Protein AF-A0A522VRB5-F1 (afdb_monomer)

Mean predicted aligned error: 17.17 Å

Structure (mmCIF, N/CA/C/O backbone):
data_AF-A0A522VRB5-F1
#
_entry.id   AF-A0A522VRB5-F1
#
loop_
_atom_site.group_PDB
_atom_site.id
_atom_site.type_symbol
_atom_site.label_atom_id
_atom_site.label_alt_id
_atom_site.label_comp_id
_atom_site.label_asym_id
_atom_site.label_entity_id
_atom_site.label_seq_id
_atom_site.pdbx_PDB_ins_code
_atom_site.Cartn_x
_atom_site.Cartn_y
_atom_site.Cartn_z
_atom_site.occupancy
_atom_site.B_iso_or_equiv
_atom_site.auth_seq_id
_atom_site.auth_comp_id
_atom_site.auth_asym_id
_atom_site.auth_atom_id
_atom_site.pdbx_PDB_model_num
ATOM 1 N N . MET A 1 1 ? -71.840 -3.291 -2.196 1.00 45.59 1 MET A N 1
ATOM 2 C CA . MET A 1 1 ? -71.550 -4.577 -1.528 1.00 45.59 1 MET A CA 1
ATOM 3 C C . MET A 1 1 ? -71.506 -4.265 -0.025 1.00 45.59 1 MET A C 1
ATOM 5 O O . MET A 1 1 ? -70.472 -3.830 0.439 1.00 45.59 1 MET A O 1
ATOM 9 N N . SER A 1 2 ? -72.609 -4.129 0.736 1.00 41.12 2 SER A N 1
ATOM 10 C CA . SER A 1 2 ? -73.743 -5.059 0.970 1.00 41.12 2 SER A CA 1
ATOM 11 C C . SER A 1 2 ? -73.191 -6.459 1.280 1.00 41.12 2 SER A C 1
ATOM 13 O O . SER A 1 2 ? -72.429 -6.946 0.456 1.00 41.12 2 SER A O 1
ATOM 15 N N . ILE A 1 3 ? -73.464 -7.165 2.388 1.00 42.03 3 ILE A N 1
ATOM 16 C CA . ILE A 1 3 ? -74.653 -7.323 3.262 1.00 42.03 3 ILE A CA 1
ATOM 17 C C . ILE A 1 3 ? -74.133 -7.989 4.583 1.00 42.03 3 ILE A C 1
ATOM 19 O O . ILE A 1 3 ? -73.184 -8.759 4.492 1.00 42.03 3 ILE A O 1
ATOM 23 N N . LEU A 1 4 ? -74.550 -7.675 5.825 1.00 43.19 4 LEU A N 1
ATOM 24 C CA . LEU A 1 4 ? -75.592 -8.320 6.678 1.00 43.19 4 LEU A CA 1
ATOM 25 C C . LEU A 1 4 ? -75.337 -7.802 8.121 1.00 43.19 4 LEU A C 1
ATOM 27 O O . LEU A 1 4 ? -74.188 -7.809 8.543 1.00 43.19 4 LEU A O 1
ATOM 31 N N . SER A 1 5 ? -76.245 -7.209 8.904 1.00 46.72 5 SER A N 1
ATOM 32 C CA . SER A 1 5 ? -77.656 -7.483 9.237 1.00 46.72 5 SER A CA 1
ATOM 33 C C . SER A 1 5 ? -77.878 -8.697 10.155 1.00 46.72 5 SER A C 1
ATOM 35 O O . SER A 1 5 ? -77.547 -9.821 9.790 1.00 46.72 5 SER A O 1
ATOM 37 N N . GLY A 1 6 ? -78.522 -8.437 11.304 1.00 41.56 6 GLY A N 1
ATOM 38 C CA . GLY A 1 6 ? -79.110 -9.407 12.243 1.00 41.56 6 GLY A CA 1
ATOM 39 C C . GLY A 1 6 ? -78.384 -9.451 13.597 1.00 41.56 6 GLY A C 1
ATOM 40 O O . GLY A 1 6 ? -77.171 -9.543 13.634 1.00 41.56 6 GLY A O 1
ATOM 41 N N . CYS A 1 7 ? -79.016 -9.410 14.768 1.00 41.81 7 CYS A N 1
ATOM 42 C CA . CYS A 1 7 ? -80.425 -9.396 15.131 1.00 41.81 7 CYS A CA 1
ATOM 43 C C . CYS A 1 7 ? -80.511 -8.913 16.591 1.00 41.81 7 CYS A C 1
ATOM 45 O O . CYS A 1 7 ? -79.784 -9.399 17.455 1.00 41.81 7 CYS A O 1
ATOM 47 N N . VAL A 1 8 ? -81.404 -7.965 16.873 1.00 47.38 8 VAL A N 1
ATOM 48 C CA . VAL A 1 8 ? -81.771 -7.572 18.238 1.00 47.38 8 VAL A CA 1
ATOM 49 C C . VAL A 1 8 ? -82.672 -8.667 18.806 1.00 47.38 8 VAL A C 1
ATOM 51 O O . VAL A 1 8 ? -83.738 -8.920 18.250 1.00 47.38 8 VAL A O 1
ATOM 54 N N . SER A 1 9 ? -82.279 -9.293 19.916 1.00 43.78 9 SER A N 1
ATOM 55 C CA . SER A 1 9 ? -83.203 -10.057 20.756 1.00 43.78 9 SER A CA 1
ATOM 56 C C . SER A 1 9 ? -83.236 -9.449 22.151 1.00 43.78 9 SER A C 1
ATOM 58 O O . SER A 1 9 ? -82.253 -9.459 22.891 1.00 43.78 9 SER A O 1
ATOM 60 N N . LYS A 1 10 ? -84.399 -8.883 22.477 1.00 52.97 10 LYS A N 1
ATOM 61 C CA . LYS A 1 10 ? -84.823 -8.541 23.831 1.00 52.97 10 LYS A CA 1
ATOM 62 C C . LYS A 1 10 ? -84.838 -9.814 24.680 1.00 52.97 10 LYS A C 1
ATOM 64 O O . LYS A 1 10 ? -85.626 -10.714 24.405 1.00 52.97 10 LYS A O 1
ATOM 69 N N . ALA A 1 11 ? -84.077 -9.826 25.767 1.00 48.00 11 ALA A N 1
ATOM 70 C CA . ALA A 1 11 ? -84.303 -10.736 26.881 1.00 48.00 11 ALA A CA 1
ATOM 71 C C . ALA A 1 11 ? -84.332 -9.926 28.184 1.00 48.00 11 ALA A C 1
ATOM 73 O O . ALA A 1 11 ? -83.318 -9.444 28.675 1.00 48.00 11 ALA A O 1
ATOM 74 N N . TRP A 1 12 ? -85.562 -9.691 28.630 1.00 46.53 12 TRP A N 1
ATOM 75 C CA . TRP A 1 12 ? -86.043 -9.476 29.992 1.00 46.53 12 TRP A CA 1
ATOM 76 C C . TRP A 1 12 ? -84.986 -9.313 31.097 1.00 46.53 12 TRP A C 1
ATOM 78 O O . TRP A 1 12 ? -84.291 -10.246 31.484 1.00 46.53 12 TRP A O 1
ATOM 88 N N . PHE A 1 13 ? -84.960 -8.108 31.667 1.00 44.31 13 PHE A N 1
ATOM 89 C CA . PHE A 1 13 ? -84.297 -7.785 32.924 1.00 44.31 13 PHE A CA 1
ATOM 90 C C . PHE A 1 13 ? -85.083 -8.427 34.079 1.00 44.31 13 PHE A C 1
ATOM 92 O O . PHE A 1 13 ? -86.087 -7.881 34.540 1.00 44.31 13 PHE A O 1
ATOM 99 N N . GLN A 1 14 ? -84.655 -9.611 34.515 1.00 60.78 14 GLN A N 1
ATOM 100 C CA . GLN A 1 14 ? -85.175 -10.288 35.700 1.00 60.78 14 GLN A CA 1
ATOM 101 C C . GLN A 1 14 ? -84.304 -9.883 36.894 1.00 60.78 14 GLN A C 1
ATOM 103 O O . GLN A 1 14 ? -83.111 -10.174 36.955 1.00 60.78 14 GLN A O 1
ATOM 108 N N . ARG A 1 15 ? -84.893 -9.109 37.807 1.00 49.56 15 ARG A N 1
ATOM 109 C CA . ARG A 1 15 ? -84.242 -8.612 39.020 1.00 49.56 15 ARG A CA 1
ATOM 110 C C . ARG A 1 15 ? -84.258 -9.732 40.064 1.00 49.56 15 ARG A C 1
ATOM 112 O O . ARG A 1 15 ? -85.192 -9.819 40.857 1.00 49.56 15 ARG A O 1
ATOM 119 N N . ASP A 1 16 ? -83.240 -10.586 40.056 1.00 57.41 16 ASP A N 1
ATOM 120 C CA . ASP A 1 16 ? -83.015 -11.521 41.159 1.00 57.41 16 ASP A CA 1
ATOM 121 C C . ASP A 1 16 ? -82.484 -10.748 42.369 1.00 57.41 16 ASP A C 1
ATOM 123 O O . ASP A 1 16 ? -81.326 -10.337 42.441 1.00 57.41 16 ASP A O 1
ATOM 127 N N . HIS A 1 17 ? -83.364 -10.533 43.344 1.00 54.72 17 HIS A N 1
ATOM 128 C CA . HIS A 1 17 ? -82.989 -10.119 44.689 1.00 54.72 17 HIS A CA 1
ATOM 129 C C . HIS A 1 17 ? -82.434 -11.334 45.442 1.00 54.72 17 HIS A C 1
ATOM 131 O O . HIS A 1 17 ? -83.091 -11.904 46.311 1.00 54.72 17 HIS A O 1
ATOM 137 N N . SER A 1 18 ? -81.207 -11.740 45.114 1.00 65.00 18 SER A N 1
ATOM 138 C CA . SER A 1 18 ? -80.434 -12.611 45.997 1.00 65.00 18 SER A CA 1
ATOM 139 C C . SER A 1 18 ? -80.052 -11.811 47.249 1.00 65.00 18 SER A C 1
ATOM 141 O O . SER A 1 18 ? -79.469 -10.731 47.101 1.00 65.00 18 SER A O 1
ATOM 143 N N . PRO A 1 19 ? -80.345 -12.283 48.474 1.00 58.62 19 PRO A N 1
ATOM 144 C CA . PRO A 1 19 ? -79.905 -11.600 49.678 1.00 58.62 19 PRO A CA 1
ATOM 145 C C . PRO A 1 19 ? -78.378 -11.553 49.672 1.00 58.62 19 PRO A C 1
ATOM 147 O O . PRO A 1 19 ? -77.707 -12.587 49.681 1.00 58.62 19 PRO A O 1
ATOM 150 N N . SER A 1 20 ? -77.831 -10.340 49.642 1.00 61.34 20 SER A N 1
ATOM 151 C CA . SER A 1 20 ? -76.421 -10.078 49.882 1.00 61.34 20 SER A CA 1
ATOM 152 C C . SER A 1 20 ? -76.066 -10.664 51.244 1.00 61.34 20 SER A C 1
ATOM 154 O O . SER A 1 20 ? -76.391 -10.085 52.283 1.00 61.34 20 SER A O 1
ATOM 156 N N . ARG A 1 21 ? -75.428 -11.839 51.252 1.00 56.66 21 ARG A N 1
ATOM 157 C CA . ARG A 1 21 ? -74.741 -12.332 52.441 1.00 56.66 21 ARG A CA 1
ATOM 158 C C . ARG A 1 21 ? -73.670 -11.297 52.757 1.00 56.66 21 ARG A C 1
ATOM 160 O O . ARG A 1 21 ? -72.659 -11.221 52.067 1.00 56.66 21 ARG A O 1
ATOM 167 N N . ILE A 1 22 ? -73.929 -10.476 53.770 1.00 59.66 22 ILE A N 1
ATOM 168 C CA . ILE A 1 22 ? -72.920 -9.629 54.393 1.00 59.66 22 ILE A CA 1
ATOM 169 C C . ILE A 1 22 ? -71.907 -10.606 54.978 1.00 59.66 22 ILE A C 1
ATOM 171 O O . ILE A 1 22 ? -72.133 -11.214 56.024 1.00 59.66 22 ILE A O 1
ATOM 175 N N . VAL A 1 23 ? -70.826 -10.843 54.239 1.00 63.88 23 VAL A N 1
ATOM 176 C CA . VAL A 1 23 ? -69.653 -11.511 54.783 1.00 63.88 23 VAL A CA 1
ATOM 177 C C . VAL A 1 23 ? -69.163 -10.583 55.882 1.00 63.88 23 VAL A C 1
ATOM 179 O O . VAL A 1 23 ? -68.730 -9.466 55.612 1.00 63.88 23 VAL A O 1
ATOM 182 N N . LEU A 1 24 ? -69.325 -11.018 57.130 1.00 52.91 24 LEU A N 1
ATOM 183 C CA . LEU A 1 24 ? -68.773 -10.347 58.294 1.00 52.91 24 LEU A CA 1
ATOM 184 C C . LEU A 1 24 ? -67.270 -10.194 58.030 1.00 52.91 24 LEU A C 1
ATOM 186 O O . LEU A 1 24 ? -66.554 -11.197 57.975 1.00 52.91 24 LEU A O 1
ATOM 190 N N . ALA A 1 25 ? -66.811 -8.968 57.779 1.00 63.25 25 ALA A N 1
ATOM 191 C CA . ALA A 1 25 ? -65.399 -8.687 57.589 1.00 63.25 25 ALA A CA 1
ATOM 192 C C . ALA A 1 25 ? -64.686 -9.066 58.891 1.00 63.25 25 ALA A C 1
ATOM 194 O O . ALA A 1 25 ? -64.771 -8.353 59.890 1.00 63.25 25 ALA A O 1
ATOM 195 N N . LYS A 1 26 ? -64.046 -10.239 58.911 1.00 65.81 26 LYS A N 1
ATOM 196 C CA . LYS A 1 26 ? -63.129 -10.605 59.986 1.00 65.81 26 LYS A CA 1
ATOM 197 C C . LYS A 1 26 ? -62.009 -9.570 59.946 1.00 65.81 26 LYS A C 1
ATOM 199 O O . LYS A 1 26 ? -61.280 -9.498 58.962 1.00 65.81 26 LYS A O 1
ATOM 204 N N . GLY A 1 27 ? -61.946 -8.718 60.967 1.00 69.50 27 GLY A N 1
ATOM 205 C CA . GLY A 1 27 ? -60.863 -7.755 61.114 1.00 69.50 27 GLY A CA 1
ATOM 206 C C . GLY A 1 27 ? -59.525 -8.489 61.153 1.00 69.50 27 GLY A C 1
ATOM 207 O O . GLY A 1 27 ? -59.402 -9.505 61.838 1.00 69.50 27 GLY A O 1
ATOM 208 N N . PHE A 1 28 ? -58.551 -7.983 60.399 1.00 72.19 28 PHE A N 1
ATOM 209 C CA . PHE A 1 28 ? -57.178 -8.473 60.427 1.00 72.19 28 PHE A CA 1
ATOM 210 C C . PHE A 1 28 ? -56.617 -8.353 61.843 1.00 72.19 28 PHE A C 1
ATOM 212 O O . PHE A 1 28 ? -56.766 -7.321 62.504 1.00 72.19 28 PHE A O 1
ATOM 219 N N . THR A 1 29 ? -55.971 -9.412 62.319 1.00 88.25 29 THR A N 1
ATOM 220 C CA . THR A 1 29 ? -55.284 -9.362 63.612 1.00 88.25 29 THR A CA 1
ATOM 221 C C . THR A 1 29 ? -53.978 -8.580 63.468 1.00 88.25 29 THR A C 1
ATOM 223 O O . THR A 1 29 ? -53.325 -8.626 62.426 1.00 88.25 29 THR A O 1
ATOM 226 N N . LEU A 1 30 ? -53.559 -7.862 64.515 1.00 88.69 30 LEU A N 1
ATOM 227 C CA . LEU A 1 30 ? -52.303 -7.100 64.485 1.00 88.69 30 LEU A CA 1
ATOM 228 C C . LEU A 1 30 ? -51.099 -8.009 64.178 1.00 88.69 30 LEU A C 1
ATOM 230 O O . LEU A 1 30 ? -50.193 -7.604 63.458 1.00 88.69 30 LEU A O 1
ATOM 234 N N . ILE A 1 31 ? -51.125 -9.259 64.655 1.00 91.38 31 ILE A N 1
ATOM 235 C CA . ILE A 1 31 ? -50.087 -10.258 64.369 1.00 91.38 31 ILE A CA 1
ATOM 236 C C . ILE A 1 31 ? -50.033 -10.628 62.877 1.00 91.38 31 ILE A C 1
ATOM 238 O O . ILE A 1 31 ? -48.946 -10.760 62.323 1.00 91.38 31 ILE A O 1
ATOM 242 N N . GLU A 1 32 ? -51.184 -10.725 62.209 1.00 90.44 32 GLU A N 1
ATOM 243 C CA . GLU A 1 32 ? -51.281 -11.031 60.779 1.00 90.44 32 GLU A CA 1
ATOM 244 C C . GLU A 1 32 ? -50.734 -9.883 59.923 1.00 90.44 32 GLU A C 1
ATOM 246 O O . GLU A 1 32 ? -49.992 -10.114 58.972 1.00 90.44 32 GLU A O 1
ATOM 251 N N . LEU A 1 33 ? -50.991 -8.631 60.314 1.00 90.88 33 LEU A N 1
ATOM 252 C CA . LEU A 1 33 ? -50.377 -7.474 59.662 1.00 90.88 33 LEU A CA 1
ATOM 253 C C . LEU A 1 33 ? -48.849 -7.477 59.843 1.00 90.88 33 LEU A C 1
ATOM 255 O O . LEU A 1 33 ? -48.110 -7.288 58.877 1.00 90.88 33 LEU A O 1
ATOM 259 N N . VAL A 1 34 ? -48.375 -7.712 61.072 1.00 93.12 34 VAL A N 1
ATOM 260 C CA . VAL A 1 34 ? -46.943 -7.685 61.407 1.00 93.12 34 VAL A CA 1
ATOM 261 C C . VAL A 1 34 ? -46.176 -8.798 60.686 1.00 93.12 34 VAL A C 1
ATOM 263 O O . VAL A 1 34 ? -45.105 -8.535 60.138 1.00 93.12 34 VAL A O 1
ATOM 266 N N . MET A 1 35 ? -46.716 -10.021 60.622 1.00 93.19 35 MET A N 1
ATOM 267 C CA . MET A 1 35 ? -46.062 -11.106 59.879 1.00 93.19 35 MET A CA 1
ATOM 268 C C . MET A 1 35 ? -46.019 -10.815 58.376 1.00 93.19 35 MET A C 1
ATOM 270 O O . MET A 1 35 ? -45.008 -11.099 57.740 1.00 93.19 35 MET A O 1
ATOM 274 N N . VAL A 1 36 ? -47.071 -10.210 57.808 1.00 94.25 36 VAL A N 1
ATOM 275 C CA . VAL A 1 36 ? -47.125 -9.899 56.375 1.00 94.25 36 VAL A CA 1
ATOM 276 C C . VAL A 1 36 ? -46.054 -8.882 56.012 1.00 94.25 36 VAL A C 1
ATOM 278 O O . VAL A 1 36 ? -45.246 -9.169 55.134 1.00 94.25 36 VAL A O 1
ATOM 281 N N . ILE A 1 37 ? -45.979 -7.746 56.715 1.00 94.50 37 ILE A N 1
ATOM 282 C CA . ILE A 1 37 ? -44.970 -6.722 56.403 1.00 94.50 37 ILE A CA 1
ATOM 283 C C . ILE A 1 37 ? -43.543 -7.262 56.579 1.00 94.50 37 ILE A C 1
ATOM 285 O O . ILE A 1 37 ? -42.679 -6.979 55.747 1.00 94.50 37 ILE A O 1
ATOM 289 N N . ALA A 1 38 ? -43.310 -8.103 57.596 1.00 95.69 38 ALA A N 1
ATOM 290 C CA . ALA A 1 38 ? -42.010 -8.721 57.844 1.00 95.69 38 ALA A CA 1
ATOM 291 C C . ALA A 1 38 ? -41.613 -9.688 56.717 1.00 95.69 38 ALA A C 1
ATOM 293 O O . ALA A 1 38 ? -40.516 -9.583 56.168 1.00 95.69 38 ALA A O 1
ATOM 294 N N . ILE A 1 39 ? -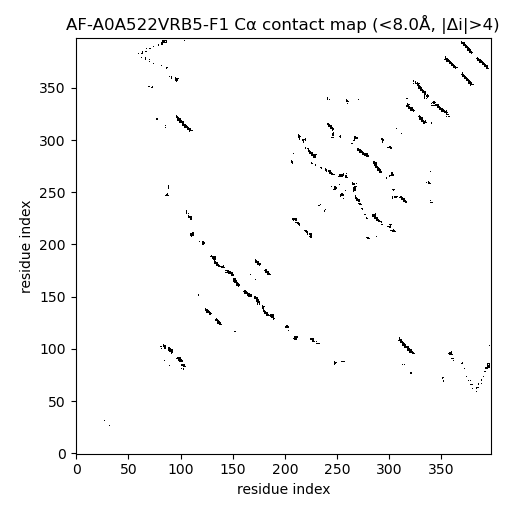42.518 -10.590 56.323 1.00 95.62 39 ILE A N 1
ATOM 295 C CA . ILE A 1 39 ? -42.274 -11.563 55.252 1.00 95.62 39 ILE A CA 1
ATOM 296 C C . ILE A 1 39 ? -42.093 -10.846 53.910 1.00 95.62 39 ILE A C 1
ATOM 298 O O . ILE A 1 39 ? -41.136 -11.134 53.191 1.00 95.62 39 ILE A O 1
ATOM 302 N N . THR A 1 40 ? -42.948 -9.871 53.582 1.00 95.62 40 THR A N 1
ATOM 303 C CA . THR A 1 40 ? -42.808 -9.110 52.332 1.00 95.62 40 THR A CA 1
ATOM 304 C C . THR A 1 40 ? -41.514 -8.304 52.290 1.00 95.62 40 THR A C 1
ATOM 306 O O . THR A 1 40 ? -40.914 -8.208 51.226 1.00 95.62 40 THR A O 1
ATOM 309 N N . GLY A 1 41 ? -41.038 -7.783 53.429 1.00 96.38 41 GLY A N 1
ATOM 310 C CA . GLY A 1 41 ? -39.770 -7.058 53.509 1.00 96.38 41 GLY A CA 1
ATOM 311 C C . GLY A 1 41 ? -38.561 -7.952 53.227 1.00 96.38 41 GLY A C 1
ATOM 312 O O . GLY A 1 41 ? -37.703 -7.590 52.423 1.00 96.38 41 GLY A O 1
ATOM 313 N N . ILE A 1 42 ? -38.522 -9.148 53.825 1.00 95.44 42 ILE A N 1
ATOM 314 C CA . ILE A 1 42 ? -37.446 -10.127 53.593 1.00 95.44 42 ILE A CA 1
ATOM 315 C C . ILE A 1 42 ? -37.445 -10.590 52.130 1.00 95.44 42 ILE A C 1
ATOM 317 O O . ILE A 1 42 ? -36.395 -10.614 51.487 1.00 95.44 42 ILE A O 1
ATOM 321 N N . ILE A 1 43 ? -38.621 -10.914 51.580 1.00 95.19 43 ILE A N 1
ATOM 322 C CA . ILE A 1 43 ? -38.757 -11.360 50.188 1.00 95.19 43 ILE A CA 1
ATOM 323 C C . ILE A 1 43 ? -38.370 -10.240 49.213 1.00 95.19 43 ILE A C 1
ATOM 325 O O . ILE A 1 43 ? -37.609 -10.486 48.279 1.00 95.19 43 ILE A O 1
ATOM 329 N N . ALA A 1 44 ? -38.839 -9.008 49.430 1.00 92.81 44 ALA A N 1
ATOM 330 C CA . ALA A 1 44 ? -38.502 -7.870 48.576 1.00 92.81 44 ALA A CA 1
ATOM 331 C C . ALA A 1 44 ? -36.993 -7.576 48.577 1.00 92.81 44 ALA A C 1
ATOM 333 O O . ALA A 1 44 ? -36.424 -7.322 47.515 1.00 92.81 44 ALA A O 1
ATOM 334 N N . ALA A 1 45 ? -36.327 -7.675 49.734 1.00 90.75 45 ALA A N 1
ATOM 335 C CA . ALA A 1 45 ? -34.878 -7.514 49.831 1.00 90.75 45 ALA A CA 1
ATOM 336 C C . ALA A 1 45 ? -34.115 -8.615 49.069 1.00 90.75 45 ALA A C 1
ATOM 338 O O . ALA A 1 45 ? -33.178 -8.311 48.329 1.00 90.75 45 ALA A O 1
ATOM 339 N N . ALA A 1 46 ? -34.541 -9.877 49.197 1.00 88.62 46 ALA A N 1
ATOM 340 C CA . ALA A 1 46 ? -33.924 -11.002 48.493 1.00 88.62 46 ALA A CA 1
ATOM 341 C C . ALA A 1 46 ? -34.101 -10.907 46.965 1.00 88.62 46 ALA A C 1
ATOM 343 O O . ALA A 1 46 ? -33.150 -11.112 46.212 1.00 88.62 46 ALA A O 1
ATOM 344 N N . ILE A 1 47 ? -35.301 -10.547 46.496 1.00 89.12 47 ILE A N 1
ATOM 345 C CA . ILE A 1 47 ? -35.596 -10.385 45.064 1.00 89.12 47 ILE A CA 1
ATOM 346 C C . ILE A 1 47 ? -34.855 -9.172 44.479 1.00 89.12 47 ILE A C 1
ATOM 348 O O . ILE A 1 47 ? -34.342 -9.251 43.362 1.00 89.12 47 ILE A O 1
ATOM 352 N N . GLY A 1 48 ? -34.745 -8.068 45.227 1.00 84.81 48 GLY A N 1
ATOM 353 C CA . GLY A 1 48 ? -34.069 -6.851 44.770 1.00 84.81 48 GLY A CA 1
ATOM 354 C C . GLY A 1 48 ? -32.598 -7.071 44.400 1.00 84.81 48 GLY A C 1
ATOM 355 O O . GLY A 1 48 ? -32.141 -6.578 43.368 1.00 84.81 48 GLY A O 1
ATOM 356 N N . GLN A 1 49 ? -31.869 -7.871 45.184 1.00 83.50 49 GLN A N 1
ATOM 357 C CA . GLN A 1 49 ? -30.468 -8.210 44.892 1.00 83.50 49 GLN A CA 1
ATOM 358 C C . GLN A 1 49 ? -30.331 -9.081 43.637 1.00 83.50 49 GLN A C 1
ATOM 360 O O . GLN A 1 49 ? -29.404 -8.909 42.846 1.00 83.50 49 GLN A O 1
ATOM 365 N N . LEU A 1 50 ? -31.285 -9.990 43.434 1.00 80.69 50 LEU A N 1
ATOM 366 C CA . LEU A 1 50 ? -31.288 -10.921 42.312 1.00 80.69 50 LEU A CA 1
ATOM 367 C C . LEU A 1 50 ? -31.558 -10.197 40.986 1.00 80.69 50 LEU A C 1
ATOM 369 O O . LEU A 1 50 ? -30.882 -10.461 39.998 1.00 80.69 50 LEU A O 1
ATOM 373 N N . ILE A 1 51 ? -32.483 -9.234 40.967 1.00 80.06 51 ILE A N 1
ATOM 374 C CA . ILE A 1 51 ? -32.793 -8.439 39.767 1.00 80.06 51 ILE A CA 1
ATOM 375 C C . ILE A 1 51 ? -31.637 -7.489 39.416 1.00 80.06 51 ILE A C 1
ATOM 377 O O . ILE A 1 51 ? -31.252 -7.405 38.249 1.00 80.06 51 ILE A O 1
ATOM 381 N N . GLY A 1 52 ? -31.044 -6.815 40.410 1.00 77.69 52 GLY A N 1
ATOM 382 C CA . GLY A 1 52 ? -29.939 -5.875 40.185 1.00 77.69 52 GLY A CA 1
ATOM 383 C C . GLY A 1 52 ? -28.704 -6.534 39.563 1.00 77.69 52 GLY A C 1
ATOM 384 O O . GLY A 1 52 ? -28.141 -6.008 38.602 1.00 77.69 52 GLY A O 1
ATOM 385 N N . GLY A 1 53 ? -28.327 -7.724 40.048 1.00 78.62 53 GLY A N 1
ATOM 386 C CA . GLY A 1 53 ? -27.199 -8.480 39.493 1.00 78.62 53 GLY A CA 1
ATOM 387 C C . GLY A 1 53 ? -27.427 -8.940 38.049 1.00 78.62 53 GLY A C 1
ATOM 388 O O . GLY A 1 53 ? -26.514 -8.879 37.226 1.00 78.62 53 GLY A O 1
ATOM 389 N N . GLN A 1 54 ? -28.655 -9.347 37.709 1.00 76.06 54 GLN A N 1
ATOM 390 C CA . GLN A 1 54 ? -28.988 -9.793 36.353 1.00 76.06 54 GLN A CA 1
ATOM 391 C C . GLN A 1 54 ? -28.963 -8.629 35.355 1.00 76.06 54 GLN A C 1
ATOM 393 O O . GLN A 1 54 ? -28.401 -8.771 34.273 1.00 76.06 54 GLN A O 1
ATOM 398 N N . MET A 1 55 ? -29.489 -7.453 35.720 1.00 78.94 55 MET A N 1
ATOM 399 C CA . MET A 1 55 ? -29.462 -6.274 34.842 1.00 78.94 55 MET A CA 1
ATOM 400 C C . MET A 1 55 ? -28.032 -5.797 34.536 1.00 78.94 55 MET A C 1
ATOM 402 O O . MET A 1 55 ? -27.740 -5.485 33.382 1.00 78.94 55 MET A O 1
ATOM 406 N N . ALA A 1 56 ? -27.129 -5.817 35.523 1.00 77.94 56 ALA A N 1
ATOM 407 C CA . ALA A 1 56 ? -25.713 -5.494 35.317 1.00 77.94 56 ALA A CA 1
ATOM 408 C C . ALA A 1 56 ? -25.017 -6.497 34.374 1.00 77.94 56 ALA A C 1
ATOM 410 O O . ALA A 1 56 ? -24.223 -6.108 33.520 1.00 77.94 56 ALA A O 1
ATOM 411 N N . SER A 1 57 ? -25.366 -7.787 34.459 1.00 79.25 57 SER A N 1
ATOM 412 C CA . SER A 1 57 ? -24.842 -8.802 33.535 1.00 79.25 57 SER A CA 1
ATOM 413 C C . SER A 1 57 ? -25.275 -8.565 32.085 1.00 79.25 57 SER A C 1
ATOM 415 O O . SER A 1 57 ? -24.487 -8.816 31.174 1.00 79.25 57 SER A O 1
ATOM 417 N N . TYR A 1 58 ? -26.503 -8.094 31.846 1.00 82.50 58 TYR A N 1
ATOM 418 C CA . TYR A 1 58 ? -26.962 -7.769 30.492 1.00 82.50 58 TYR A CA 1
ATOM 419 C C . TYR A 1 58 ? -26.241 -6.550 29.911 1.00 82.50 58 TYR A C 1
ATOM 421 O O . TYR A 1 58 ? -25.902 -6.564 28.730 1.00 82.50 58 TYR A O 1
ATOM 429 N N . GLN A 1 59 ? -25.963 -5.531 30.730 1.00 84.06 59 GLN A N 1
ATOM 430 C CA . GLN A 1 59 ? -25.220 -4.341 30.303 1.00 84.06 59 GLN A CA 1
ATOM 431 C C . GLN A 1 59 ? -23.799 -4.701 29.854 1.00 84.06 59 GLN A C 1
ATOM 433 O O . GLN A 1 59 ? -23.429 -4.375 28.726 1.00 84.06 59 GLN A O 1
ATOM 438 N N . ASN A 1 60 ? -23.076 -5.491 30.654 1.00 84.12 60 ASN A N 1
ATOM 439 C CA . ASN A 1 60 ? -21.745 -5.991 30.290 1.00 84.12 60 ASN A CA 1
ATOM 440 C C . ASN A 1 60 ? -21.778 -6.788 28.973 1.00 84.12 60 ASN A C 1
ATOM 442 O O . ASN A 1 60 ? -20.944 -6.608 28.097 1.00 84.12 60 ASN A O 1
ATOM 446 N N . LEU A 1 61 ? -22.786 -7.641 28.758 1.00 87.69 61 LEU A N 1
ATOM 447 C CA . LEU A 1 61 ? -22.892 -8.384 27.495 1.00 87.69 61 LEU A CA 1
ATOM 448 C C . LEU A 1 61 ? -23.080 -7.462 26.281 1.00 87.69 61 LEU A C 1
ATOM 450 O O . LEU A 1 61 ? -22.493 -7.710 25.225 1.00 87.69 61 LEU A O 1
ATOM 454 N N . THR A 1 62 ? -23.887 -6.408 26.416 1.00 90.25 62 THR A N 1
ATOM 455 C CA . THR A 1 62 ? -24.105 -5.446 25.328 1.00 90.25 62 THR A CA 1
ATOM 456 C C . THR A 1 62 ? -22.889 -4.560 25.070 1.00 90.25 62 THR A C 1
ATOM 458 O O . THR A 1 62 ? -22.565 -4.313 23.907 1.00 90.25 62 THR A O 1
ATOM 461 N N . GLU A 1 63 ? -22.183 -4.135 26.121 1.00 91.31 63 GLU A N 1
ATOM 462 C CA . GLU A 1 63 ? -20.953 -3.345 26.013 1.00 91.31 63 GLU A CA 1
ATOM 463 C C . GLU A 1 63 ? -19.856 -4.152 25.324 1.00 91.31 63 GLU A C 1
ATOM 465 O O . GLU A 1 63 ? -19.325 -3.721 24.295 1.00 91.31 63 GLU A O 1
ATOM 470 N N . ARG A 1 64 ? -19.610 -5.384 25.782 1.00 93.56 64 ARG A N 1
ATOM 471 C CA . ARG A 1 64 ? -18.682 -6.305 25.124 1.00 93.56 64 ARG A CA 1
ATOM 472 C C . ARG A 1 64 ? -18.987 -6.502 23.653 1.00 93.56 64 ARG A C 1
ATOM 474 O O . ARG A 1 64 ? -18.078 -6.478 22.825 1.00 93.56 64 ARG A O 1
ATOM 481 N N . ALA A 1 65 ? -20.257 -6.734 23.322 1.00 94.56 65 ALA A N 1
ATOM 482 C CA . ALA A 1 65 ? -20.672 -6.964 21.946 1.00 94.56 65 ALA A CA 1
ATOM 483 C C . ALA A 1 65 ? -20.371 -5.741 21.067 1.00 94.56 65 ALA A C 1
ATOM 485 O O . ALA A 1 65 ? -19.862 -5.903 19.957 1.00 94.56 65 ALA A O 1
ATOM 486 N N . ALA A 1 66 ? -20.608 -4.530 21.579 1.00 94.44 66 ALA A N 1
ATOM 487 C CA . ALA A 1 66 ? -20.285 -3.292 20.879 1.00 94.44 66 ALA A CA 1
ATOM 488 C C . ALA A 1 66 ? -18.769 -3.116 20.676 1.00 94.44 66 ALA A C 1
ATOM 490 O O . ALA A 1 66 ? -18.338 -2.810 19.561 1.00 94.44 66 ALA A O 1
ATOM 491 N N . LEU A 1 67 ? -17.951 -3.374 21.706 1.00 96.44 67 LEU A N 1
ATOM 492 C CA . LEU A 1 67 ? -16.485 -3.313 21.603 1.00 96.44 67 LEU A CA 1
ATOM 493 C C . LEU A 1 67 ? -15.948 -4.325 20.582 1.00 96.44 67 LEU A C 1
ATOM 495 O O . LEU A 1 67 ? -15.134 -3.974 19.728 1.00 96.44 67 LEU A O 1
ATOM 499 N N . VAL A 1 68 ? -16.440 -5.568 20.620 1.00 96.75 68 VAL A N 1
ATOM 500 C CA . VAL A 1 68 ? -16.046 -6.619 19.669 1.00 96.75 68 VAL A CA 1
ATOM 501 C C . VAL A 1 68 ? -16.392 -6.211 18.239 1.00 96.75 68 VAL A C 1
ATOM 503 O O . VAL A 1 68 ? -15.543 -6.309 17.355 1.00 96.75 68 VAL A O 1
ATOM 506 N N . GLN A 1 69 ? -17.613 -5.729 17.993 1.00 96.69 69 GLN A N 1
ATOM 507 C CA . GLN A 1 69 ? -18.032 -5.305 16.655 1.00 96.69 69 GLN A CA 1
ATOM 508 C C . GLN A 1 69 ? -17.195 -4.132 16.136 1.00 96.69 69 GLN A C 1
ATOM 510 O O . GLN A 1 69 ? -16.791 -4.142 14.971 1.00 96.69 69 GLN A O 1
ATOM 515 N N . MET A 1 70 ? -16.902 -3.149 16.990 1.00 97.12 70 MET A N 1
ATOM 516 C CA . MET A 1 70 ? -16.059 -2.006 16.640 1.00 97.12 70 MET A CA 1
ATOM 517 C C . MET A 1 70 ? -14.641 -2.452 16.267 1.00 97.12 70 MET A C 1
ATOM 519 O O . MET A 1 70 ? -14.163 -2.129 15.179 1.00 97.12 70 MET A O 1
ATOM 523 N N . ALA A 1 71 ? -14.006 -3.259 17.120 1.00 96.94 71 ALA A N 1
ATOM 524 C CA . ALA A 1 71 ? -12.663 -3.781 16.888 1.00 96.94 71 ALA A CA 1
ATOM 525 C C . ALA A 1 71 ? -12.591 -4.633 15.611 1.00 96.94 71 ALA A C 1
ATOM 527 O O . ALA A 1 71 ? -11.703 -4.443 14.784 1.00 96.94 71 ALA A O 1
ATOM 528 N N . GLN A 1 72 ? -13.563 -5.520 15.388 1.00 96.31 72 GLN A N 1
ATOM 529 C CA . GLN A 1 72 ? -13.612 -6.349 14.184 1.00 96.31 72 GLN A CA 1
ATOM 530 C C . GLN A 1 72 ? -13.847 -5.538 12.903 1.00 96.31 72 GLN A C 1
ATOM 532 O O . GLN A 1 72 ? -13.276 -5.861 11.864 1.00 96.31 72 GLN A O 1
ATOM 537 N N . ASN A 1 73 ? -14.683 -4.497 12.943 1.00 97.00 73 ASN A N 1
ATOM 538 C CA . ASN A 1 73 ? -14.883 -3.613 11.793 1.00 97.00 73 ASN A CA 1
ATOM 539 C C . ASN A 1 73 ? -13.602 -2.851 11.441 1.00 97.00 73 ASN A C 1
ATOM 541 O O . ASN A 1 73 ? -13.255 -2.762 10.260 1.00 97.00 73 ASN A O 1
ATOM 545 N N . ALA A 1 74 ? -12.891 -2.345 12.453 1.00 96.94 74 ALA A N 1
ATOM 546 C CA . ALA A 1 74 ? -11.605 -1.688 12.269 1.00 96.94 74 ALA A CA 1
ATOM 547 C C . ALA A 1 74 ? -10.559 -2.653 11.690 1.00 96.94 74 ALA A C 1
ATOM 549 O O . ALA A 1 74 ? -9.941 -2.335 10.676 1.00 96.94 74 ALA A O 1
ATOM 550 N N . ILE A 1 75 ? -10.425 -3.853 12.268 1.00 96.38 75 ILE A N 1
ATOM 551 C CA . ILE A 1 75 ? -9.496 -4.891 11.801 1.00 96.38 75 ILE A CA 1
ATOM 552 C C . ILE A 1 75 ? -9.801 -5.298 10.362 1.00 96.38 75 ILE A C 1
ATOM 554 O O . ILE A 1 75 ? -8.915 -5.195 9.526 1.00 96.38 75 ILE A O 1
ATOM 558 N N . ARG A 1 76 ? -11.052 -5.627 10.016 1.00 95.94 76 ARG A N 1
ATOM 559 C CA . ARG A 1 76 ? -11.414 -5.986 8.631 1.00 95.94 76 ARG A CA 1
ATOM 560 C C . ARG A 1 76 ? -11.084 -4.889 7.625 1.00 95.94 76 ARG A C 1
ATOM 562 O O . ARG A 1 76 ? -10.832 -5.179 6.460 1.00 95.94 76 ARG A O 1
ATOM 569 N N . ARG A 1 77 ? -11.168 -3.617 8.028 1.00 94.44 77 ARG A N 1
ATOM 570 C CA . ARG A 1 77 ? -10.784 -2.500 7.158 1.00 94.44 77 ARG A CA 1
ATOM 571 C C . ARG A 1 77 ? -9.268 -2.437 6.986 1.00 94.44 77 ARG A C 1
ATOM 573 O O . ARG A 1 77 ? -8.827 -2.326 5.850 1.00 94.44 77 ARG A O 1
ATOM 580 N N . MET A 1 78 ? -8.509 -2.575 8.075 1.00 95.12 78 MET A N 1
ATOM 581 C CA . MET A 1 78 ? -7.045 -2.648 8.035 1.00 95.12 78 MET A CA 1
ATOM 582 C C . MET A 1 78 ? -6.554 -3.833 7.199 1.00 95.12 78 MET A C 1
ATOM 584 O O . MET A 1 78 ? -5.706 -3.646 6.341 1.00 95.12 78 MET A O 1
ATOM 588 N N . GLU A 1 79 ? -7.119 -5.026 7.392 1.00 94.44 79 GLU A N 1
ATOM 589 C CA . GLU A 1 79 ? -6.765 -6.239 6.643 1.00 94.44 79 GLU A CA 1
ATOM 590 C C . GLU A 1 79 ? -6.958 -6.060 5.141 1.00 94.44 79 GLU A C 1
ATOM 592 O O . GLU A 1 79 ? -6.067 -6.403 4.376 1.00 94.44 79 GLU A O 1
ATOM 597 N N . ARG A 1 80 ? -8.086 -5.478 4.707 1.00 92.06 80 ARG A N 1
ATOM 598 C CA . ARG A 1 80 ? -8.312 -5.197 3.281 1.00 92.06 80 ARG A CA 1
ATOM 599 C C . ARG A 1 80 ? -7.249 -4.269 2.705 1.00 92.06 80 ARG A C 1
ATOM 601 O O . ARG A 1 80 ? -6.752 -4.539 1.621 1.00 92.06 80 ARG A O 1
ATOM 608 N N . ASP A 1 81 ? -6.903 -3.199 3.418 1.00 92.00 81 ASP A N 1
ATOM 609 C CA . ASP A 1 81 ? -5.853 -2.283 2.968 1.00 92.00 81 ASP A CA 1
ATOM 610 C C . ASP A 1 81 ? -4.471 -2.978 2.964 1.00 92.00 81 ASP A C 1
ATOM 612 O O . ASP A 1 81 ? -3.710 -2.804 2.021 1.00 92.00 81 ASP A O 1
ATOM 616 N N . ILE A 1 82 ? -4.171 -3.826 3.958 1.00 92.44 82 ILE A N 1
ATOM 617 C CA . ILE A 1 82 ? -2.906 -4.580 4.061 1.00 92.44 82 ILE A CA 1
ATOM 618 C C . ILE A 1 82 ? -2.781 -5.657 2.978 1.00 92.44 82 ILE A C 1
ATOM 620 O O . ILE A 1 82 ? -1.686 -5.871 2.467 1.00 92.44 82 ILE A O 1
ATOM 624 N N . HIS A 1 83 ? -3.872 -6.326 2.603 1.00 90.94 83 HIS A N 1
ATOM 625 C CA . HIS A 1 83 ? -3.850 -7.313 1.522 1.00 90.94 83 HIS A CA 1
ATOM 626 C C . HIS A 1 83 ? -3.404 -6.694 0.196 1.00 90.94 83 HIS A C 1
ATOM 628 O O . HIS A 1 83 ? -2.661 -7.337 -0.538 1.00 90.94 83 HIS A O 1
ATOM 634 N N . HIS A 1 84 ? -3.790 -5.440 -0.052 1.00 90.44 84 HIS A N 1
ATOM 635 C CA . HIS A 1 84 ? -3.387 -4.662 -1.223 1.00 90.44 84 HIS A CA 1
ATOM 636 C C . HIS A 1 84 ? -2.082 -3.876 -1.023 1.00 90.44 84 HIS A C 1
ATOM 638 O O . HIS A 1 84 ? -1.722 -3.062 -1.871 1.00 90.44 84 HIS A O 1
ATOM 644 N N . ALA A 1 85 ? -1.361 -4.061 0.084 1.00 89.81 85 ALA A N 1
ATOM 645 C CA . ALA A 1 85 ? -0.106 -3.353 0.311 1.00 89.81 85 ALA A CA 1
ATOM 646 C C . ALA A 1 85 ? 0.976 -3.847 -0.654 1.00 89.81 85 ALA A C 1
ATOM 648 O O . ALA A 1 85 ? 1.115 -5.040 -0.873 1.00 89.81 85 ALA A O 1
ATOM 649 N N . LEU A 1 86 ? 1.809 -2.968 -1.192 1.00 87.12 86 LEU A N 1
ATOM 650 C CA . LEU A 1 86 ? 2.967 -3.305 -2.007 1.00 87.12 86 LEU A CA 1
ATOM 651 C C . LEU A 1 86 ? 3.883 -4.262 -1.219 1.00 87.12 86 LEU A C 1
ATOM 653 O O . LEU A 1 86 ? 4.155 -4.003 -0.036 1.00 87.12 86 LEU A O 1
ATOM 657 N N . PRO A 1 87 ? 4.388 -5.356 -1.822 1.00 86.00 87 PRO A N 1
ATOM 658 C CA . PRO A 1 87 ? 5.254 -6.296 -1.116 1.00 86.00 87 PRO A CA 1
ATOM 659 C C . PRO A 1 87 ? 6.468 -5.572 -0.533 1.00 86.00 87 PRO A C 1
ATOM 661 O O . PRO A 1 87 ? 6.984 -4.654 -1.160 1.00 86.00 87 PRO A O 1
ATOM 664 N N . TYR A 1 88 ? 6.905 -5.947 0.672 1.00 83.50 88 TYR A N 1
ATOM 665 C CA . TYR A 1 88 ? 8.008 -5.294 1.401 1.00 83.50 88 TYR A CA 1
ATOM 666 C C . TYR A 1 88 ? 7.811 -3.796 1.728 1.00 83.50 88 TYR A C 1
ATOM 668 O O 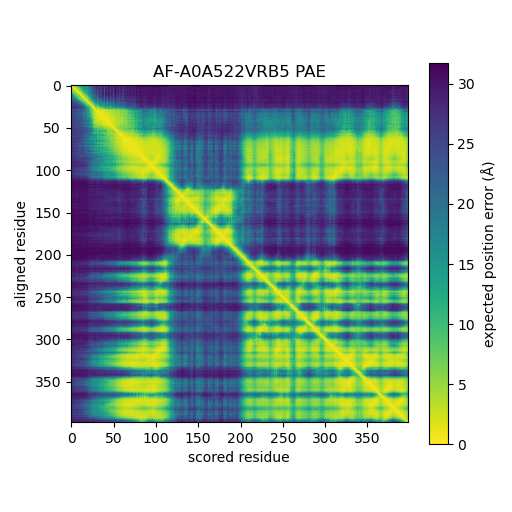. TYR A 1 88 ? 8.762 -3.134 2.120 1.00 83.50 88 TYR A O 1
ATOM 676 N N . SER A 1 89 ? 6.594 -3.244 1.622 1.00 85.88 89 SER A N 1
ATOM 677 C CA . SER A 1 89 ? 6.320 -1.837 1.981 1.00 85.88 89 SER A CA 1
ATOM 678 C C . SER A 1 89 ? 5.831 -1.626 3.419 1.00 85.88 89 SER A C 1
ATOM 680 O O . SER A 1 89 ? 5.519 -0.503 3.799 1.00 85.88 89 SER A O 1
ATOM 682 N N . VAL A 1 90 ? 5.732 -2.666 4.247 1.00 89.44 90 VAL A N 1
ATOM 683 C CA . VAL A 1 90 ? 5.229 -2.495 5.618 1.00 89.44 90 VAL A CA 1
ATOM 684 C C . VAL A 1 90 ? 6.286 -1.843 6.492 1.00 89.44 90 VAL A C 1
ATOM 686 O O . VAL A 1 90 ? 7.368 -2.394 6.684 1.00 89.44 90 VAL A O 1
ATOM 689 N N . GLN A 1 91 ? 5.928 -0.718 7.101 1.00 88.50 91 GLN A N 1
ATOM 690 C CA . GLN A 1 91 ? 6.723 -0.064 8.129 1.00 88.50 91 GLN A CA 1
ATOM 691 C C . GLN A 1 91 ? 5.959 -0.033 9.444 1.00 88.50 91 GLN A C 1
ATOM 693 O O . GLN A 1 91 ? 4.771 0.281 9.485 1.00 88.50 91 GLN A O 1
ATOM 698 N N . ILE A 1 92 ? 6.652 -0.335 10.536 1.00 91.50 92 ILE A N 1
ATOM 699 C CA . ILE A 1 92 ? 6.099 -0.250 11.886 1.00 91.50 92 ILE A CA 1
ATOM 700 C C . ILE A 1 92 ? 6.850 0.844 12.621 1.00 91.50 92 ILE A C 1
ATOM 702 O O . ILE A 1 92 ? 8.078 0.834 12.689 1.00 91.50 92 ILE A O 1
ATOM 706 N N . THR A 1 93 ? 6.103 1.797 13.163 1.00 90.19 93 THR A N 1
ATOM 707 C CA . THR A 1 93 ? 6.644 2.966 13.853 1.00 90.19 93 THR A CA 1
ATOM 708 C C . THR A 1 93 ? 6.009 3.112 15.235 1.00 90.19 93 THR A C 1
ATOM 710 O O . THR A 1 93 ? 5.148 2.323 15.638 1.00 90.19 93 THR A O 1
ATOM 713 N N . ASN A 1 94 ? 6.490 4.086 16.014 1.00 89.94 94 ASN A N 1
ATOM 714 C CA . ASN A 1 94 ? 5.976 4.393 17.354 1.00 89.94 94 ASN A CA 1
ATOM 715 C C . ASN A 1 94 ? 5.933 3.175 18.293 1.00 89.94 94 ASN A C 1
ATOM 717 O O . ASN A 1 94 ? 4.962 2.970 19.017 1.00 89.94 94 ASN A O 1
ATOM 721 N N . GLY A 1 95 ? 6.970 2.331 18.245 1.00 89.75 95 GLY A N 1
ATOM 722 C CA . GLY A 1 95 ? 7.089 1.160 19.118 1.00 89.75 95 GLY A CA 1
ATOM 723 C C . GLY A 1 95 ? 6.027 0.076 18.897 1.00 89.75 95 GLY A C 1
ATOM 724 O O . GLY A 1 95 ? 5.807 -0.721 19.802 1.00 89.75 95 GLY A O 1
ATOM 725 N N . GLY A 1 96 ? 5.372 0.045 17.729 1.00 93.12 96 GLY A N 1
ATOM 726 C CA . GLY A 1 96 ? 4.289 -0.899 17.430 1.00 93.12 96 GLY A CA 1
ATOM 727 C C . GLY A 1 96 ? 2.891 -0.282 17.475 1.00 93.12 96 GLY A C 1
ATOM 728 O O . GLY A 1 96 ? 1.921 -0.985 17.214 1.00 93.12 96 GLY A O 1
ATOM 729 N N . ASN A 1 97 ? 2.764 1.019 17.752 1.00 94.94 97 ASN A N 1
ATOM 730 C CA . ASN A 1 97 ? 1.465 1.704 17.810 1.00 94.94 97 ASN A CA 1
ATOM 731 C C . ASN A 1 97 ? 0.993 2.242 16.454 1.00 94.94 97 ASN A C 1
ATOM 733 O O . ASN A 1 97 ? -0.146 2.705 16.334 1.00 94.94 97 ASN A O 1
ATOM 737 N N . SER A 1 98 ? 1.858 2.202 15.443 1.00 94.69 98 SER A N 1
ATOM 738 C CA . SER A 1 98 ? 1.534 2.659 14.100 1.00 94.69 98 SER A CA 1
ATOM 739 C C . SER A 1 98 ? 2.102 1.704 13.059 1.00 94.69 98 SER A C 1
ATOM 741 O O . SER A 1 98 ? 3.230 1.226 13.185 1.00 94.69 98 SER A O 1
ATOM 743 N N . ILE A 1 99 ? 1.322 1.453 12.015 1.00 94.06 99 ILE A N 1
ATOM 744 C CA . ILE A 1 99 ? 1.727 0.681 10.842 1.00 94.06 99 ILE A CA 1
ATOM 745 C C . ILE A 1 99 ? 1.437 1.500 9.590 1.00 94.06 99 ILE A C 1
ATOM 747 O O . ILE A 1 99 ? 0.364 2.088 9.465 1.00 94.06 99 ILE A O 1
ATOM 751 N N . ALA A 1 100 ? 2.400 1.549 8.679 1.00 90.81 100 ALA A N 1
ATOM 752 C CA . ALA A 1 100 ? 2.299 2.231 7.403 1.00 90.81 100 ALA A CA 1
ATOM 753 C C . ALA A 1 100 ? 2.536 1.260 6.249 1.00 90.81 100 ALA A C 1
ATOM 755 O O . ALA A 1 100 ? 3.367 0.355 6.349 1.00 90.81 100 ALA A O 1
ATOM 756 N N . VAL A 1 101 ? 1.792 1.458 5.165 1.00 89.44 101 VAL A N 1
ATOM 757 C CA . VAL A 1 101 ? 1.858 0.655 3.944 1.00 89.44 101 VAL A CA 1
ATOM 758 C C . VAL A 1 101 ? 1.676 1.536 2.715 1.00 89.44 101 VAL A C 1
ATOM 760 O O . VAL A 1 101 ? 1.057 2.602 2.774 1.00 89.44 101 VAL A O 1
ATOM 763 N N . LEU A 1 102 ? 2.202 1.060 1.594 1.00 86.44 102 LEU A N 1
ATOM 764 C CA . LEU A 1 102 ? 1.942 1.620 0.276 1.00 86.44 102 LEU A CA 1
ATOM 765 C C . LEU A 1 102 ? 0.899 0.749 -0.406 1.00 86.44 102 LEU A C 1
ATOM 767 O O . LEU A 1 102 ? 1.151 -0.436 -0.565 1.00 86.44 102 LEU A O 1
ATOM 771 N N . ASN A 1 103 ? -0.254 1.279 -0.799 1.00 86.25 103 ASN A N 1
ATOM 772 C CA . ASN A 1 103 ? -1.291 0.452 -1.421 1.00 86.25 103 ASN A CA 1
ATOM 773 C C . ASN A 1 103 ? -1.099 0.351 -2.934 1.00 86.25 103 ASN A C 1
ATOM 775 O O . ASN A 1 103 ? -0.908 1.359 -3.606 1.00 86.25 103 ASN A O 1
ATOM 779 N N . VAL A 1 104 ? -1.216 -0.859 -3.472 1.00 86.69 104 VAL A N 1
ATOM 780 C CA . VAL A 1 104 ? -1.265 -1.134 -4.907 1.00 86.69 104 VAL A CA 1
ATOM 781 C C . VAL A 1 104 ? -2.683 -0.864 -5.405 1.00 86.69 104 VAL A C 1
ATOM 783 O O . VAL A 1 104 ? -3.638 -1.492 -4.949 1.00 86.69 104 VAL A O 1
ATOM 786 N N . ALA A 1 105 ? -2.819 0.074 -6.337 1.00 84.75 105 ALA A N 1
ATOM 787 C CA . ALA A 1 105 ? -4.076 0.366 -7.019 1.00 84.75 105 ALA A CA 1
ATOM 788 C C . ALA A 1 105 ? -4.343 -0.634 -8.152 1.00 84.75 105 ALA A C 1
ATOM 790 O O . ALA A 1 105 ? -5.456 -1.128 -8.309 1.00 84.75 105 ALA A O 1
ATOM 791 N N . GLU A 1 106 ? -3.305 -0.937 -8.927 1.00 86.25 106 GLU A N 1
ATOM 792 C CA . GLU A 1 106 ? -3.348 -1.853 -10.062 1.00 86.25 106 GLU A CA 1
ATOM 793 C C . GLU A 1 106 ? -1.954 -2.444 -10.266 1.00 86.25 106 GLU A C 1
ATOM 795 O O . GLU A 1 106 ? -0.954 -1.890 -9.806 1.00 86.25 106 GLU A O 1
ATOM 800 N N . GLY A 1 107 ? -1.853 -3.565 -10.966 1.00 86.94 107 GLY A N 1
ATOM 801 C CA . GLY A 1 107 ? -0.557 -4.057 -11.379 1.00 86.94 107 GLY A CA 1
ATOM 802 C C . GLY A 1 107 ? -0.633 -4.861 -12.661 1.00 86.94 107 GLY A C 1
ATOM 803 O O . GLY A 1 107 ? -1.651 -5.461 -12.992 1.00 86.94 107 GLY A O 1
ATOM 804 N N . THR A 1 108 ? 0.458 -4.804 -13.405 1.00 87.06 108 THR A N 1
ATOM 805 C CA . THR A 1 108 ? 0.567 -5.304 -14.771 1.00 87.06 108 THR A CA 1
ATOM 806 C C . THR A 1 108 ? 1.954 -5.900 -14.988 1.00 87.06 108 THR A C 1
ATOM 808 O O . THR A 1 108 ? 2.780 -5.965 -14.071 1.00 87.06 108 THR A O 1
ATOM 811 N N . ARG A 1 109 ? 2.217 -6.354 -16.210 1.00 87.75 109 ARG A N 1
ATOM 812 C CA . ARG A 1 109 ? 3.547 -6.740 -16.650 1.00 87.75 109 ARG A CA 1
ATOM 813 C C . ARG A 1 109 ? 4.057 -5.752 -17.680 1.00 87.75 109 ARG A C 1
ATOM 815 O O . ARG A 1 109 ? 3.330 -5.388 -18.600 1.00 87.75 109 ARG A O 1
ATOM 822 N N . TYR A 1 110 ? 5.297 -5.319 -17.519 1.00 86.12 110 TYR A N 1
ATOM 823 C CA . TYR A 1 110 ? 5.981 -4.551 -18.550 1.00 86.12 110 TYR A CA 1
ATOM 824 C C . TYR A 1 110 ? 6.618 -5.508 -19.559 1.00 86.12 110 TYR A C 1
ATOM 826 O O . TYR A 1 110 ? 6.877 -6.678 -19.261 1.00 86.12 110 TYR A O 1
ATOM 834 N N . ARG A 1 111 ? 6.872 -5.022 -20.769 1.00 76.44 111 ARG A N 1
ATOM 835 C CA . ARG A 1 111 ? 7.653 -5.775 -21.751 1.00 76.44 111 ARG A CA 1
ATOM 836 C C . ARG A 1 111 ? 9.129 -5.522 -21.480 1.00 76.44 111 ARG A C 1
ATOM 838 O O . ARG A 1 111 ? 9.525 -4.375 -21.343 1.00 76.44 111 ARG A O 1
ATOM 845 N N . LEU A 1 112 ? 9.936 -6.572 -21.371 1.00 68.50 112 LEU A N 1
ATOM 846 C CA . LEU A 1 112 ? 11.387 -6.402 -21.471 1.00 68.50 112 LEU A CA 1
ATOM 847 C C . LEU A 1 112 ? 11.767 -6.298 -22.938 1.00 68.50 112 LEU A C 1
ATOM 849 O O . LEU A 1 112 ? 11.097 -6.895 -23.787 1.00 68.50 112 LEU A O 1
ATOM 853 N N . GLU A 1 113 ? 12.872 -5.608 -23.205 1.00 53.03 113 GLU A N 1
ATOM 854 C CA . GLU A 1 113 ? 13.544 -5.743 -24.487 1.00 53.03 113 GLU A CA 1
ATOM 855 C C . GLU A 1 113 ? 13.761 -7.238 -24.739 1.00 53.03 113 GLU A C 1
ATOM 857 O O . GLU A 1 113 ? 14.238 -7.964 -23.850 1.00 53.03 113 GLU A O 1
ATOM 862 N N . PRO A 1 114 ? 13.416 -7.740 -25.932 1.00 44.09 114 PRO A N 1
ATOM 863 C CA . PRO A 1 114 ? 14.029 -8.962 -26.393 1.00 44.09 114 PRO A CA 1
ATOM 864 C C . PRO A 1 114 ? 15.540 -8.766 -26.266 1.00 44.09 114 PRO A C 1
ATOM 866 O O . PRO A 1 114 ? 16.089 -7.771 -26.735 1.00 44.09 114 PRO A O 1
ATOM 869 N N . ARG A 1 115 ? 16.236 -9.676 -25.584 1.00 41.69 115 ARG A N 1
ATOM 870 C CA . ARG A 1 115 ? 17.697 -9.629 -25.494 1.00 41.69 115 ARG A CA 1
ATOM 871 C C . ARG A 1 115 ? 18.256 -9.916 -26.894 1.00 41.69 115 ARG A C 1
ATOM 873 O O . ARG A 1 115 ? 18.506 -11.075 -27.205 1.00 41.69 115 ARG A O 1
ATOM 880 N N . LEU A 1 116 ? 18.356 -8.870 -27.720 1.00 42.88 116 LEU A N 1
ATOM 881 C CA . LEU A 1 116 ? 18.701 -8.838 -29.147 1.00 42.88 116 LEU A CA 1
ATOM 882 C C . LEU A 1 116 ? 18.494 -10.171 -29.885 1.00 42.88 116 LEU A C 1
ATOM 884 O O . LEU A 1 116 ? 19.454 -10.876 -30.206 1.00 42.88 116 LEU A O 1
ATOM 888 N N . ASP A 1 117 ? 17.256 -10.493 -30.248 1.00 37.97 117 ASP A N 1
ATOM 889 C CA . ASP A 1 117 ? 16.976 -11.435 -31.325 1.00 37.97 117 ASP A CA 1
ATOM 890 C C . ASP A 1 117 ? 16.792 -10.684 -32.651 1.00 37.97 117 ASP A C 1
ATOM 892 O O . ASP A 1 117 ? 15.698 -10.366 -33.087 1.00 37.97 117 ASP A O 1
ATOM 896 N N . LYS A 1 118 ? 17.915 -10.488 -33.360 1.00 39.12 118 LYS A N 1
ATOM 897 C CA . LYS A 1 118 ? 18.031 -10.334 -34.831 1.00 39.12 118 LYS A CA 1
ATOM 898 C C . LYS A 1 118 ? 17.382 -9.116 -35.514 1.00 39.12 118 LYS A C 1
ATOM 900 O O . LYS A 1 118 ? 17.686 -8.857 -36.676 1.00 39.12 118 LYS A O 1
ATOM 905 N N . ARG A 1 119 ? 16.504 -8.399 -34.831 1.00 42.09 119 ARG A N 1
ATOM 906 C CA . ARG A 1 119 ? 15.528 -7.472 -35.410 1.00 42.09 119 ARG A CA 1
ATOM 907 C C . ARG A 1 119 ? 15.931 -5.988 -35.209 1.00 42.09 119 ARG A C 1
ATOM 909 O O . ARG A 1 119 ? 15.720 -5.179 -36.107 1.00 42.09 119 ARG A O 1
ATOM 916 N N . ASP A 1 120 ? 16.718 -5.661 -34.174 1.00 42.56 120 ASP A N 1
ATOM 917 C CA . ASP A 1 120 ? 17.255 -4.296 -33.933 1.00 42.56 120 ASP A CA 1
ATOM 918 C C . ASP A 1 120 ? 18.523 -3.941 -34.728 1.00 42.56 120 ASP A C 1
ATOM 920 O O . ASP A 1 120 ? 18.958 -2.788 -34.775 1.00 42.56 120 ASP A O 1
ATOM 924 N N . ILE A 1 121 ? 19.131 -4.921 -35.401 1.00 48.88 121 ILE A N 1
ATOM 925 C CA . ILE A 1 121 ? 20.346 -4.685 -36.190 1.00 48.88 121 ILE A CA 1
ATOM 926 C C . ILE A 1 121 ? 20.022 -3.800 -37.406 1.00 48.88 121 ILE A C 1
ATOM 928 O O . ILE A 1 121 ? 20.842 -2.978 -37.789 1.00 48.88 121 ILE A O 1
ATOM 932 N N . ALA A 1 122 ? 18.822 -3.882 -37.987 1.00 46.25 122 ALA A N 1
ATOM 933 C CA . ALA A 1 122 ? 18.519 -3.237 -39.266 1.00 46.25 122 ALA A CA 1
ATOM 934 C C . ALA A 1 122 ? 18.461 -1.694 -39.235 1.00 46.25 122 ALA A C 1
ATOM 936 O O . ALA A 1 122 ? 18.803 -1.064 -40.233 1.00 46.25 122 ALA A O 1
ATOM 937 N N . ALA A 1 123 ? 18.061 -1.078 -38.117 1.00 46.06 123 ALA A N 1
ATOM 938 C CA . ALA A 1 123 ? 17.983 0.386 -37.994 1.00 46.06 123 ALA A CA 1
ATOM 939 C C . ALA A 1 123 ? 19.342 1.036 -37.678 1.00 46.06 123 ALA A C 1
ATOM 941 O O . ALA A 1 123 ? 19.559 2.222 -37.935 1.00 46.06 123 ALA A O 1
ATOM 942 N N . ILE A 1 124 ? 20.256 0.246 -37.117 1.00 53.34 124 ILE A N 1
ATOM 943 C CA . ILE A 1 124 ? 21.567 0.690 -36.653 1.00 53.34 124 ILE A CA 1
ATOM 944 C C . ILE A 1 124 ? 22.664 0.267 -37.639 1.00 53.34 124 ILE A C 1
ATOM 946 O O . ILE A 1 124 ? 23.735 0.860 -37.651 1.00 53.34 124 ILE A O 1
ATOM 950 N N . LEU A 1 125 ? 22.423 -0.719 -38.503 1.00 65.44 125 LEU A N 1
ATOM 951 C CA . LEU A 1 125 ? 23.400 -1.219 -39.463 1.00 65.44 125 LEU A CA 1
ATOM 952 C C . LEU A 1 125 ? 23.626 -0.225 -40.611 1.00 65.44 125 LEU A C 1
ATOM 954 O O . LEU A 1 125 ? 22.768 -0.029 -41.465 1.00 65.44 125 LEU A O 1
ATOM 958 N N . ASN A 1 126 ? 24.818 0.365 -40.653 1.00 70.19 126 ASN A N 1
ATOM 959 C CA . ASN A 1 126 ? 25.261 1.245 -41.734 1.00 70.19 126 ASN A CA 1
ATOM 960 C C . ASN A 1 126 ? 25.935 0.459 -42.873 1.00 70.19 126 ASN A C 1
ATOM 962 O O . ASN A 1 126 ? 25.959 0.903 -44.016 1.00 70.19 126 ASN A O 1
ATOM 966 N N . GLY A 1 127 ? 26.507 -0.711 -42.568 1.00 69.81 127 GLY A N 1
ATOM 967 C CA . GLY A 1 127 ? 27.166 -1.552 -43.563 1.00 69.81 127 GLY A CA 1
ATOM 968 C C . GLY A 1 127 ? 27.760 -2.834 -42.988 1.00 69.81 127 GLY A C 1
ATOM 969 O O . GLY A 1 127 ? 27.989 -2.953 -41.786 1.00 69.81 127 GLY A O 1
ATOM 970 N N . VAL A 1 128 ? 28.018 -3.799 -43.870 1.00 72.88 128 VAL A N 1
ATOM 971 C CA . VAL A 1 128 ? 28.676 -5.073 -43.556 1.00 72.88 128 VAL A CA 1
ATOM 972 C C . VAL A 1 128 ? 29.791 -5.290 -44.574 1.00 72.88 128 VAL A C 1
ATOM 974 O O . VAL A 1 128 ? 29.553 -5.192 -45.778 1.00 72.88 128 VAL A O 1
ATOM 977 N N . SER A 1 129 ? 31.012 -5.564 -44.114 1.00 75.62 129 SER A N 1
ATOM 978 C CA . SER A 1 129 ? 32.150 -5.796 -45.004 1.00 75.62 129 SER A CA 1
ATOM 979 C C . SER A 1 129 ? 32.070 -7.168 -45.681 1.00 75.62 129 SER A C 1
ATOM 981 O O . SER A 1 129 ? 31.577 -8.145 -45.120 1.00 75.62 129 SER A O 1
ATOM 983 N N . GLN A 1 130 ? 32.641 -7.266 -46.881 1.00 72.19 130 GLN A N 1
ATOM 984 C CA . GLN A 1 130 ? 32.827 -8.536 -47.594 1.00 72.19 130 GLN A CA 1
ATOM 985 C C . GLN A 1 130 ? 34.197 -9.169 -47.280 1.00 72.19 130 GLN A C 1
ATOM 987 O O . GLN A 1 130 ? 34.797 -9.846 -48.114 1.00 72.19 130 GLN A O 1
ATOM 992 N N . THR A 1 131 ? 34.735 -8.917 -46.084 1.00 72.75 131 THR A N 1
ATOM 993 C CA . THR A 1 131 ? 36.022 -9.465 -45.637 1.00 72.75 131 THR A CA 1
ATOM 994 C C . THR A 1 131 ? 35.817 -10.660 -44.720 1.00 72.75 131 THR A C 1
ATOM 996 O O . THR A 1 131 ? 34.754 -10.849 -44.142 1.00 72.75 131 THR A O 1
ATOM 999 N N . THR A 1 132 ? 36.851 -11.485 -44.587 1.00 77.62 132 THR A N 1
ATOM 1000 C CA . THR A 1 132 ? 36.915 -12.537 -43.568 1.00 77.62 132 THR A CA 1
ATOM 1001 C C . THR A 1 132 ? 37.972 -12.114 -42.539 1.00 77.62 132 THR A C 1
ATOM 1003 O O . THR A 1 132 ? 39.141 -12.042 -42.925 1.00 77.62 132 THR A O 1
ATOM 1006 N N . PRO A 1 133 ? 37.616 -11.809 -41.274 1.00 82.00 133 PRO A N 1
ATOM 1007 C CA . PRO A 1 133 ? 36.264 -11.806 -40.706 1.00 82.00 133 PRO A CA 1
ATOM 1008 C C . PRO A 1 133 ? 35.397 -10.644 -41.222 1.00 82.00 133 PRO A C 1
ATOM 1010 O O . PRO A 1 133 ? 35.907 -9.602 -41.651 1.00 82.00 133 PRO A O 1
ATOM 1013 N N . ILE A 1 134 ? 34.080 -10.851 -41.177 1.00 80.19 134 ILE A N 1
ATOM 1014 C CA . ILE A 1 134 ? 33.064 -9.846 -41.490 1.00 80.19 134 ILE A CA 1
ATOM 1015 C C . ILE A 1 134 ? 33.125 -8.755 -40.422 1.00 80.19 134 ILE A C 1
ATOM 1017 O O . ILE A 1 134 ? 33.143 -9.049 -39.226 1.00 80.19 134 ILE A O 1
ATOM 1021 N N . VAL A 1 135 ? 33.137 -7.500 -40.858 1.00 81.50 135 VAL A N 1
ATOM 1022 C CA . VAL A 1 135 ? 33.075 -6.314 -40.004 1.00 81.50 135 VAL A CA 1
ATOM 1023 C C . VAL A 1 135 ? 31.715 -5.666 -40.183 1.00 81.50 135 VAL A C 1
ATOM 1025 O O . VAL A 1 135 ? 31.258 -5.457 -41.306 1.00 81.50 135 VAL A O 1
ATOM 1028 N N . VAL A 1 136 ? 31.073 -5.357 -39.067 1.00 80.81 136 VAL A N 1
ATOM 1029 C CA . VAL A 1 136 ? 29.782 -4.685 -39.017 1.00 80.81 136 VAL A CA 1
ATOM 1030 C C . VAL A 1 136 ? 30.016 -3.229 -38.639 1.00 80.81 136 VAL A C 1
ATOM 1032 O O . VAL A 1 136 ? 30.680 -2.944 -37.643 1.00 80.81 136 VAL A O 1
ATOM 1035 N N . THR A 1 137 ? 29.464 -2.320 -39.438 1.00 78.19 137 THR A N 1
ATOM 1036 C CA . THR A 1 137 ? 29.463 -0.883 -39.167 1.00 78.19 137 THR A CA 1
ATOM 1037 C C . THR A 1 137 ? 28.075 -0.453 -38.739 1.00 78.19 137 THR A C 1
ATOM 1039 O O . THR A 1 137 ? 27.090 -0.735 -39.426 1.00 78.19 137 THR A O 1
ATOM 1042 N N . THR A 1 138 ? 28.004 0.291 -37.645 1.00 74.75 138 THR A N 1
ATOM 1043 C CA . THR A 1 138 ? 26.766 0.843 -37.111 1.00 74.75 138 THR A CA 1
ATOM 1044 C C . THR A 1 138 ? 26.711 2.368 -37.230 1.00 74.75 138 THR A C 1
ATOM 1046 O O . THR A 1 138 ? 27.735 3.044 -37.251 1.00 74.75 138 THR A O 1
ATOM 1049 N N . THR A 1 139 ? 25.510 2.936 -37.350 1.00 69.44 139 THR A N 1
ATOM 1050 C CA . THR A 1 139 ? 25.260 4.389 -37.398 1.00 69.44 139 THR A CA 1
ATOM 1051 C C . THR A 1 139 ? 25.329 5.042 -36.015 1.00 69.44 139 THR A C 1
ATOM 1053 O O . THR A 1 139 ? 25.531 6.250 -35.914 1.00 69.44 139 THR A O 1
ATOM 1056 N N . VAL A 1 140 ? 25.192 4.247 -34.951 1.00 68.00 140 VAL A N 1
ATOM 1057 C CA . VAL A 1 140 ? 25.331 4.647 -33.544 1.00 68.00 140 VAL A CA 1
ATOM 1058 C C . VAL A 1 140 ? 26.249 3.682 -32.805 1.00 68.00 140 VAL A C 1
ATOM 1060 O O . VAL A 1 140 ? 26.572 2.608 -33.319 1.00 68.00 140 VAL A O 1
ATOM 1063 N N . ALA A 1 141 ? 26.687 4.062 -31.604 1.00 69.31 141 ALA A N 1
ATOM 1064 C CA . ALA A 1 141 ? 27.571 3.208 -30.832 1.00 69.31 141 ALA A CA 1
ATOM 1065 C C . ALA A 1 141 ? 26.880 1.885 -30.453 1.00 69.31 141 ALA A C 1
ATOM 1067 O O . ALA A 1 141 ? 25.779 1.904 -29.911 1.00 69.31 141 ALA A O 1
ATOM 1068 N N . HIS A 1 142 ? 27.515 0.747 -30.733 1.00 63.75 142 HIS A N 1
ATOM 1069 C CA . HIS A 1 142 ? 26.877 -0.575 -30.639 1.00 63.75 142 HIS A CA 1
ATOM 1070 C C . HIS A 1 142 ? 26.910 -1.206 -29.237 1.00 63.75 142 HIS A C 1
ATOM 1072 O O . HIS A 1 142 ? 26.282 -2.234 -29.013 1.00 63.75 142 HIS A O 1
ATOM 1078 N N . GLY A 1 143 ? 27.685 -0.661 -28.295 1.00 61.16 143 GLY A N 1
ATOM 1079 C CA . GLY A 1 143 ? 27.698 -1.100 -26.890 1.00 61.16 143 GLY A CA 1
ATOM 1080 C C . GLY A 1 143 ? 28.327 -2.474 -26.584 1.00 61.16 143 GLY A C 1
ATOM 1081 O O . GLY A 1 143 ? 28.503 -2.792 -25.413 1.00 61.16 143 GLY A O 1
ATOM 1082 N N . PHE A 1 144 ? 28.690 -3.274 -27.593 1.00 66.44 144 PHE A N 1
ATOM 1083 C CA . PHE A 1 144 ? 29.405 -4.552 -27.409 1.00 66.44 144 PHE A CA 1
ATOM 1084 C C . PHE A 1 144 ? 30.788 -4.419 -26.757 1.00 66.44 144 PHE A C 1
ATOM 1086 O O . PHE A 1 144 ? 31.467 -3.399 -26.901 1.00 66.44 144 PHE A O 1
ATOM 1093 N N . ALA A 1 145 ? 31.231 -5.506 -26.121 1.00 68.56 145 ALA A N 1
ATOM 1094 C CA . ALA A 1 145 ? 32.584 -5.707 -25.617 1.00 68.56 145 ALA A CA 1
ATOM 1095 C C . ALA A 1 145 ? 33.323 -6.805 -26.406 1.00 68.56 145 ALA A C 1
ATOM 1097 O O . ALA A 1 145 ? 32.735 -7.765 -26.908 1.00 68.56 145 ALA A O 1
ATOM 1098 N N . THR A 1 146 ? 34.651 -6.692 -26.498 1.00 74.38 146 THR A N 1
ATOM 1099 C CA . THR A 1 146 ? 35.480 -7.747 -27.099 1.00 74.38 146 THR A CA 1
ATOM 1100 C C . THR A 1 146 ? 35.361 -9.030 -26.277 1.00 74.38 146 THR A C 1
ATOM 1102 O O . THR A 1 146 ? 35.651 -9.032 -25.081 1.00 74.38 146 THR A O 1
ATOM 1105 N N . GLY A 1 147 ? 34.967 -10.124 -26.930 1.00 59.91 147 GLY A N 1
ATOM 1106 C CA . GLY A 1 147 ? 34.696 -11.424 -26.313 1.00 59.91 147 GLY A CA 1
ATOM 1107 C C . GLY A 1 147 ? 33.217 -11.822 -26.295 1.00 59.91 147 GLY A C 1
ATOM 1108 O O . GLY A 1 147 ? 32.928 -13.001 -26.065 1.00 59.91 147 GLY A O 1
ATOM 1109 N N . ASP A 1 148 ? 32.298 -10.894 -26.584 1.00 60.53 148 ASP A N 1
ATOM 1110 C CA . ASP A 1 148 ? 30.864 -11.185 -26.672 1.00 60.53 148 ASP A CA 1
ATOM 1111 C C . ASP A 1 148 ? 30.570 -12.246 -27.746 1.00 60.53 148 ASP A C 1
ATOM 1113 O O . ASP A 1 148 ? 31.304 -12.401 -28.725 1.00 60.53 148 ASP A O 1
ATOM 1117 N N . LYS A 1 149 ? 29.493 -13.018 -27.563 1.00 64.31 149 LYS A N 1
ATOM 1118 C CA . LYS A 1 149 ? 29.086 -14.090 -28.485 1.00 64.31 149 LYS A CA 1
ATOM 1119 C C . LYS A 1 149 ? 27.815 -13.707 -29.225 1.00 64.31 149 LYS A C 1
ATOM 1121 O O . LYS A 1 149 ? 26.836 -13.324 -28.594 1.00 64.31 149 LYS A O 1
ATOM 1126 N N . VAL A 1 150 ? 27.808 -13.882 -30.546 1.00 64.44 150 VAL A N 1
ATOM 1127 C CA . VAL A 1 150 ? 26.655 -13.555 -31.395 1.00 64.44 150 VAL A CA 1
ATOM 1128 C C . VAL A 1 150 ? 26.213 -14.737 -32.248 1.00 64.44 150 VAL A C 1
ATOM 1130 O O . VAL A 1 150 ? 27.020 -15.464 -32.841 1.00 64.44 150 VAL A O 1
ATOM 1133 N N . THR A 1 151 ? 24.895 -14.906 -32.316 1.00 60.41 151 THR A N 1
ATOM 1134 C CA . THR A 1 151 ? 24.241 -15.975 -33.068 1.00 60.41 151 THR A CA 1
ATOM 1135 C C . THR A 1 151 ? 23.296 -15.358 -34.093 1.00 60.41 151 THR A C 1
ATOM 1137 O O . THR A 1 151 ? 22.399 -14.602 -33.735 1.00 60.41 151 THR A O 1
ATOM 1140 N N . ILE A 1 152 ? 23.492 -15.665 -35.372 1.00 63.12 152 ILE A N 1
ATOM 1141 C CA . ILE A 1 152 ? 22.702 -15.158 -36.495 1.00 63.12 152 ILE A CA 1
ATOM 1142 C C . ILE A 1 152 ? 21.957 -16.338 -37.112 1.00 63.12 152 ILE A C 1
ATOM 1144 O O . ILE A 1 152 ? 22.554 -17.363 -37.447 1.00 63.12 152 ILE A O 1
ATOM 1148 N N . LYS A 1 153 ? 20.632 -16.199 -37.229 1.00 51.41 153 LYS A N 1
ATOM 1149 C CA . LYS A 1 153 ? 19.747 -17.320 -37.574 1.00 51.41 153 LYS A CA 1
ATOM 1150 C C . LYS A 1 153 ? 19.290 -17.380 -39.042 1.00 51.41 153 LYS A C 1
ATOM 1152 O O . LYS A 1 153 ? 18.948 -18.450 -39.515 1.00 51.41 153 LYS A O 1
ATOM 1157 N N . ASP A 1 154 ? 19.235 -16.244 -39.737 1.00 54.66 154 ASP A N 1
ATOM 1158 C CA . ASP A 1 154 ? 18.745 -16.098 -41.120 1.00 54.66 154 ASP A CA 1
ATOM 1159 C C . ASP A 1 154 ? 19.490 -14.905 -41.721 1.00 54.66 154 ASP A C 1
ATOM 1161 O O . ASP A 1 154 ? 19.435 -13.807 -41.163 1.00 54.66 154 ASP A O 1
ATOM 1165 N N . ILE A 1 155 ? 20.178 -15.141 -42.835 1.00 57.62 155 ILE A N 1
ATOM 1166 C CA . ILE A 1 155 ? 20.764 -14.116 -43.698 1.00 57.62 155 ILE A CA 1
ATOM 1167 C C . ILE A 1 155 ? 20.017 -14.211 -45.024 1.00 57.62 155 ILE A C 1
ATOM 1169 O O . ILE A 1 155 ? 19.881 -15.308 -45.579 1.00 57.62 155 ILE A O 1
ATOM 1173 N N . TYR A 1 156 ? 19.513 -13.078 -45.496 1.00 54.62 156 TYR A N 1
ATOM 1174 C CA . TYR A 1 156 ? 18.774 -12.967 -46.747 1.00 54.62 156 TYR A CA 1
ATOM 1175 C C . TYR A 1 156 ? 19.642 -12.285 -47.801 1.00 54.62 156 TYR A C 1
ATOM 1177 O O . TYR A 1 156 ? 20.461 -11.429 -47.465 1.00 54.62 156 TYR A O 1
ATOM 1185 N N . ASP A 1 157 ? 19.475 -12.672 -49.063 1.00 51.97 157 ASP A N 1
ATOM 1186 C CA . ASP A 1 157 ? 20.038 -11.908 -50.174 1.00 51.97 157 ASP A CA 1
ATOM 1187 C C . ASP A 1 157 ? 19.197 -10.658 -50.468 1.00 51.97 157 ASP A C 1
ATOM 1189 O O . ASP A 1 157 ? 18.156 -10.399 -49.856 1.00 51.97 157 ASP A O 1
ATOM 1193 N N . THR A 1 158 ? 19.655 -9.872 -51.438 1.00 49.12 158 THR A N 1
ATOM 1194 C CA . THR A 1 158 ? 18.969 -8.674 -51.935 1.00 49.12 158 THR A CA 1
ATOM 1195 C C . THR A 1 158 ? 17.591 -8.964 -52.543 1.00 49.12 158 THR A C 1
ATOM 1197 O O . THR A 1 158 ? 16.793 -8.043 -52.693 1.00 49.12 158 THR A O 1
ATOM 1200 N N . ALA A 1 159 ? 17.270 -10.228 -52.837 1.00 51.03 159 ALA A N 1
ATOM 1201 C CA . ALA A 1 159 ? 15.963 -10.683 -53.304 1.00 51.03 159 ALA A CA 1
ATOM 1202 C C . ALA A 1 159 ? 15.095 -11.280 -52.174 1.00 51.03 159 ALA A C 1
ATOM 1204 O O . ALA A 1 159 ? 14.080 -11.918 -52.458 1.00 51.03 159 ALA A O 1
ATOM 1205 N N . ALA A 1 160 ? 15.482 -11.085 -50.906 1.00 52.53 160 ALA A N 1
ATOM 1206 C CA . ALA A 1 160 ? 14.840 -11.667 -49.725 1.00 52.53 160 ALA A CA 1
ATOM 1207 C C . ALA A 1 160 ? 14.791 -13.210 -49.735 1.00 52.53 160 ALA A C 1
ATOM 1209 O O . ALA A 1 160 ? 13.990 -13.824 -49.025 1.00 52.53 160 ALA A O 1
ATOM 1210 N N . SER A 1 161 ? 15.664 -13.859 -50.508 1.00 51.31 161 SER A N 1
ATOM 1211 C CA . SER A 1 161 ? 15.829 -15.310 -50.488 1.00 51.31 161 SER A CA 1
ATOM 1212 C C . SER A 1 161 ? 16.737 -15.699 -49.330 1.00 51.31 161 SER A C 1
ATOM 1214 O O . SER A 1 161 ? 17.809 -15.131 -49.125 1.00 51.31 161 SER A O 1
ATOM 1216 N N . LEU A 1 162 ? 16.302 -16.682 -48.543 1.00 46.66 162 LEU A N 1
ATOM 1217 C CA . LEU A 1 162 ? 17.078 -17.199 -47.422 1.00 46.66 162 LEU A CA 1
ATOM 1218 C C . LEU A 1 162 ? 18.337 -17.910 -47.946 1.00 46.66 162 LEU A C 1
ATOM 1220 O O . LEU A 1 162 ? 18.232 -18.976 -48.548 1.00 46.66 162 LEU A O 1
ATOM 1224 N N . ILE A 1 163 ? 19.527 -17.374 -47.657 1.00 53.91 163 ILE A N 1
ATOM 1225 C CA . ILE A 1 163 ? 20.815 -17.961 -48.089 1.00 53.91 163 ILE A CA 1
ATOM 1226 C C . ILE A 1 163 ? 21.261 -19.111 -47.154 1.00 53.91 163 ILE A C 1
ATOM 1228 O O . ILE A 1 163 ? 22.266 -19.769 -47.386 1.00 53.91 163 ILE A O 1
ATOM 1232 N N . ALA A 1 164 ? 20.487 -19.413 -46.107 1.00 44.34 164 ALA A N 1
ATOM 1233 C CA . ALA A 1 164 ? 20.754 -20.476 -45.133 1.00 44.34 164 ALA A CA 1
ATOM 1234 C C . ALA A 1 164 ? 22.120 -20.338 -44.425 1.00 44.34 164 ALA A C 1
ATOM 1236 O O . ALA A 1 164 ? 22.986 -21.203 -44.518 1.00 44.34 164 ALA A O 1
ATOM 1237 N N . PHE A 1 165 ? 22.278 -19.276 -43.631 1.00 55.00 165 PHE A N 1
ATOM 1238 C CA . PHE A 1 165 ? 23.359 -19.158 -42.649 1.00 55.00 165 PHE A CA 1
ATOM 1239 C C . PHE A 1 165 ? 22.783 -19.204 -41.226 1.00 55.00 165 PHE A C 1
ATOM 1241 O O . PHE A 1 165 ? 22.092 -18.280 -40.800 1.00 55.00 165 PHE A O 1
ATOM 1248 N N . ARG A 1 166 ? 23.072 -20.293 -40.499 1.00 53.72 166 ARG A N 1
ATOM 1249 C CA . ARG A 1 166 ? 22.859 -20.442 -39.049 1.00 53.72 166 ARG A CA 1
ATOM 1250 C C . ARG A 1 166 ? 24.188 -20.800 -38.396 1.00 53.72 166 ARG A C 1
ATOM 1252 O O . ARG A 1 166 ? 24.757 -21.833 -38.734 1.00 53.72 166 ARG A O 1
ATOM 1259 N N . ASN A 1 167 ? 24.652 -20.004 -37.435 1.00 53.31 167 ASN A N 1
ATOM 1260 C CA . ASN A 1 167 ? 25.813 -20.345 -36.599 1.00 53.31 167 ASN A CA 1
ATOM 1261 C C . ASN A 1 167 ? 25.403 -20.801 -35.182 1.00 53.31 167 ASN A C 1
ATOM 1263 O O . ASN A 1 167 ? 26.216 -20.774 -34.267 1.00 53.31 167 ASN A O 1
ATOM 1267 N N . GLU A 1 168 ? 24.162 -21.266 -35.001 1.00 54.66 168 GLU A N 1
ATOM 1268 C CA . GLU A 1 168 ? 23.608 -21.705 -33.705 1.00 54.66 168 GLU A CA 1
ATOM 1269 C C . GLU A 1 168 ? 24.453 -22.785 -33.006 1.00 54.66 168 GLU A C 1
ATOM 1271 O O . GLU A 1 168 ? 24.534 -22.807 -31.782 1.00 54.66 168 GLU A O 1
ATOM 1276 N N . ALA A 1 169 ? 25.128 -23.649 -33.770 1.00 48.94 169 ALA A N 1
ATOM 1277 C CA . ALA A 1 169 ? 26.018 -24.673 -33.222 1.00 48.94 169 ALA A CA 1
ATOM 1278 C C . ALA A 1 169 ? 27.421 -24.147 -32.853 1.00 48.94 169 ALA A C 1
ATOM 1280 O O . ALA A 1 169 ? 28.110 -24.792 -32.070 1.00 48.94 169 ALA A O 1
ATOM 1281 N N . ASN A 1 170 ? 27.848 -23.009 -33.416 1.00 61.97 170 ASN A N 1
ATOM 1282 C CA . ASN A 1 170 ? 29.172 -22.403 -33.233 1.00 61.97 170 ASN A CA 1
ATOM 1283 C C . ASN A 1 170 ? 29.061 -20.862 -33.292 1.00 61.97 170 ASN A C 1
ATOM 1285 O O . ASN A 1 170 ? 29.326 -20.274 -34.347 1.00 61.97 170 ASN A O 1
ATOM 1289 N N . PRO A 1 171 ? 28.656 -20.198 -32.192 1.00 66.31 171 PRO A N 1
ATOM 1290 C CA . PRO A 1 171 ? 28.467 -18.751 -32.170 1.00 66.31 171 PRO A CA 1
ATOM 1291 C C . PRO A 1 171 ? 29.788 -18.011 -32.407 1.00 66.31 171 PRO A C 1
ATOM 1293 O O . PRO A 1 171 ? 30.847 -18.400 -31.898 1.00 66.31 171 PRO A O 1
ATOM 1296 N N . TRP A 1 172 ? 29.718 -16.923 -33.170 1.00 74.56 172 TRP A N 1
ATOM 1297 C CA . TRP A 1 172 ? 30.879 -16.096 -33.494 1.00 74.56 172 TRP A CA 1
ATOM 1298 C C . TRP A 1 172 ? 31.253 -15.204 -32.318 1.00 74.56 172 TRP A C 1
ATOM 1300 O O . TRP A 1 172 ? 30.411 -14.884 -31.478 1.00 74.56 172 TRP A O 1
ATOM 1310 N N . THR A 1 173 ? 32.529 -14.832 -32.250 1.00 74.94 173 THR A N 1
ATOM 1311 C CA . THR A 1 173 ? 33.039 -13.945 -31.194 1.00 74.94 173 THR A CA 1
ATOM 1312 C C . THR A 1 173 ? 33.139 -12.530 -31.731 1.00 74.94 173 THR A C 1
ATOM 1314 O O . THR A 1 173 ? 33.584 -12.342 -32.856 1.00 74.94 173 THR A O 1
ATOM 1317 N N . ILE A 1 174 ? 32.736 -11.547 -30.941 1.00 77.19 174 ILE A N 1
ATOM 1318 C CA . ILE A 1 174 ? 32.864 -10.139 -31.286 1.00 77.19 174 ILE A CA 1
ATOM 1319 C C . ILE A 1 174 ? 34.247 -9.645 -30.868 1.00 77.19 174 ILE A C 1
ATOM 1321 O O . ILE A 1 174 ? 34.639 -9.813 -29.712 1.00 77.19 174 ILE A O 1
ATOM 1325 N N . THR A 1 175 ? 34.946 -8.974 -31.780 1.00 83.88 175 THR A N 1
ATOM 1326 C CA . THR A 1 175 ? 36.092 -8.126 -31.439 1.00 83.88 175 THR A CA 1
ATOM 1327 C C . THR A 1 175 ? 35.758 -6.679 -31.775 1.00 83.88 175 THR A C 1
ATOM 1329 O O . THR A 1 175 ? 35.486 -6.334 -32.923 1.00 83.88 175 THR A O 1
ATOM 1332 N N . VAL A 1 176 ? 35.745 -5.823 -30.755 1.00 82.25 176 VAL A N 1
ATOM 1333 C CA . VAL A 1 176 ? 35.414 -4.403 -30.902 1.00 82.25 176 VAL A CA 1
ATOM 1334 C C . VAL A 1 176 ? 36.608 -3.674 -31.497 1.00 82.25 176 VAL A C 1
ATOM 1336 O O . VAL A 1 176 ? 37.720 -3.763 -30.974 1.00 82.25 176 VAL A O 1
ATOM 1339 N N . ILE A 1 177 ? 36.369 -2.960 -32.593 1.00 88.31 177 ILE A N 1
ATOM 1340 C CA . ILE A 1 177 ? 37.376 -2.134 -33.262 1.00 88.31 177 ILE A CA 1
ATOM 1341 C C . ILE A 1 177 ? 37.292 -0.713 -32.700 1.00 88.31 177 ILE A C 1
ATOM 1343 O O . ILE A 1 177 ? 38.296 -0.156 -32.259 1.00 88.31 177 ILE A O 1
ATOM 1347 N N . ASP A 1 178 ? 36.083 -0.154 -32.668 1.00 84.12 178 ASP A N 1
ATOM 1348 C CA . ASP A 1 178 ? 35.753 1.129 -32.049 1.00 84.12 178 ASP A CA 1
ATOM 1349 C C . ASP A 1 178 ? 34.275 1.149 -31.632 1.00 84.12 178 ASP A C 1
ATOM 1351 O O . ASP A 1 178 ? 33.614 0.122 -31.679 1.00 84.12 178 ASP A O 1
ATOM 1355 N N . GLY A 1 179 ? 33.737 2.295 -31.203 1.00 68.50 179 GLY A N 1
ATOM 1356 C CA . GLY A 1 179 ? 32.349 2.379 -30.736 1.00 68.50 179 GLY A CA 1
ATOM 1357 C C . GLY A 1 179 ? 31.286 2.049 -31.792 1.00 68.50 179 GLY A C 1
ATOM 1358 O O . GLY A 1 179 ? 30.168 1.723 -31.416 1.00 68.50 179 GLY A O 1
ATOM 1359 N N . THR A 1 180 ? 31.609 2.126 -33.083 1.00 79.12 180 THR A N 1
ATOM 1360 C CA . THR A 1 180 ? 30.700 1.947 -34.233 1.00 79.12 180 THR A CA 1
ATOM 1361 C C . THR A 1 180 ? 31.107 0.801 -35.164 1.00 79.12 180 THR A C 1
ATOM 1363 O O . THR A 1 180 ? 30.441 0.554 -36.170 1.00 79.12 180 THR A O 1
ATOM 1366 N N . HIS A 1 181 ? 32.184 0.084 -34.843 1.00 81.94 181 HIS A N 1
ATOM 1367 C CA . HIS A 1 181 ? 32.724 -0.993 -35.664 1.00 81.94 181 HIS A CA 1
ATOM 1368 C C . HIS A 1 181 ? 33.123 -2.189 -34.808 1.00 81.94 181 HIS A C 1
ATOM 1370 O O . HIS A 1 181 ? 33.894 -2.069 -33.853 1.00 81.94 181 HIS A O 1
ATOM 1376 N N . PHE A 1 182 ? 32.698 -3.376 -35.228 1.00 83.69 182 PHE A N 1
ATOM 1377 C CA . PHE A 1 182 ? 33.119 -4.628 -34.607 1.00 83.69 182 PHE A CA 1
ATOM 1378 C C . PHE A 1 182 ? 33.256 -5.755 -35.637 1.00 83.69 182 PHE A C 1
ATOM 1380 O O . PHE A 1 182 ? 32.535 -5.787 -36.636 1.00 83.69 182 PHE A O 1
ATOM 1387 N N . SER A 1 183 ? 34.195 -6.680 -35.414 1.00 86.25 183 SER A N 1
ATOM 1388 C CA . SER A 1 183 ? 34.381 -7.875 -36.244 1.00 86.25 183 SER A CA 1
ATOM 1389 C C . SER A 1 183 ? 33.680 -9.096 -35.662 1.00 86.25 183 SER A C 1
ATOM 1391 O O . SER A 1 183 ? 33.516 -9.231 -34.450 1.00 86.25 183 SER A O 1
ATOM 1393 N N . LEU A 1 184 ? 33.285 -10.002 -36.554 1.00 82.06 184 LEU A N 1
ATOM 1394 C CA . LEU A 1 184 ? 32.666 -11.285 -36.248 1.00 82.06 184 LEU A CA 1
ATOM 1395 C C . LEU A 1 184 ? 33.677 -12.412 -36.470 1.00 82.06 184 LEU A C 1
ATOM 1397 O O . LEU A 1 184 ? 33.806 -12.958 -37.567 1.00 82.06 184 LEU A O 1
ATOM 1401 N N . ASP A 1 185 ? 34.411 -12.779 -35.434 1.00 80.94 185 ASP A N 1
ATOM 1402 C CA . ASP A 1 185 ? 35.479 -13.767 -35.520 1.00 80.94 185 ASP A CA 1
ATOM 1403 C C . ASP A 1 185 ? 34.905 -15.182 -35.665 1.00 80.94 185 ASP A C 1
ATOM 1405 O O . ASP A 1 185 ? 34.084 -15.641 -34.862 1.00 80.94 185 ASP A O 1
ATOM 1409 N N . GLY A 1 186 ? 35.351 -15.879 -36.714 1.00 75.31 186 GLY A N 1
ATOM 1410 C CA . GLY A 1 186 ? 34.797 -17.164 -37.157 1.00 75.31 186 GLY A CA 1
ATOM 1411 C C . GLY A 1 186 ? 33.777 -17.051 -38.296 1.00 75.31 186 GLY A C 1
ATOM 1412 O O . GLY A 1 186 ? 33.317 -18.081 -38.792 1.00 75.31 186 GLY A O 1
ATOM 1413 N N . SER A 1 187 ? 33.439 -15.831 -38.731 1.00 74.31 187 SER A N 1
ATOM 1414 C CA . SER A 1 187 ? 32.654 -15.599 -39.950 1.00 74.31 187 SER A CA 1
ATOM 1415 C C . SER A 1 187 ? 33.491 -15.779 -41.218 1.00 74.31 187 SER A C 1
ATOM 1417 O O . SER A 1 187 ? 34.715 -15.671 -41.178 1.00 74.31 187 SER A O 1
ATOM 1419 N N . VAL A 1 188 ? 32.830 -16.054 -42.347 1.00 70.69 188 VAL A N 1
ATOM 1420 C CA . VAL A 1 188 ? 33.441 -16.167 -43.682 1.00 70.69 188 VAL A CA 1
ATOM 1421 C C . VAL A 1 188 ? 32.624 -15.311 -44.645 1.00 70.69 188 VAL A C 1
ATOM 1423 O O . VAL A 1 188 ? 31.396 -15.406 -44.651 1.00 70.69 188 VAL A O 1
ATOM 1426 N N . ALA A 1 189 ? 33.286 -14.471 -45.441 1.00 62.06 189 ALA A N 1
ATOM 1427 C CA . ALA A 1 189 ? 32.610 -13.613 -46.414 1.00 62.06 189 ALA A CA 1
ATOM 1428 C C . ALA A 1 189 ? 31.907 -14.434 -47.518 1.00 62.06 189 ALA A C 1
ATOM 1430 O O . ALA A 1 189 ? 32.427 -15.477 -47.930 1.00 62.06 189 ALA A O 1
ATOM 1431 N N . PRO A 1 190 ? 30.749 -13.976 -48.032 1.00 55.72 190 PRO A N 1
ATOM 1432 C CA . PRO A 1 190 ? 30.066 -14.631 -49.144 1.00 55.72 190 PRO A CA 1
ATOM 1433 C C . PRO A 1 190 ? 30.883 -14.546 -50.446 1.00 55.72 190 PRO A C 1
ATOM 1435 O O . PRO A 1 190 ? 31.589 -13.576 -50.698 1.00 55.72 190 PRO A O 1
ATOM 1438 N N . ALA A 1 191 ? 30.774 -15.568 -51.301 1.00 45.28 191 ALA A N 1
ATOM 1439 C CA . ALA A 1 191 ? 31.608 -15.730 -52.497 1.00 45.28 191 ALA A CA 1
ATOM 1440 C C . ALA A 1 191 ? 31.161 -14.925 -53.746 1.00 45.28 191 ALA A C 1
ATOM 1442 O O . ALA A 1 191 ? 31.731 -15.141 -54.814 1.00 45.28 191 ALA A O 1
ATOM 1443 N N . ASN A 1 192 ? 30.156 -14.035 -53.666 1.00 42.06 192 ASN A N 1
ATOM 1444 C CA . ASN A 1 192 ? 29.612 -13.318 -54.836 1.00 42.06 192 ASN A CA 1
ATOM 1445 C C . ASN A 1 192 ? 29.420 -11.796 -54.587 1.00 42.06 192 ASN A C 1
ATOM 1447 O O . ASN A 1 192 ? 28.715 -11.469 -53.633 1.00 42.06 192 ASN A O 1
ATOM 1451 N N . PRO A 1 193 ? 29.966 -10.869 -55.415 1.00 44.69 193 PRO A N 1
ATOM 1452 C CA . PRO A 1 193 ? 30.089 -9.441 -55.076 1.00 44.69 193 PRO A CA 1
ATOM 1453 C C . PRO A 1 193 ? 29.054 -8.474 -55.718 1.00 44.69 193 PRO A C 1
ATOM 1455 O O . PRO A 1 193 ? 29.383 -7.310 -55.923 1.00 44.69 193 PRO A O 1
ATOM 1458 N N . TYR A 1 194 ? 27.821 -8.876 -56.063 1.00 36.53 194 TYR A N 1
ATOM 1459 C CA . TYR A 1 194 ? 26.902 -8.004 -56.835 1.00 36.53 194 TYR A CA 1
ATOM 1460 C C . TYR A 1 194 ? 25.705 -7.409 -56.060 1.00 36.53 194 TYR A C 1
ATOM 1462 O O . TYR A 1 194 ? 24.770 -8.128 -55.720 1.00 36.53 194 TYR A O 1
ATOM 1470 N N . ASP A 1 195 ? 25.746 -6.076 -55.901 1.00 38.00 195 ASP A N 1
ATOM 1471 C CA . ASP A 1 195 ? 24.718 -5.041 -56.190 1.00 38.00 195 ASP A CA 1
ATOM 1472 C C . ASP A 1 195 ? 24.632 -3.967 -55.085 1.00 38.00 195 ASP A C 1
ATOM 1474 O O . ASP A 1 195 ? 24.092 -4.177 -54.002 1.00 38.00 195 ASP A O 1
ATOM 1478 N N . GLU A 1 196 ? 25.190 -2.794 -55.392 1.00 35.03 196 GLU A N 1
ATOM 1479 C CA . GLU A 1 196 ? 25.400 -1.654 -54.493 1.00 35.03 196 GLU A CA 1
ATOM 1480 C C . GLU A 1 196 ? 24.307 -0.568 -54.629 1.00 35.03 196 GLU A C 1
ATOM 1482 O O . GLU A 1 196 ? 24.517 0.568 -54.207 1.00 35.03 196 GLU A O 1
ATOM 1487 N N . THR A 1 197 ? 23.146 -0.856 -55.241 1.00 32.91 197 THR A N 1
ATOM 1488 C CA . THR A 1 197 ? 22.197 0.208 -55.655 1.00 32.91 197 THR A CA 1
ATOM 1489 C C . THR A 1 197 ? 20.808 0.236 -55.004 1.00 32.91 197 THR A C 1
ATOM 1491 O O . THR A 1 197 ? 19.932 0.954 -55.487 1.00 32.91 197 THR A O 1
ATOM 1494 N N . ALA A 1 198 ? 20.589 -0.409 -53.855 1.00 34.75 198 ALA A N 1
ATOM 1495 C CA . ALA A 1 198 ? 19.340 -0.240 -53.098 1.00 34.75 198 ALA A CA 1
ATOM 1496 C C . ALA A 1 198 ? 19.587 -0.042 -51.589 1.00 34.75 198 ALA A C 1
ATOM 1498 O O . ALA A 1 198 ? 20.303 -0.842 -50.987 1.00 34.75 198 ALA A O 1
ATOM 1499 N N . PRO A 1 199 ? 18.993 0.986 -50.946 1.00 33.06 199 PRO A N 1
ATOM 1500 C CA . PRO A 1 199 ? 19.056 1.124 -49.496 1.00 33.06 199 PRO A CA 1
ATOM 1501 C C . PRO A 1 199 ? 18.167 0.042 -48.866 1.00 33.06 199 PRO A C 1
ATOM 1503 O O . PRO A 1 199 ? 16.992 -0.051 -49.237 1.00 33.06 199 PRO A O 1
ATOM 1506 N N . PRO A 1 200 ? 18.645 -0.771 -47.910 1.00 38.19 200 PRO A N 1
ATOM 1507 C CA . PRO A 1 200 ? 17.776 -1.735 -47.262 1.00 38.19 200 PRO A CA 1
ATOM 1508 C C . PRO A 1 200 ? 17.001 -1.033 -46.144 1.00 38.19 200 PRO A C 1
ATOM 1510 O O . PRO A 1 200 ? 17.380 -1.039 -44.977 1.00 38.19 200 PRO A O 1
ATOM 1513 N N . GLY A 1 201 ? 15.879 -0.423 -46.530 1.00 32.84 201 GLY A N 1
ATOM 1514 C CA . GLY A 1 201 ? 14.781 -0.136 -45.622 1.00 32.84 201 GLY A CA 1
ATOM 1515 C C . GLY A 1 201 ? 14.184 -1.450 -45.130 1.00 32.84 201 GLY A C 1
ATOM 1516 O O . GLY A 1 201 ? 13.306 -2.016 -45.772 1.00 32.84 201 GLY A O 1
ATOM 1517 N N . TYR A 1 202 ? 14.658 -1.919 -43.982 1.00 32.59 202 TYR A N 1
ATOM 1518 C CA . TYR A 1 202 ? 13.952 -2.893 -43.161 1.00 32.59 202 TYR A CA 1
ATOM 1519 C C . TYR A 1 202 ? 13.367 -2.138 -41.969 1.00 32.59 202 TYR A C 1
ATOM 1521 O O . TYR A 1 202 ? 13.984 -2.029 -40.914 1.00 32.59 202 TYR A O 1
ATOM 1529 N N . THR A 1 203 ? 12.176 -1.565 -42.145 1.00 27.03 203 THR A N 1
ATOM 1530 C CA . THR A 1 203 ? 11.359 -1.118 -41.016 1.00 27.03 203 THR A CA 1
ATOM 1531 C C . THR A 1 203 ? 10.696 -2.339 -40.414 1.00 27.03 203 THR A C 1
ATOM 1533 O O . THR A 1 203 ? 9.606 -2.761 -40.804 1.00 27.03 203 THR A O 1
ATOM 1536 N N . GLU A 1 204 ? 11.370 -2.920 -39.438 1.00 36.47 204 GLU A N 1
ATOM 1537 C CA . GLU A 1 204 ? 10.666 -3.718 -38.470 1.00 36.47 204 GLU A CA 1
ATOM 1538 C C . GLU A 1 204 ? 9.845 -2.807 -37.567 1.00 36.47 204 GLU A C 1
ATOM 1540 O O . GLU A 1 204 ? 10.369 -1.968 -36.839 1.00 36.47 204 GLU A O 1
ATOM 1545 N N . LYS A 1 205 ? 8.528 -2.966 -37.633 1.00 34.59 205 LYS A N 1
ATOM 1546 C CA . LYS A 1 205 ? 7.618 -2.367 -36.669 1.00 34.59 205 LYS A CA 1
ATOM 1547 C C . LYS A 1 205 ? 7.783 -3.158 -35.365 1.00 34.59 205 LYS A C 1
ATOM 1549 O O . LYS A 1 205 ? 7.101 -4.161 -35.179 1.00 34.59 205 LYS A O 1
ATOM 1554 N N . VAL A 1 206 ? 8.723 -2.746 -34.510 1.00 42.56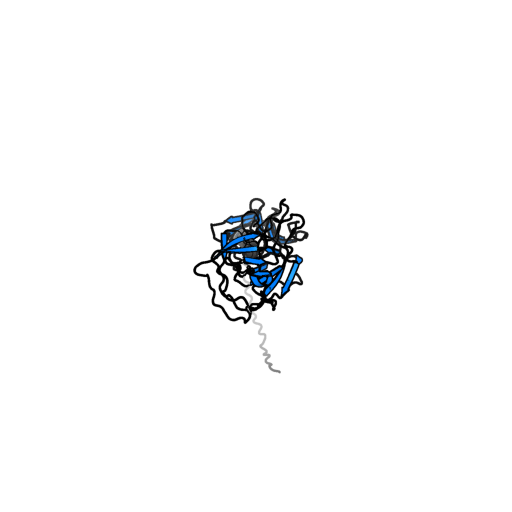 206 VAL A N 1
ATOM 1555 C CA . VAL A 1 206 ? 8.776 -3.179 -33.107 1.00 42.56 206 VAL A CA 1
ATOM 1556 C C . VAL A 1 206 ? 7.462 -2.716 -32.490 1.00 42.56 206 VAL A C 1
ATOM 1558 O O . VAL A 1 206 ? 7.199 -1.523 -32.333 1.00 42.56 206 VAL A O 1
ATOM 1561 N N . LEU A 1 207 ? 6.549 -3.661 -32.311 1.00 51.09 207 LEU A N 1
ATOM 1562 C CA . LEU A 1 207 ? 5.181 -3.399 -31.892 1.00 51.09 207 LEU A CA 1
ATOM 1563 C C . LEU A 1 207 ? 5.121 -3.349 -30.373 1.00 51.09 207 LEU A C 1
ATOM 1565 O O . LEU A 1 207 ? 4.643 -4.259 -29.702 1.00 51.09 207 LEU A O 1
ATOM 1569 N N . GLY A 1 208 ? 5.666 -2.244 -29.880 1.00 53.66 208 GLY A N 1
ATOM 1570 C CA . GLY A 1 208 ? 5.589 -1.769 -28.514 1.00 53.66 208 GLY A CA 1
ATOM 1571 C C . GLY A 1 208 ? 6.952 -1.485 -27.901 1.00 53.66 208 GLY A C 1
ATOM 1572 O O . GLY A 1 208 ? 7.930 -2.151 -28.223 1.00 53.66 208 GLY A O 1
ATOM 1573 N N . ASP A 1 209 ? 6.997 -0.464 -27.055 1.00 64.12 209 ASP A N 1
ATOM 1574 C CA . ASP A 1 209 ? 8.213 0.092 -26.455 1.00 64.12 209 ASP A CA 1
ATOM 1575 C C . ASP A 1 209 ? 8.570 -0.697 -25.178 1.00 64.12 209 ASP A C 1
ATOM 1577 O O . ASP A 1 209 ? 7.799 -0.668 -24.225 1.00 64.12 209 ASP A O 1
ATOM 1581 N N . PRO A 1 210 ? 9.628 -1.516 -25.128 1.00 72.69 210 PRO A N 1
ATOM 1582 C CA . PRO A 1 210 ? 9.983 -2.240 -23.907 1.00 72.69 210 PRO A CA 1
ATOM 1583 C C . PRO A 1 210 ? 10.502 -1.306 -22.804 1.00 72.69 210 PRO A C 1
ATOM 1585 O O . PRO A 1 210 ? 10.987 -0.224 -23.087 1.00 72.69 210 PRO A O 1
ATOM 1588 N N . LEU A 1 211 ? 10.431 -1.746 -21.543 1.00 75.69 211 LEU A N 1
ATOM 1589 C CA . LEU A 1 211 ? 11.116 -1.097 -20.425 1.00 75.69 211 LEU A CA 1
ATOM 1590 C C . LEU A 1 211 ? 12.529 -1.672 -20.264 1.00 75.69 211 LEU A C 1
ATOM 1592 O O . LEU A 1 211 ? 12.717 -2.877 -20.067 1.00 75.69 211 LEU A O 1
ATOM 1596 N N . SER A 1 212 ? 13.501 -0.778 -20.254 1.00 73.44 212 SER A N 1
ATOM 1597 C CA . SER A 1 212 ? 14.924 -0.991 -20.074 1.00 73.44 212 SER A CA 1
ATOM 1598 C C . SER A 1 212 ? 15.389 -0.403 -18.740 1.00 73.44 212 SER A C 1
ATOM 1600 O O . SER A 1 212 ? 14.801 0.512 -18.156 1.00 73.44 212 SER A O 1
ATOM 1602 N N . PHE A 1 213 ? 16.463 -0.986 -18.217 1.00 71.56 213 PHE A N 1
ATOM 1603 C CA . PHE A 1 213 ? 16.947 -0.729 -16.866 1.00 71.56 213 PHE A CA 1
ATOM 1604 C C . PHE A 1 213 ? 18.330 -0.103 -16.917 1.00 71.56 213 PHE A C 1
ATOM 1606 O O . PHE A 1 213 ? 19.163 -0.450 -17.757 1.00 71.56 213 PHE A O 1
ATOM 1613 N N . ALA A 1 214 ? 18.592 0.819 -15.994 1.00 59.66 214 ALA A N 1
ATOM 1614 C CA . ALA A 1 214 ? 19.862 1.524 -15.951 1.00 59.66 214 ALA A CA 1
ATOM 1615 C C . ALA A 1 214 ? 21.034 0.546 -15.728 1.00 59.66 214 ALA A C 1
ATOM 1617 O O . ALA A 1 214 ? 21.126 -0.124 -14.700 1.00 59.66 214 ALA A O 1
ATOM 1618 N N . THR A 1 215 ? 21.976 0.499 -16.674 1.00 52.62 215 THR A N 1
ATOM 1619 C CA . THR A 1 215 ? 23.241 -0.252 -16.551 1.00 52.62 215 THR A CA 1
ATOM 1620 C C . THR A 1 215 ? 24.367 0.584 -15.918 1.00 52.62 215 THR A C 1
ATOM 1622 O O . THR A 1 215 ? 25.468 0.079 -15.692 1.00 52.62 215 THR A O 1
ATOM 1625 N N . GLY A 1 216 ? 24.093 1.854 -15.579 1.00 49.09 216 GLY A N 1
ATOM 1626 C CA . GLY A 1 216 ? 25.025 2.813 -14.976 1.00 49.09 216 GLY A CA 1
ATOM 1627 C C . GLY A 1 216 ? 24.320 4.019 -14.330 1.00 49.09 216 GLY A C 1
ATOM 1628 O O . GLY A 1 216 ? 23.101 4.119 -14.341 1.00 49.09 216 GLY A O 1
ATOM 1629 N N . VAL A 1 217 ? 25.090 4.944 -13.741 1.00 44.22 217 VAL A N 1
ATOM 1630 C CA . VAL A 1 217 ? 24.580 5.993 -12.824 1.00 44.22 217 VAL A CA 1
ATOM 1631 C C . VAL A 1 217 ? 23.974 7.225 -13.534 1.00 44.22 217 VAL A C 1
ATOM 1633 O O . VAL A 1 217 ? 23.272 7.991 -12.889 1.00 44.22 217 VAL A O 1
ATOM 1636 N N . PHE A 1 218 ? 24.201 7.426 -14.843 1.00 41.53 218 PHE A N 1
ATOM 1637 C CA . PHE A 1 218 ? 23.894 8.703 -15.526 1.00 41.53 218 PHE A CA 1
ATOM 1638 C C . PHE A 1 218 ? 23.135 8.600 -16.863 1.00 41.53 218 PHE A C 1
ATOM 1640 O O . PHE A 1 218 ? 23.115 9.560 -17.630 1.00 41.53 218 PHE A O 1
ATOM 1647 N N . SER A 1 219 ? 22.510 7.465 -17.173 1.00 51.38 219 SER A N 1
ATOM 1648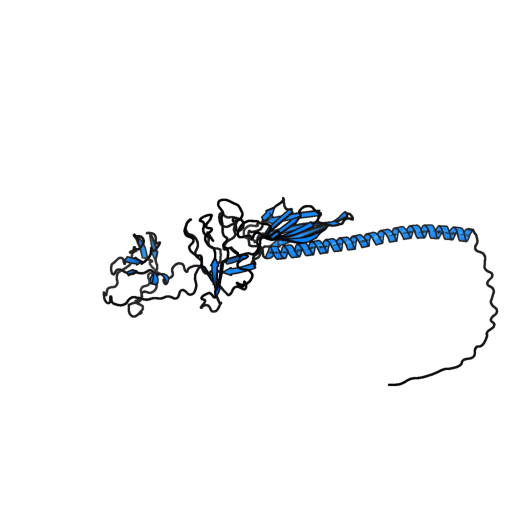 C CA . SER A 1 219 ? 21.639 7.339 -18.347 1.00 51.38 219 SER A CA 1
ATOM 1649 C C . SER A 1 219 ? 20.383 6.589 -17.936 1.00 51.38 219 SER A C 1
ATOM 1651 O O . SER A 1 219 ? 20.475 5.455 -17.472 1.00 51.38 219 SER A O 1
ATOM 1653 N N . CYS A 1 220 ? 19.241 7.269 -18.026 1.00 58.69 220 CYS A N 1
ATOM 1654 C CA . CYS A 1 220 ? 17.931 6.737 -17.667 1.00 58.69 220 CYS A CA 1
ATOM 1655 C C . CYS A 1 220 ? 17.282 6.319 -18.972 1.00 58.69 220 CYS A C 1
ATOM 1657 O O . CYS A 1 220 ? 16.833 7.206 -19.701 1.00 58.69 220 CYS A O 1
ATOM 1659 N N . PRO A 1 221 ? 17.356 5.028 -19.319 1.00 57.19 221 PRO A N 1
ATOM 1660 C CA . PRO A 1 221 ? 17.202 4.635 -20.705 1.00 57.19 221 PRO A CA 1
ATOM 1661 C C . PRO A 1 221 ? 15.763 4.859 -21.191 1.00 57.19 221 PRO A C 1
ATOM 1663 O O . PRO A 1 221 ? 15.615 5.446 -22.258 1.00 57.19 221 PRO A O 1
ATOM 1666 N N . ASP A 1 222 ? 14.744 4.630 -20.345 1.00 67.12 222 ASP A N 1
ATOM 1667 C CA . ASP A 1 222 ? 13.345 4.841 -20.744 1.00 67.12 222 ASP A CA 1
ATOM 1668 C C . ASP A 1 222 ? 12.571 5.844 -19.903 1.00 67.12 222 ASP A C 1
ATOM 1670 O O . ASP A 1 222 ? 12.553 5.800 -18.670 1.00 67.12 222 ASP A O 1
ATOM 1674 N N . ALA A 1 223 ? 11.897 6.755 -20.606 1.00 74.19 223 ALA A N 1
ATOM 1675 C CA . ALA A 1 223 ? 10.845 7.625 -20.078 1.00 74.19 223 ALA A CA 1
ATOM 1676 C C . ALA A 1 223 ? 9.453 7.204 -20.572 1.00 74.19 223 ALA A C 1
ATOM 1678 O O . ALA A 1 223 ? 8.443 7.704 -20.076 1.00 74.19 223 ALA A O 1
ATOM 1679 N N . THR A 1 224 ? 9.400 6.307 -21.553 1.00 76.44 224 THR A N 1
ATOM 1680 C CA . THR A 1 224 ? 8.188 5.750 -22.147 1.00 76.44 224 THR A CA 1
ATOM 1681 C C . THR A 1 224 ? 8.374 4.255 -22.324 1.00 76.44 224 THR A C 1
ATOM 1683 O O . THR A 1 224 ? 9.486 3.837 -22.609 1.00 76.44 224 THR A O 1
ATOM 1686 N N . PHE A 1 225 ? 7.322 3.470 -22.102 1.00 78.69 225 PHE A N 1
ATOM 1687 C CA . PHE A 1 225 ? 7.305 2.034 -22.382 1.00 78.69 225 PHE A CA 1
ATOM 1688 C C . PHE A 1 225 ? 5.865 1.501 -22.385 1.00 78.69 225 PHE A C 1
ATOM 1690 O O . PHE A 1 225 ? 4.952 2.119 -21.840 1.00 78.69 225 PHE A O 1
ATOM 1697 N N . ASP A 1 226 ? 5.659 0.330 -22.963 1.00 80.62 226 ASP A N 1
ATOM 1698 C CA . ASP A 1 226 ? 4.391 -0.364 -23.102 1.00 80.62 226 ASP A CA 1
ATOM 1699 C C . ASP A 1 226 ? 4.228 -1.437 -22.017 1.00 80.62 226 ASP A C 1
ATOM 1701 O O . ASP A 1 226 ? 5.126 -2.235 -21.716 1.00 80.62 226 ASP A O 1
ATOM 1705 N N . VAL A 1 227 ? 3.026 -1.486 -21.448 1.00 85.81 227 VAL A N 1
ATOM 1706 C CA . VAL A 1 227 ? 2.588 -2.529 -20.521 1.00 85.81 227 VAL A CA 1
ATOM 1707 C C . VAL A 1 227 ? 1.594 -3.468 -21.193 1.00 85.81 227 VAL A C 1
ATOM 1709 O O . VAL A 1 227 ? 0.923 -3.123 -22.169 1.00 85.81 227 VAL A O 1
ATOM 1712 N N . VAL A 1 228 ? 1.527 -4.694 -20.684 1.00 83.81 228 VAL A N 1
ATOM 1713 C CA . VAL A 1 228 ? 0.644 -5.738 -21.200 1.00 83.81 228 VAL A CA 1
ATOM 1714 C C . VAL A 1 228 ? -0.791 -5.477 -20.747 1.00 83.81 228 VAL A C 1
ATOM 1716 O O . VAL A 1 228 ? -1.050 -5.288 -19.559 1.00 83.81 228 VAL A O 1
ATOM 1719 N N . GLY A 1 229 ? -1.729 -5.547 -21.690 1.00 81.88 229 GLY A N 1
ATOM 1720 C CA . GLY A 1 229 ? -3.143 -5.307 -21.434 1.00 81.88 229 GLY A CA 1
ATOM 1721 C C . GLY A 1 229 ? -3.505 -3.825 -21.416 1.00 81.88 229 GLY A C 1
ATOM 1722 O O . GLY A 1 229 ? -2.654 -2.941 -21.508 1.00 81.88 229 GLY A O 1
ATOM 1723 N N . ASN A 1 230 ? -4.804 -3.570 -21.312 1.00 80.81 230 ASN A N 1
ATOM 1724 C CA . ASN A 1 230 ? -5.345 -2.245 -21.057 1.00 80.81 230 ASN A CA 1
ATOM 1725 C C . ASN A 1 230 ? -5.426 -2.001 -19.548 1.00 80.81 230 ASN A C 1
ATOM 1727 O O . ASN A 1 230 ? -5.944 -2.830 -18.798 1.00 80.81 230 ASN A O 1
ATOM 1731 N N . LEU A 1 231 ? -4.937 -0.854 -19.105 1.00 80.56 231 LEU A N 1
ATOM 1732 C CA . LEU A 1 231 ? -5.022 -0.446 -17.716 1.00 80.56 231 LEU A CA 1
ATOM 1733 C C . LEU A 1 231 ? -6.435 0.047 -17.414 1.00 80.56 231 LEU A C 1
ATOM 1735 O O . LEU A 1 231 ? -7.052 0.780 -18.192 1.00 80.56 231 LEU A O 1
ATOM 1739 N N . ALA A 1 232 ? -6.960 -0.350 -16.258 1.00 77.50 232 ALA A N 1
ATOM 1740 C CA . ALA A 1 232 ? -8.227 0.173 -15.762 1.00 77.50 232 ALA A CA 1
ATOM 1741 C C . ALA A 1 232 ? -8.068 1.593 -15.186 1.00 77.50 232 ALA A C 1
ATOM 1743 O O . ALA A 1 232 ? -9.044 2.347 -15.094 1.00 77.50 232 ALA A O 1
ATOM 1744 N N . VAL A 1 233 ? -6.846 1.979 -14.808 1.00 67.94 233 VAL A N 1
ATOM 1745 C CA . VAL A 1 233 ? -6.490 3.346 -14.421 1.00 67.94 233 VAL A CA 1
ATOM 1746 C C . VAL A 1 233 ? -6.692 4.311 -15.598 1.00 67.94 233 VAL A C 1
ATOM 1748 O O . VAL A 1 233 ? -5.997 4.258 -16.608 1.00 67.94 233 VAL A O 1
ATOM 1751 N N . SER A 1 234 ? -7.625 5.256 -15.444 1.00 58.97 234 SER A N 1
ATOM 1752 C CA . SER A 1 234 ? -7.886 6.293 -16.452 1.00 58.97 234 SER A CA 1
ATOM 1753 C C . SER A 1 234 ? -7.015 7.546 -16.274 1.00 58.97 234 SER A C 1
ATOM 1755 O O . SER A 1 234 ? -6.686 7.951 -15.156 1.00 58.97 234 SER A O 1
ATOM 1757 N N . THR A 1 235 ? -6.713 8.207 -17.395 1.00 52.88 235 THR A N 1
ATOM 1758 C CA . THR A 1 235 ? -5.919 9.445 -17.493 1.00 52.88 235 THR A CA 1
ATOM 1759 C C . THR A 1 235 ? -6.557 10.684 -16.866 1.00 52.88 235 THR A C 1
ATOM 1761 O O . THR A 1 235 ? -5.869 11.685 -16.692 1.00 52.88 235 THR A O 1
ATOM 1764 N N . ALA A 1 236 ? -7.858 10.657 -16.563 1.00 50.09 236 ALA A N 1
ATOM 1765 C CA . ALA A 1 236 ? -8.619 11.871 -16.267 1.00 50.09 236 ALA A CA 1
ATOM 1766 C C . ALA A 1 236 ? -8.643 12.271 -14.781 1.00 50.09 236 ALA A C 1
ATOM 1768 O O . ALA A 1 236 ? -8.772 13.458 -14.502 1.00 50.09 236 ALA A O 1
ATOM 1769 N N . ASP A 1 237 ? -8.490 11.324 -13.846 1.00 51.69 237 ASP A N 1
ATOM 1770 C CA . ASP A 1 237 ? -8.695 11.597 -12.408 1.00 51.69 237 ASP A CA 1
ATOM 1771 C C . ASP A 1 237 ? -7.501 11.239 -11.498 1.00 51.69 237 ASP A C 1
ATOM 1773 O O . ASP A 1 237 ? -7.468 11.684 -10.350 1.00 51.69 237 ASP A O 1
ATOM 1777 N N . ASN A 1 238 ? -6.513 10.455 -11.966 1.00 55.00 238 ASN A N 1
ATOM 1778 C CA . ASN A 1 238 ? -5.524 9.826 -11.070 1.00 55.00 238 ASN A CA 1
ATOM 1779 C C . ASN A 1 238 ? -4.045 9.901 -11.489 1.00 55.00 238 ASN A C 1
ATOM 1781 O O . ASN A 1 238 ? -3.212 9.525 -10.669 1.00 55.00 238 ASN A O 1
ATOM 1785 N N . ILE A 1 239 ? -3.679 10.370 -12.691 1.00 55.97 239 ILE A N 1
ATOM 1786 C CA . ILE A 1 239 ? -2.267 10.305 -13.145 1.00 55.97 239 ILE A CA 1
ATOM 1787 C C . ILE A 1 239 ? -1.322 11.112 -12.260 1.00 55.97 239 ILE A C 1
ATOM 1789 O O . ILE A 1 239 ? -0.228 10.649 -11.969 1.00 55.97 239 ILE A O 1
ATOM 1793 N N . ASP A 1 240 ? -1.787 12.249 -11.740 1.00 54.31 240 ASP A N 1
ATOM 1794 C CA . ASP A 1 240 ? -0.999 13.059 -10.820 1.00 54.31 240 ASP A CA 1
ATOM 1795 C C . ASP A 1 240 ? -0.668 12.234 -9.565 1.00 54.31 240 ASP A C 1
ATOM 1797 O O . ASP A 1 240 ? 0.474 12.180 -9.126 1.00 54.31 240 ASP A O 1
ATOM 1801 N N . ARG A 1 241 ? -1.632 11.483 -9.024 1.00 59.50 241 ARG A N 1
ATOM 1802 C CA . ARG A 1 241 ? -1.500 10.734 -7.761 1.00 59.50 241 ARG A CA 1
ATOM 1803 C C . ARG A 1 241 ? -0.850 9.362 -7.885 1.00 59.50 241 ARG A C 1
ATOM 1805 O O . ARG A 1 241 ? -0.539 8.763 -6.856 1.00 59.50 241 ARG A O 1
ATOM 1812 N N . LEU A 1 242 ? -0.666 8.872 -9.103 1.00 67.62 242 LEU A N 1
ATOM 1813 C CA . LEU A 1 242 ? -0.241 7.508 -9.351 1.00 67.62 242 LEU A CA 1
ATOM 1814 C C . LEU A 1 242 ? 1.239 7.451 -9.704 1.00 67.62 242 LEU A C 1
ATOM 1816 O O . LEU A 1 242 ? 1.745 8.166 -10.568 1.00 67.62 242 LEU A O 1
ATOM 1820 N N . TRP A 1 243 ? 1.933 6.540 -9.047 1.00 76.88 243 TRP A N 1
ATOM 1821 C CA . TRP A 1 243 ? 3.333 6.269 -9.306 1.00 76.88 243 TRP A CA 1
ATOM 1822 C C . TRP A 1 243 ? 3.535 4.779 -9.483 1.00 76.88 243 TRP A C 1
ATOM 1824 O O . TRP A 1 243 ? 2.715 3.957 -9.078 1.00 76.88 243 TRP A O 1
ATOM 1834 N N . VAL A 1 244 ? 4.626 4.438 -10.143 1.00 83.25 244 VAL A N 1
ATOM 1835 C CA . VAL A 1 244 ? 4.928 3.073 -10.536 1.00 83.25 244 VAL A CA 1
ATOM 1836 C C . VAL A 1 244 ? 6.158 2.560 -9.821 1.00 83.25 244 VAL A C 1
ATOM 1838 O O . VAL A 1 244 ? 7.129 3.289 -9.609 1.00 83.25 244 VAL A O 1
ATOM 1841 N N . VAL A 1 245 ? 6.091 1.284 -9.463 1.00 85.88 245 VAL A N 1
ATOM 1842 C CA . VAL A 1 245 ? 7.138 0.531 -8.781 1.00 85.88 245 VAL A CA 1
ATOM 1843 C C . VAL A 1 245 ? 7.371 -0.752 -9.549 1.00 85.88 245 VAL A C 1
ATOM 1845 O O . VAL A 1 245 ? 6.441 -1.532 -9.751 1.00 85.88 245 VAL A O 1
ATOM 1848 N N . VAL A 1 246 ? 8.618 -1.010 -9.927 1.00 84.25 246 VAL A N 1
ATOM 1849 C CA . VAL A 1 246 ? 8.970 -2.261 -10.602 1.00 84.25 246 VAL A CA 1
ATOM 1850 C C . VAL A 1 246 ? 9.353 -3.324 -9.575 1.00 84.25 246 VAL A C 1
ATOM 1852 O O . VAL A 1 246 ? 8.772 -4.408 -9.565 1.00 84.25 246 VAL A O 1
ATOM 1855 N N . ARG A 1 247 ? 10.261 -3.019 -8.636 1.00 82.81 247 ARG A N 1
ATOM 1856 C CA . ARG A 1 247 ? 10.761 -4.025 -7.681 1.00 82.81 247 ARG A CA 1
ATOM 1857 C C . ARG A 1 247 ? 10.965 -3.506 -6.258 1.00 82.81 247 ARG A C 1
ATOM 1859 O O . ARG A 1 247 ? 12.037 -3.018 -5.932 1.00 82.81 247 ARG A O 1
ATOM 1866 N N . ASN A 1 248 ? 9.979 -3.659 -5.376 1.00 82.81 248 ASN A N 1
ATOM 1867 C CA . ASN A 1 248 ? 10.189 -3.294 -3.972 1.00 82.81 248 ASN A CA 1
ATOM 1868 C C . ASN A 1 248 ? 10.909 -4.407 -3.197 1.00 82.81 248 ASN A C 1
ATOM 1870 O O . ASN A 1 248 ? 10.407 -5.530 -3.127 1.00 82.81 248 ASN A O 1
ATOM 1874 N N . ALA A 1 249 ? 12.068 -4.102 -2.617 1.00 78.50 249 ALA A N 1
ATOM 1875 C CA . ALA A 1 249 ? 12.859 -5.049 -1.835 1.00 78.50 249 ALA A CA 1
ATOM 1876 C C . ALA A 1 249 ? 13.673 -4.334 -0.750 1.00 78.50 249 ALA A C 1
ATOM 1878 O O . ALA A 1 249 ? 13.993 -3.153 -0.874 1.00 78.50 249 ALA A O 1
ATOM 1879 N N . ASN A 1 250 ? 14.084 -5.080 0.279 1.00 73.38 250 ASN A N 1
ATOM 1880 C CA . ASN A 1 250 ? 14.976 -4.599 1.342 1.00 73.38 250 ASN A CA 1
ATOM 1881 C C . ASN A 1 250 ? 16.447 -4.534 0.871 1.00 73.38 250 ASN A C 1
ATOM 1883 O O . ASN A 1 250 ? 17.350 -5.038 1.537 1.00 73.38 250 ASN A O 1
ATOM 1887 N N . GLU A 1 251 ? 16.682 -3.950 -0.303 1.00 70.12 251 GLU A N 1
ATOM 1888 C CA . GLU A 1 251 ? 17.991 -3.790 -0.934 1.00 70.12 251 GLU A CA 1
ATOM 1889 C C . GLU A 1 251 ? 18.214 -2.325 -1.329 1.00 70.12 251 GLU A C 1
ATOM 1891 O O . GLU A 1 251 ? 17.271 -1.581 -1.609 1.00 70.12 251 GLU A O 1
ATOM 1896 N N . ALA A 1 252 ? 19.478 -1.898 -1.373 1.00 66.94 252 ALA A N 1
ATOM 1897 C CA . ALA A 1 252 ? 19.824 -0.526 -1.733 1.00 66.94 252 ALA A CA 1
ATOM 1898 C C . ALA A 1 252 ? 19.271 -0.159 -3.125 1.00 66.94 252 ALA A C 1
ATOM 1900 O O . ALA A 1 252 ? 19.512 -0.864 -4.107 1.00 66.94 252 ALA A O 1
ATOM 1901 N N . GLY A 1 253 ? 18.537 0.956 -3.208 1.00 66.69 253 GLY A N 1
ATOM 1902 C CA . GLY A 1 253 ? 17.918 1.423 -4.454 1.00 66.69 253 GLY A CA 1
ATOM 1903 C C . GLY A 1 253 ? 16.594 0.751 -4.831 1.00 66.69 253 GLY A C 1
ATOM 1904 O O . GLY A 1 253 ? 16.016 1.142 -5.838 1.00 66.69 253 GLY A O 1
ATOM 1905 N N . GLN A 1 254 ? 16.114 -0.233 -4.062 1.00 74.06 254 GLN A N 1
ATOM 1906 C CA . GLN A 1 254 ? 14.874 -0.971 -4.351 1.00 74.06 254 GLN A CA 1
ATOM 1907 C C . GLN A 1 254 ? 13.717 -0.609 -3.412 1.00 74.06 254 GLN A C 1
ATOM 1909 O O . GLN A 1 254 ? 12.578 -0.963 -3.695 1.00 74.06 254 GLN A O 1
ATOM 1914 N N . ASP A 1 255 ? 13.980 0.106 -2.319 1.00 77.00 255 ASP A N 1
ATOM 1915 C CA . ASP A 1 255 ? 12.955 0.495 -1.351 1.00 77.00 255 ASP A CA 1
ATOM 1916 C C . ASP A 1 255 ? 12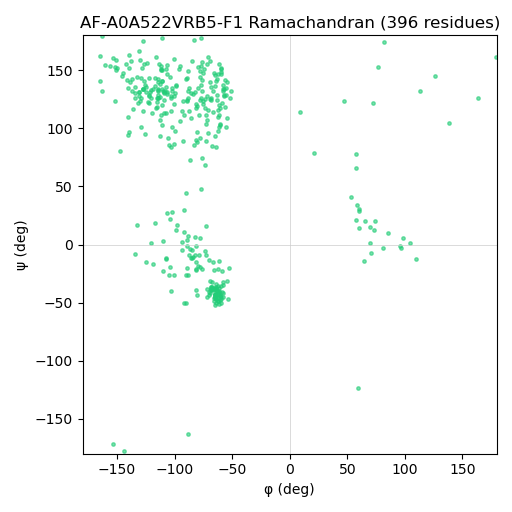.056 1.618 -1.904 1.00 77.00 255 ASP A C 1
ATOM 1918 O O . ASP A 1 255 ? 12.504 2.732 -2.177 1.00 77.00 255 ASP A O 1
ATOM 1922 N N . ALA A 1 256 ? 10.764 1.330 -2.052 1.00 78.81 256 ALA A N 1
ATOM 1923 C CA . ALA A 1 256 ? 9.753 2.279 -2.511 1.00 78.81 256 ALA A CA 1
ATOM 1924 C C . ALA A 1 256 ? 9.525 3.450 -1.531 1.00 78.81 256 ALA A C 1
ATOM 1926 O O . ALA A 1 256 ? 9.073 4.521 -1.939 1.00 78.81 256 ALA A O 1
ATOM 1927 N N . TRP A 1 257 ? 9.875 3.291 -0.250 1.00 75.81 257 TRP A N 1
ATOM 1928 C CA . TRP A 1 257 ? 9.861 4.390 0.719 1.00 75.81 257 TRP A CA 1
ATOM 1929 C C . TRP A 1 257 ? 11.086 5.297 0.621 1.00 75.81 257 TRP A C 1
ATOM 1931 O O . TRP A 1 257 ? 11.030 6.442 1.078 1.00 75.81 257 TRP A O 1
ATOM 1941 N N . ALA A 1 258 ? 12.178 4.836 0.001 1.00 66.69 258 ALA A N 1
ATOM 1942 C CA . ALA A 1 258 ? 13.461 5.542 -0.035 1.00 66.69 258 ALA A CA 1
ATOM 1943 C C . ALA A 1 258 ? 13.491 6.790 -0.952 1.00 66.69 258 ALA A C 1
ATOM 1945 O O . ALA A 1 258 ? 14.549 7.361 -1.232 1.00 66.69 258 ALA A O 1
ATOM 1946 N N . GLY A 1 259 ? 12.316 7.289 -1.344 1.00 51.88 259 GLY A N 1
ATOM 1947 C CA . GLY A 1 259 ? 12.106 8.589 -1.982 1.00 51.88 259 GLY A CA 1
ATOM 1948 C C . GLY A 1 259 ? 11.762 9.745 -1.028 1.00 51.88 259 GLY A C 1
ATOM 1949 O O . GLY A 1 259 ? 11.688 10.883 -1.483 1.00 51.88 259 GLY A O 1
ATOM 1950 N N . VAL A 1 260 ? 11.570 9.513 0.279 1.00 46.03 260 VAL A N 1
ATOM 1951 C CA . VAL A 1 260 ? 11.128 10.568 1.217 1.00 46.03 260 VAL A CA 1
ATOM 1952 C C . VAL A 1 260 ? 12.279 11.105 2.057 1.00 46.03 260 VAL A C 1
ATOM 1954 O O . VAL A 1 260 ? 12.662 10.519 3.064 1.00 46.03 260 VAL A O 1
ATOM 1957 N N . GLY A 1 261 ? 12.802 12.272 1.677 1.00 42.53 261 GLY A N 1
ATOM 1958 C CA . GLY A 1 261 ? 13.586 13.122 2.582 1.00 42.53 261 GLY A CA 1
ATOM 1959 C C . GLY A 1 261 ? 15.005 12.655 2.934 1.00 42.53 261 GLY A C 1
ATOM 1960 O O . GLY A 1 261 ? 15.606 13.236 3.836 1.00 42.53 261 GLY A O 1
ATOM 1961 N N . VAL A 1 262 ? 15.572 11.665 2.238 1.00 37.00 262 VAL A N 1
ATOM 1962 C CA . VAL A 1 262 ? 16.988 11.278 2.381 1.00 37.00 262 VAL A CA 1
ATOM 1963 C C . VAL A 1 262 ? 17.836 11.775 1.213 1.00 37.00 262 VAL A C 1
ATOM 1965 O O . VAL A 1 262 ? 17.388 11.817 0.070 1.00 37.00 262 VAL A O 1
ATOM 196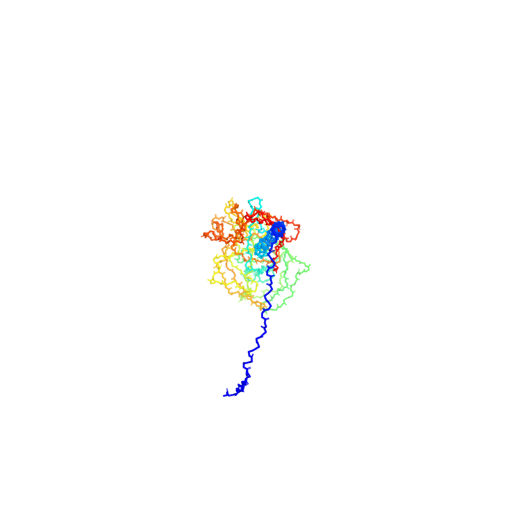8 N N . ASN A 1 263 ? 19.075 12.162 1.527 1.00 36.59 263 ASN A N 1
ATOM 1969 C CA . ASN A 1 263 ? 20.103 12.551 0.568 1.00 36.59 263 ASN A CA 1
ATOM 1970 C C . ASN A 1 263 ? 21.281 11.552 0.652 1.00 36.59 263 ASN A C 1
ATOM 1972 O O . ASN A 1 263 ? 21.907 11.480 1.713 1.00 36.59 263 ASN A O 1
ATOM 1976 N N . PRO A 1 264 ? 21.603 10.808 -0.424 1.00 45.00 264 PRO A N 1
ATOM 1977 C CA . PRO A 1 264 ? 20.931 10.835 -1.723 1.00 45.00 264 PRO A CA 1
ATOM 1978 C C . PRO A 1 264 ? 19.598 10.052 -1.716 1.00 45.00 264 PRO A C 1
ATOM 1980 O O . PRO A 1 264 ? 19.516 9.014 -1.057 1.00 45.00 264 PRO A O 1
ATOM 1983 N N . PRO A 1 265 ? 18.568 10.514 -2.453 1.00 44.41 265 PRO A N 1
ATOM 1984 C CA . PRO A 1 265 ? 17.334 9.757 -2.683 1.00 44.41 265 PRO A CA 1
ATOM 1985 C C . PRO A 1 265 ? 17.626 8.466 -3.458 1.00 44.41 265 PRO A C 1
ATOM 1987 O O . PRO A 1 265 ? 18.466 8.467 -4.354 1.00 44.41 265 PRO A O 1
ATOM 1990 N N . GLN A 1 266 ? 16.937 7.369 -3.147 1.00 52.69 266 GLN A N 1
ATOM 1991 C CA . GLN A 1 266 ? 17.163 6.050 -3.753 1.00 52.69 266 GLN A CA 1
ATOM 1992 C C . GLN A 1 266 ? 15.825 5.536 -4.312 1.00 52.69 266 GLN A C 1
ATOM 1994 O O . GLN A 1 266 ? 15.013 5.023 -3.555 1.00 52.69 266 GLN A O 1
ATOM 1999 N N . ALA A 1 267 ? 15.532 5.730 -5.604 1.00 57.22 267 ALA A N 1
ATOM 2000 C CA . ALA A 1 267 ? 14.162 5.590 -6.120 1.00 57.22 267 ALA A CA 1
ATOM 2001 C C . ALA A 1 267 ? 13.963 4.395 -7.074 1.00 57.22 267 ALA A C 1
ATOM 2003 O O . ALA A 1 267 ? 14.303 4.454 -8.253 1.00 57.22 267 ALA A O 1
ATOM 2004 N N . ASN A 1 268 ? 13.281 3.352 -6.594 1.00 71.44 268 ASN A N 1
ATOM 2005 C CA . ASN A 1 268 ? 12.539 2.398 -7.432 1.00 71.44 268 ASN A CA 1
ATOM 2006 C C . ASN A 1 268 ? 11.082 2.888 -7.629 1.00 71.44 268 ASN A C 1
ATOM 2008 O O . ASN A 1 268 ? 10.102 2.162 -7.474 1.00 71.44 268 ASN A O 1
ATOM 2012 N N . VAL A 1 269 ? 10.945 4.183 -7.908 1.00 77.06 269 VAL A N 1
ATOM 2013 C CA . VAL A 1 269 ? 9.663 4.877 -8.025 1.00 77.06 269 VAL A CA 1
ATOM 2014 C C . VAL A 1 269 ? 9.737 5.862 -9.178 1.00 77.06 269 VAL A C 1
ATOM 2016 O O . VAL A 1 269 ? 10.703 6.620 -9.262 1.00 77.06 269 VAL A O 1
ATOM 2019 N N . ALA A 1 270 ? 8.709 5.893 -10.023 1.00 77.69 270 ALA A N 1
ATOM 2020 C CA . ALA A 1 270 ? 8.538 6.940 -11.025 1.00 77.69 270 ALA A CA 1
ATOM 2021 C C . ALA A 1 270 ? 7.105 7.477 -11.025 1.00 77.69 270 ALA A C 1
ATOM 2023 O O . ALA A 1 270 ? 6.152 6.726 -10.828 1.00 77.69 270 ALA A O 1
ATOM 2024 N N . VAL A 1 271 ? 6.950 8.780 -11.256 1.00 76.88 271 VAL A N 1
ATOM 2025 C CA . VAL A 1 271 ? 5.628 9.410 -11.407 1.00 76.88 271 VAL A CA 1
ATOM 2026 C C . VAL A 1 271 ? 5.117 9.152 -12.815 1.00 76.88 271 VAL A C 1
ATOM 2028 O O . VAL A 1 271 ? 5.867 9.338 -13.774 1.00 76.88 271 VAL A O 1
ATOM 2031 N N . VAL A 1 272 ? 3.850 8.763 -12.937 1.00 79.12 272 VAL A N 1
ATOM 2032 C CA . VAL A 1 272 ? 3.178 8.617 -14.229 1.00 79.12 272 VAL A CA 1
ATOM 2033 C C . VAL A 1 272 ? 2.783 9.997 -14.749 1.00 79.12 272 VAL A C 1
ATOM 2035 O O . VAL A 1 272 ? 2.091 10.742 -14.070 1.00 79.12 272 VAL A O 1
ATOM 2038 N N . THR A 1 273 ? 3.219 10.359 -15.954 1.00 77.50 273 THR A N 1
ATOM 2039 C CA . THR A 1 273 ? 2.937 11.676 -16.555 1.00 77.50 273 THR A CA 1
ATOM 2040 C C . THR A 1 273 ? 1.968 11.600 -17.727 1.00 77.50 273 THR A C 1
ATOM 2042 O O . THR A 1 273 ? 1.302 12.588 -18.033 1.00 77.50 273 THR A O 1
ATOM 2045 N N . ALA A 1 274 ? 1.852 10.440 -18.376 1.00 77.31 274 ALA A N 1
ATOM 2046 C CA . ALA A 1 274 ? 0.824 10.189 -19.375 1.00 77.31 274 ALA A CA 1
ATOM 2047 C C . ALA A 1 274 ? 0.538 8.690 -19.520 1.00 77.31 274 ALA A C 1
ATOM 2049 O O . ALA A 1 274 ? 1.405 7.849 -19.292 1.00 77.31 274 ALA A O 1
ATOM 2050 N N . LEU A 1 275 ? -0.683 8.384 -19.953 1.00 82.00 275 LEU A N 1
ATOM 2051 C CA . LEU A 1 275 ? -1.095 7.068 -20.431 1.00 82.00 275 LEU A CA 1
ATOM 2052 C C . LEU A 1 275 ? -1.726 7.251 -21.812 1.00 82.00 275 LEU A C 1
ATOM 2054 O O . LEU A 1 275 ? -2.532 8.163 -22.019 1.00 82.00 275 LEU A O 1
ATOM 2058 N N . ALA A 1 276 ? -1.351 6.407 -22.761 1.00 79.38 276 ALA A N 1
ATOM 2059 C CA . ALA A 1 276 ? -1.890 6.406 -24.114 1.00 79.38 276 ALA A CA 1
ATOM 2060 C C . ALA A 1 276 ? -2.130 4.965 -24.575 1.00 79.38 276 ALA A C 1
ATOM 2062 O O . ALA A 1 276 ? -1.468 4.065 -24.072 1.00 79.38 276 ALA A O 1
ATOM 2063 N N . PRO A 1 277 ? -3.001 4.723 -25.568 1.00 73.50 277 PRO A N 1
ATOM 2064 C CA . PRO A 1 277 ? -3.063 3.418 -26.210 1.00 73.50 277 PRO A CA 1
ATOM 2065 C C . PRO A 1 277 ? -1.678 3.023 -26.746 1.00 73.50 277 PRO A C 1
ATOM 2067 O O . PRO A 1 277 ? -1.018 3.812 -27.439 1.00 73.50 277 PRO A O 1
ATOM 2070 N N . GLY A 1 278 ? -1.238 1.824 -26.388 1.00 65.75 278 GLY A N 1
ATOM 2071 C CA . GLY A 1 278 ? -0.000 1.202 -26.845 1.00 65.75 278 GLY A CA 1
ATOM 2072 C C . GLY A 1 278 ? -0.164 0.510 -28.198 1.00 65.75 278 GLY A C 1
ATOM 2073 O O . GLY A 1 278 ? -1.254 0.449 -28.778 1.00 65.75 278 GLY A O 1
ATOM 2074 N N . GLY A 1 279 ? 0.943 -0.006 -28.731 1.00 61.12 279 GLY A N 1
ATOM 2075 C CA . GLY A 1 279 ? 0.932 -0.837 -29.934 1.00 61.12 279 GLY A CA 1
ATOM 2076 C C . GLY A 1 279 ? 0.916 -2.320 -29.562 1.00 61.12 279 GLY A C 1
ATOM 2077 O O . GLY A 1 279 ? 1.939 -2.855 -29.150 1.00 61.12 279 GLY A O 1
ATOM 2078 N N . SER A 1 280 ? -0.215 -3.015 -29.716 1.00 55.12 280 SER A N 1
ATOM 2079 C CA . SER A 1 280 ? -0.296 -4.469 -29.486 1.00 55.12 280 SER A CA 1
ATOM 2080 C C . SER A 1 280 ? -0.794 -5.222 -30.721 1.00 55.12 280 SER A C 1
ATOM 2082 O O . SER A 1 280 ? -1.884 -4.910 -31.202 1.00 55.12 280 SER A O 1
ATOM 2084 N N . ASP A 1 281 ? -0.084 -6.267 -31.164 1.00 49.28 281 ASP A N 1
ATOM 2085 C CA . ASP A 1 281 ? -0.617 -7.252 -32.134 1.00 49.28 281 ASP A CA 1
ATOM 2086 C C . ASP A 1 281 ? -0.887 -8.636 -31.528 1.00 49.28 281 ASP A C 1
ATOM 2088 O O . ASP A 1 281 ? -1.303 -9.550 -32.237 1.00 49.28 281 ASP A O 1
ATOM 2092 N N . ASP A 1 282 ? -0.694 -8.806 -30.218 1.00 53.56 282 ASP A N 1
ATOM 2093 C CA . ASP A 1 282 ? -1.058 -10.029 -29.485 1.00 53.56 282 ASP A CA 1
ATOM 2094 C C . ASP A 1 282 ? -2.580 -10.165 -29.270 1.00 53.56 282 ASP A C 1
ATOM 2096 O O . ASP A 1 282 ? -3.056 -11.182 -28.765 1.00 53.56 282 ASP A O 1
ATOM 2100 N N . GLY A 1 283 ? -3.354 -9.144 -29.657 1.00 55.72 283 GLY A N 1
ATOM 2101 C CA . GLY A 1 283 ? -4.797 -9.070 -29.440 1.00 55.72 283 GLY A CA 1
ATOM 2102 C C . GLY A 1 283 ? -5.197 -8.870 -27.973 1.00 55.72 283 GLY A C 1
ATOM 2103 O O . GLY A 1 283 ? -6.393 -8.805 -27.695 1.00 55.72 283 GLY A O 1
ATOM 2104 N N . ALA A 1 284 ? -4.232 -8.751 -27.052 1.00 58.66 284 ALA A N 1
ATOM 2105 C CA . ALA A 1 284 ? -4.465 -8.546 -25.623 1.00 58.66 284 ALA A CA 1
ATOM 2106 C C . ALA A 1 284 ? -4.671 -7.066 -25.259 1.00 58.66 284 ALA A C 1
ATOM 2108 O O . ALA A 1 284 ? -5.113 -6.764 -24.152 1.00 58.66 284 ALA A O 1
ATOM 2109 N N . GLY A 1 285 ? -4.388 -6.151 -26.192 1.00 69.88 285 GLY A N 1
ATOM 2110 C CA . GLY A 1 285 ? -4.311 -4.725 -25.899 1.00 69.88 285 GLY A CA 1
ATOM 2111 C C . GLY A 1 285 ? -2.995 -4.387 -25.198 1.00 69.88 285 GLY A C 1
ATOM 2112 O O . GLY A 1 285 ? -2.379 -5.221 -24.534 1.00 69.88 285 GLY A O 1
ATOM 2113 N N . SER A 1 286 ? -2.540 -3.156 -25.359 1.00 78.50 286 SER A N 1
ATOM 2114 C CA . SER A 1 286 ? -1.409 -2.612 -24.617 1.00 78.50 286 SER A CA 1
ATOM 2115 C C . SER A 1 286 ? -1.673 -1.142 -24.381 1.00 78.50 286 SER A C 1
ATOM 2117 O O . SER A 1 286 ? -2.236 -0.479 -25.255 1.00 78.50 286 SER A O 1
ATOM 2119 N N . ASP A 1 287 ? -1.239 -0.652 -23.229 1.00 83.19 287 ASP A N 1
ATOM 2120 C CA . ASP A 1 287 ? -1.156 0.769 -22.942 1.00 83.19 287 ASP A CA 1
ATOM 2121 C C . ASP A 1 287 ? 0.305 1.193 -22.849 1.00 83.19 287 ASP A C 1
ATOM 2123 O O . ASP A 1 287 ? 1.156 0.488 -22.307 1.00 83.19 287 ASP A O 1
ATOM 2127 N N . ARG A 1 288 ? 0.581 2.378 -23.379 1.00 81.25 288 ARG A N 1
ATOM 2128 C CA . ARG A 1 288 ? 1.862 3.056 -23.289 1.00 81.25 288 ARG A CA 1
ATOM 2129 C C . ARG A 1 288 ? 1.866 3.988 -22.098 1.00 81.25 288 ARG A C 1
ATOM 2131 O O . ARG A 1 288 ? 1.040 4.900 -21.999 1.00 81.25 288 ARG A O 1
ATOM 2138 N N . LEU A 1 289 ? 2.836 3.775 -21.230 1.00 85.25 289 LEU A N 1
ATOM 2139 C CA . LEU A 1 289 ? 3.091 4.553 -20.041 1.00 85.25 289 LEU A CA 1
ATOM 2140 C C . LEU A 1 289 ? 4.225 5.545 -20.300 1.00 85.25 289 LEU A C 1
ATOM 2142 O O . LEU A 1 289 ? 5.300 5.164 -20.753 1.00 85.25 289 LEU A O 1
ATOM 2146 N N . THR A 1 290 ? 4.001 6.812 -19.962 1.00 81.25 290 THR A N 1
ATOM 2147 C CA . THR A 1 290 ? 5.052 7.831 -19.881 1.00 81.25 290 THR A CA 1
ATOM 2148 C C . THR A 1 290 ? 5.299 8.157 -18.418 1.00 81.25 290 THR A C 1
ATOM 2150 O O . THR A 1 290 ? 4.355 8.410 -17.664 1.00 81.25 290 THR A O 1
ATOM 2153 N N . ILE A 1 291 ? 6.566 8.178 -18.018 1.00 79.56 291 ILE A N 1
ATOM 2154 C CA . ILE A 1 291 ? 6.994 8.455 -16.651 1.00 79.56 291 ILE A CA 1
ATOM 2155 C C . ILE A 1 291 ? 7.975 9.622 -16.583 1.00 79.56 291 ILE A C 1
ATOM 2157 O O . ILE A 1 291 ? 8.706 9.924 -17.524 1.00 79.56 291 ILE A O 1
ATOM 2161 N N . SER A 1 292 ? 8.040 10.253 -15.415 1.00 74.88 292 SER A N 1
ATOM 2162 C CA . SER A 1 292 ? 9.167 11.109 -15.053 1.00 74.88 292 SER A CA 1
ATOM 2163 C C . SER A 1 292 ? 10.317 10.227 -14.558 1.00 74.88 292 SER A C 1
ATOM 2165 O O . SER A 1 292 ? 10.385 9.879 -13.378 1.00 74.88 292 SER A O 1
ATOM 2167 N N . ASN A 1 293 ? 11.185 9.805 -15.481 1.00 62.00 293 ASN A N 1
ATOM 2168 C CA . ASN A 1 293 ? 12.268 8.845 -15.231 1.00 62.00 293 ASN A CA 1
ATOM 2169 C C . ASN A 1 293 ? 13.564 9.464 -14.676 1.00 62.00 293 ASN A C 1
ATOM 2171 O O . ASN A 1 293 ? 14.497 8.729 -14.349 1.00 62.00 293 ASN A O 1
ATOM 2175 N N . LEU A 1 294 ? 13.621 10.797 -14.573 1.00 55.38 294 LEU A N 1
ATOM 2176 C CA . LEU A 1 294 ? 14.771 11.553 -14.089 1.00 55.38 294 LEU A CA 1
ATOM 2177 C C . LEU A 1 294 ? 14.341 12.510 -12.978 1.00 55.38 294 LEU A C 1
ATOM 2179 O O . LEU A 1 294 ? 13.643 13.500 -13.205 1.00 55.38 294 LEU A O 1
ATOM 2183 N N . ASN A 1 295 ? 14.839 12.270 -11.768 1.00 51.75 295 ASN A N 1
ATOM 2184 C CA . ASN A 1 295 ? 14.752 13.265 -10.711 1.00 51.75 295 ASN A CA 1
ATOM 2185 C C . ASN A 1 295 ? 15.879 14.293 -10.912 1.00 51.75 295 ASN A C 1
ATOM 2187 O O . ASN A 1 295 ? 17.019 14.073 -10.496 1.00 51.75 295 ASN A O 1
ATOM 2191 N N . LEU A 1 296 ? 15.536 15.421 -11.550 1.00 42.00 296 LEU A N 1
ATOM 2192 C CA . LEU A 1 296 ? 16.434 16.535 -11.903 1.00 42.00 296 LEU A CA 1
ATOM 2193 C C . LEU A 1 296 ? 17.255 17.090 -10.723 1.00 42.00 296 LEU A C 1
ATOM 2195 O O . LEU A 1 296 ? 18.287 17.718 -10.937 1.00 42.00 296 LEU A O 1
ATOM 2199 N N . THR A 1 297 ? 16.825 16.844 -9.486 1.00 42.53 297 THR A N 1
ATOM 2200 C CA . THR A 1 297 ? 17.500 17.304 -8.264 1.00 42.53 297 THR A CA 1
ATOM 2201 C C . THR A 1 297 ? 18.547 16.303 -7.756 1.00 42.53 297 THR A C 1
ATOM 2203 O O . THR A 1 297 ? 19.436 16.682 -6.999 1.00 42.53 297 THR A O 1
ATOM 2206 N N . SER A 1 298 ? 18.462 15.030 -8.162 1.00 47.41 298 SER A N 1
ATOM 2207 C CA . SER A 1 298 ? 19.327 13.935 -7.675 1.00 47.41 298 SER A CA 1
ATOM 2208 C C . SER A 1 298 ? 20.175 13.258 -8.759 1.00 47.41 298 SER A C 1
ATOM 2210 O O . SER A 1 298 ? 21.146 12.586 -8.423 1.00 47.41 298 SER A O 1
ATOM 2212 N N . GLY A 1 299 ? 19.844 13.439 -10.044 1.00 49.34 299 GLY A N 1
ATOM 2213 C CA . GLY A 1 299 ? 20.606 12.886 -11.170 1.00 49.34 299 GLY A CA 1
ATOM 2214 C C . GLY A 1 299 ? 20.521 11.363 -11.327 1.00 49.34 299 GLY A C 1
ATOM 2215 O O . GLY A 1 299 ? 21.349 10.801 -12.034 1.00 49.34 299 GLY A O 1
ATOM 2216 N N . LEU A 1 300 ? 19.555 10.703 -10.673 1.00 55.16 300 LEU A N 1
ATOM 2217 C CA . LEU A 1 300 ? 19.367 9.249 -10.698 1.00 55.16 300 LEU A CA 1
ATOM 2218 C C . LEU A 1 300 ? 18.146 8.833 -11.524 1.00 55.16 300 LEU A C 1
ATOM 2220 O O . LEU A 1 300 ? 17.152 9.561 -11.608 1.00 55.16 300 LEU A O 1
ATOM 2224 N N . CYS A 1 301 ? 18.239 7.628 -12.082 1.00 63.69 301 CYS A N 1
ATOM 2225 C CA . CYS A 1 301 ? 17.228 7.015 -12.931 1.00 63.69 301 CYS A CA 1
ATOM 2226 C C . CYS A 1 301 ? 16.211 6.212 -12.138 1.00 63.69 301 CYS A C 1
ATOM 2228 O O . CYS A 1 301 ? 16.565 5.529 -11.175 1.00 63.69 301 CYS A O 1
ATOM 2230 N N . ALA A 1 302 ? 14.961 6.263 -12.589 1.00 68.81 302 ALA A N 1
ATOM 2231 C CA . ALA A 1 302 ? 13.951 5.315 -12.152 1.00 68.81 302 ALA A CA 1
ATOM 2232 C C . ALA A 1 302 ? 14.366 3.873 -12.501 1.00 68.81 302 ALA A C 1
ATOM 2234 O O . ALA A 1 302 ? 15.003 3.627 -13.522 1.00 68.81 302 ALA A O 1
ATOM 2235 N N . PHE A 1 303 ? 13.974 2.936 -11.635 1.00 76.88 303 PHE A N 1
ATOM 2236 C CA . PHE A 1 303 ? 14.118 1.483 -11.804 1.00 76.88 303 PHE A CA 1
ATOM 2237 C C . PHE A 1 303 ? 15.564 0.997 -12.010 1.00 76.88 303 PHE A C 1
ATOM 2239 O O . PHE A 1 303 ? 15.977 0.627 -13.108 1.00 76.88 303 PHE A O 1
ATOM 2246 N N . PRO A 1 304 ? 16.356 0.910 -10.931 1.00 70.06 304 PRO A N 1
ATOM 2247 C CA . PRO A 1 304 ? 17.733 0.429 -11.025 1.00 70.06 304 PRO A CA 1
ATOM 2248 C C . PRO A 1 304 ? 17.860 -1.073 -11.334 1.00 70.06 304 PRO A C 1
ATOM 2250 O O . PRO A 1 304 ? 18.965 -1.534 -11.618 1.00 70.06 304 PRO A O 1
ATOM 2253 N N . ARG A 1 305 ? 16.779 -1.864 -11.230 1.00 74.88 305 ARG A N 1
ATOM 2254 C CA . ARG A 1 305 ? 16.769 -3.302 -11.551 1.00 74.88 305 ARG A CA 1
ATOM 2255 C C . ARG A 1 305 ? 15.408 -3.780 -12.043 1.00 74.88 305 ARG A C 1
ATOM 2257 O O . ARG A 1 305 ? 14.376 -3.277 -11.610 1.00 74.88 305 ARG A O 1
ATOM 2264 N N . GLU A 1 306 ? 15.455 -4.822 -12.866 1.00 79.31 306 GLU A N 1
ATOM 2265 C CA . GLU A 1 306 ? 14.304 -5.613 -13.306 1.00 79.31 306 GLU A CA 1
ATOM 2266 C C . GLU A 1 306 ? 13.577 -6.266 -12.128 1.00 79.31 306 GLU A C 1
ATOM 2268 O O . GLU A 1 306 ? 14.202 -6.590 -11.114 1.00 79.31 306 GLU A O 1
ATOM 2273 N N . SER A 1 307 ? 12.275 -6.515 -12.270 1.00 83.81 307 SER A N 1
ATOM 2274 C CA . SER A 1 307 ? 11.510 -7.327 -11.323 1.00 83.81 307 SER A CA 1
ATOM 2275 C C . SER A 1 307 ? 11.401 -8.780 -11.774 1.00 83.81 307 SER A C 1
ATOM 2277 O O . SER A 1 307 ? 11.440 -9.107 -12.963 1.00 83.81 307 SER A O 1
ATOM 2279 N N . ASP A 1 308 ? 11.225 -9.676 -10.806 1.00 80.06 308 ASP A N 1
ATOM 2280 C CA . ASP A 1 308 ? 11.017 -11.086 -11.107 1.00 80.06 308 ASP A CA 1
ATOM 2281 C C . ASP A 1 308 ? 9.651 -11.262 -11.793 1.00 80.06 308 ASP A C 1
ATOM 2283 O O . ASP A 1 308 ? 8.613 -10.842 -11.275 1.00 80.06 308 ASP A O 1
ATOM 2287 N N . GLY A 1 309 ? 9.648 -11.876 -12.979 1.00 82.00 309 GLY A N 1
ATOM 2288 C CA . GLY A 1 309 ? 8.426 -12.091 -13.759 1.00 82.00 309 GLY A CA 1
ATOM 2289 C C . GLY A 1 309 ? 7.860 -10.837 -14.438 1.00 82.00 309 GLY A C 1
ATOM 2290 O O . GLY A 1 309 ? 6.681 -10.846 -14.787 1.00 82.00 309 GLY A O 1
ATOM 2291 N N . GLN A 1 310 ? 8.675 -9.789 -14.632 1.00 87.00 310 GLN A N 1
ATOM 2292 C CA . GLN A 1 310 ? 8.315 -8.563 -15.366 1.00 87.00 310 GLN A CA 1
ATOM 2293 C C . GLN A 1 310 ? 7.130 -7.794 -14.763 1.00 87.00 310 GLN A C 1
ATOM 2295 O O . GLN A 1 310 ? 6.362 -7.153 -15.473 1.00 87.00 310 GLN A O 1
ATOM 2300 N N . ARG A 1 311 ? 6.945 -7.872 -13.445 1.00 88.44 311 ARG A N 1
ATOM 2301 C CA . ARG A 1 311 ? 5.854 -7.211 -12.721 1.00 88.44 311 ARG A CA 1
ATOM 2302 C C . ARG A 1 311 ? 6.098 -5.712 -12.554 1.00 88.44 311 ARG A C 1
ATOM 2304 O O . ARG A 1 311 ? 7.209 -5.291 -12.239 1.00 88.44 311 ARG A O 1
ATOM 2311 N N . LEU A 1 312 ? 5.033 -4.934 -12.680 1.00 88.56 312 LEU A N 1
ATOM 2312 C CA . LEU A 1 312 ? 4.982 -3.511 -12.376 1.00 88.56 312 LEU A CA 1
ATOM 2313 C C . LEU A 1 312 ? 3.712 -3.215 -11.580 1.00 88.56 312 LEU A C 1
ATOM 2315 O O . LEU A 1 312 ? 2.631 -3.698 -11.912 1.00 88.56 312 LEU A O 1
ATOM 2319 N N . TYR A 1 313 ? 3.846 -2.413 -10.531 1.00 88.38 313 TYR A N 1
ATOM 2320 C CA . 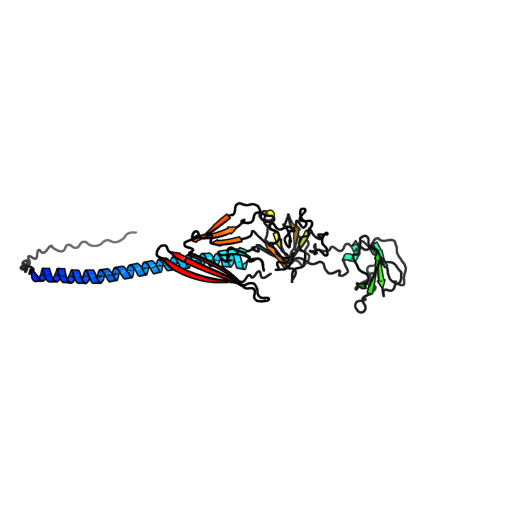TYR A 1 313 ? 2.755 -2.026 -9.645 1.00 88.38 313 TYR A CA 1
ATOM 2321 C C . TYR A 1 313 ? 2.493 -0.534 -9.770 1.00 88.38 313 TYR A C 1
ATOM 2323 O O . TYR A 1 313 ? 3.422 0.267 -9.689 1.00 88.38 313 TYR A O 1
ATOM 2331 N N . PHE A 1 314 ? 1.227 -0.170 -9.894 1.00 84.62 314 PHE A N 1
ATOM 2332 C CA . PHE A 1 314 ? 0.748 1.184 -9.691 1.00 84.62 314 PHE A CA 1
ATOM 2333 C C . PHE A 1 314 ? 0.384 1.349 -8.223 1.00 84.62 314 PHE A C 1
ATOM 2335 O O . PHE A 1 314 ? -0.419 0.589 -7.681 1.00 84.62 314 PHE A O 1
ATOM 2342 N N . VAL A 1 315 ? 0.989 2.330 -7.573 1.00 82.69 315 VAL A N 1
ATOM 2343 C CA . VAL A 1 315 ? 0.889 2.549 -6.136 1.00 82.69 315 VAL A CA 1
ATOM 2344 C C . VAL A 1 315 ? 0.177 3.874 -5.887 1.00 82.69 315 VAL A C 1
ATOM 2346 O O . VAL A 1 315 ? 0.478 4.886 -6.519 1.00 82.69 315 VAL A O 1
ATOM 2349 N N . ASP A 1 316 ? -0.808 3.844 -4.993 1.00 78.19 316 ASP A N 1
ATOM 2350 C CA . ASP A 1 316 ? -1.565 5.014 -4.543 1.00 78.19 316 ASP A CA 1
ATOM 2351 C C . ASP A 1 316 ? -0.850 5.668 -3.340 1.00 78.19 316 ASP A C 1
ATOM 2353 O O . ASP A 1 316 ? 0.333 5.453 -3.056 1.00 78.19 316 ASP A O 1
ATOM 2357 N N . ARG A 1 317 ? -1.573 6.510 -2.614 1.00 76.62 317 ARG A N 1
ATOM 2358 C CA . ARG A 1 317 ? -1.104 7.230 -1.443 1.00 76.62 317 ARG A CA 1
ATOM 2359 C C . ARG A 1 317 ? -0.700 6.298 -0.297 1.00 76.62 317 ARG A C 1
ATOM 2361 O O . ARG A 1 317 ? -1.335 5.263 -0.072 1.00 76.62 317 ARG A O 1
ATOM 2368 N N . PRO A 1 318 ? 0.309 6.702 0.492 1.00 81.06 318 PRO A N 1
ATOM 2369 C CA . PRO A 1 318 ? 0.710 5.990 1.686 1.00 81.06 318 PRO A CA 1
ATOM 2370 C C . PRO A 1 318 ? -0.425 6.051 2.703 1.00 81.06 318 PRO A C 1
ATOM 2372 O O . PRO A 1 318 ? -1.037 7.098 2.940 1.00 81.06 318 PRO A O 1
ATOM 2375 N N . ILE A 1 319 ? -0.686 4.910 3.323 1.00 88.31 319 ILE A N 1
ATOM 2376 C CA . ILE A 1 319 ? -1.704 4.761 4.351 1.00 88.31 319 ILE A CA 1
ATOM 2377 C C . ILE A 1 319 ? -1.003 4.427 5.652 1.00 88.31 319 ILE A C 1
ATOM 2379 O O . ILE A 1 319 ? -0.161 3.534 5.700 1.00 88.31 319 ILE A O 1
ATOM 2383 N N . GLN A 1 320 ? -1.392 5.111 6.719 1.00 92.50 320 GLN A N 1
ATOM 2384 C CA . GLN A 1 320 ? -0.972 4.799 8.071 1.00 92.50 320 GLN A CA 1
ATOM 2385 C C . GLN A 1 320 ? -2.186 4.499 8.945 1.00 92.50 320 GLN A C 1
ATOM 2387 O O . GLN A 1 320 ? -3.154 5.255 8.980 1.00 92.50 320 GLN A O 1
ATOM 2392 N N . PHE A 1 321 ? -2.110 3.418 9.708 1.00 95.69 321 PHE A N 1
ATOM 2393 C CA . PHE A 1 321 ? -2.981 3.185 10.849 1.00 95.69 321 PHE A CA 1
ATOM 2394 C C . PHE A 1 321 ? -2.216 3.542 12.109 1.00 95.69 321 PHE A C 1
ATOM 2396 O O . PHE A 1 321 ? -1.085 3.093 12.294 1.00 95.69 321 PHE A O 1
ATOM 2403 N N . THR A 1 322 ? -2.803 4.378 12.958 1.00 95.75 322 THR A N 1
ATOM 2404 C CA . THR A 1 322 ? -2.108 4.897 14.134 1.00 95.75 322 THR A CA 1
ATOM 2405 C C . THR A 1 322 ? -3.022 4.997 15.340 1.00 95.75 322 THR A C 1
ATOM 2407 O O . THR A 1 322 ? -4.194 5.365 15.225 1.00 95.75 322 THR A O 1
ATOM 2410 N N . CYS A 1 323 ? -2.455 4.673 16.497 1.00 96.81 323 CYS A N 1
ATOM 2411 C CA . CYS A 1 323 ? -3.073 4.852 17.800 1.00 96.81 323 CYS A CA 1
ATOM 2412 C C . CYS A 1 323 ? -2.280 5.924 18.553 1.00 96.81 323 CYS A C 1
ATOM 2414 O O . CYS A 1 323 ? -1.266 5.604 19.181 1.00 96.81 323 CYS A O 1
ATOM 2416 N N . PRO A 1 324 ? -2.698 7.201 18.473 1.00 94.19 324 PRO A N 1
ATOM 2417 C CA . PRO A 1 324 ? -1.922 8.320 19.004 1.00 94.19 324 PRO A CA 1
ATOM 2418 C C . PRO A 1 324 ? -1.920 8.384 20.542 1.00 94.19 324 PRO A C 1
ATOM 2420 O O . PRO A 1 324 ? -1.159 9.157 21.115 1.00 94.19 324 PRO A O 1
ATOM 2423 N N . GLY A 1 325 ? -2.735 7.563 21.216 1.00 93.88 325 GLY A N 1
ATOM 2424 C CA . GLY A 1 325 ? -2.811 7.484 22.681 1.00 93.88 325 GLY A CA 1
ATOM 2425 C C . GLY A 1 325 ? -3.961 8.281 23.304 1.00 93.88 325 GLY A C 1
ATOM 2426 O O . GLY A 1 325 ? -4.075 8.332 24.523 1.00 93.88 325 GLY A O 1
ATOM 2427 N N . ASP A 1 326 ? -4.840 8.866 22.490 1.00 95.31 326 ASP A N 1
ATOM 2428 C CA . ASP A 1 326 ? -6.036 9.610 22.914 1.00 95.31 326 ASP A CA 1
ATOM 2429 C C . ASP A 1 326 ? -7.305 8.735 23.013 1.00 95.31 326 ASP A C 1
ATOM 2431 O O . ASP A 1 326 ? -8.418 9.240 23.152 1.00 95.31 326 ASP A O 1
ATOM 2435 N N . GLY A 1 327 ? -7.150 7.411 22.925 1.00 96.31 327 GLY A N 1
ATOM 2436 C CA . GLY A 1 327 ? -8.265 6.468 22.894 1.00 96.31 327 GLY A CA 1
ATOM 2437 C C . GLY A 1 327 ? -8.862 6.239 21.504 1.00 96.31 327 GLY A C 1
ATOM 2438 O O . GLY A 1 327 ? -9.917 5.607 21.405 1.00 96.31 327 GLY A O 1
ATOM 2439 N N . THR A 1 328 ? -8.231 6.725 20.433 1.00 97.56 328 THR A N 1
ATOM 2440 C CA . THR A 1 328 ? -8.692 6.517 19.055 1.00 97.56 328 THR A CA 1
ATOM 2441 C C . THR A 1 328 ? -7.743 5.646 18.231 1.00 97.56 328 THR A C 1
ATOM 2443 O O . THR A 1 328 ? -6.548 5.541 18.504 1.00 97.56 328 THR A O 1
ATOM 2446 N N . LEU A 1 329 ? -8.300 4.999 17.206 1.00 97.88 329 LEU A N 1
ATOM 2447 C CA . LEU A 1 329 ? -7.561 4.401 16.096 1.00 97.88 329 LEU A CA 1
ATOM 2448 C C . LEU A 1 329 ? -7.945 5.159 14.830 1.00 97.88 329 LEU A C 1
ATOM 2450 O O . LEU A 1 329 ? -9.125 5.208 14.460 1.00 97.88 329 LEU A O 1
ATOM 2454 N N . LEU A 1 330 ? -6.945 5.718 14.159 1.00 96.94 330 LEU A N 1
ATOM 2455 C CA . LEU A 1 330 ? -7.117 6.527 12.960 1.00 96.94 330 LEU A CA 1
ATOM 2456 C C . LEU A 1 330 ? -6.490 5.828 11.752 1.00 96.94 330 LEU A C 1
ATOM 2458 O O . LEU A 1 330 ? -5.398 5.271 11.849 1.00 96.94 330 LEU A O 1
ATOM 2462 N N . LYS A 1 331 ? -7.173 5.897 10.605 1.00 95.44 331 LYS A N 1
ATOM 2463 C CA . LYS A 1 331 ? -6.575 5.711 9.278 1.00 95.44 331 LYS A CA 1
ATOM 2464 C C . LYS A 1 331 ? -6.205 7.091 8.753 1.00 95.44 331 LYS A C 1
ATOM 2466 O O . LYS A 1 331 ? -7.102 7.896 8.512 1.00 95.44 331 LYS A O 1
ATOM 2471 N N . VAL A 1 332 ? -4.920 7.346 8.578 1.00 90.81 332 VAL A N 1
ATOM 2472 C CA . VAL A 1 332 ? -4.382 8.594 8.044 1.00 90.81 332 VAL A CA 1
ATOM 2473 C C . VAL A 1 332 ? -3.832 8.323 6.650 1.00 90.81 332 VAL A C 1
ATOM 2475 O O . VAL A 1 332 ? -3.083 7.370 6.447 1.00 90.81 332 VAL A O 1
ATOM 2478 N N . ILE A 1 333 ? -4.222 9.146 5.688 1.00 85.50 333 ILE A N 1
ATOM 2479 C CA . ILE A 1 333 ? -3.624 9.186 4.350 1.00 85.50 333 ILE A CA 1
ATOM 2480 C C . ILE A 1 333 ? -2.972 10.554 4.152 1.00 85.50 333 ILE A C 1
ATOM 2482 O O . ILE A 1 333 ? -3.293 11.494 4.882 1.00 85.50 333 ILE A O 1
ATOM 2486 N N . ASP A 1 334 ? -2.066 10.662 3.181 1.00 73.88 334 ASP A N 1
ATOM 2487 C CA . ASP A 1 334 ? -1.380 11.924 2.860 1.00 73.88 334 ASP A CA 1
ATOM 2488 C C . ASP A 1 334 ? -0.595 12.517 4.052 1.00 73.88 334 ASP A C 1
ATOM 2490 O O . ASP A 1 334 ? -0.493 13.724 4.228 1.00 73.88 334 ASP A O 1
ATOM 2494 N N . TYR A 1 335 ? -0.030 11.657 4.910 1.00 70.19 335 TYR A N 1
ATOM 2495 C CA . TYR A 1 335 ? 0.729 12.074 6.101 1.00 70.19 335 TYR A CA 1
ATOM 2496 C C . TYR A 1 335 ? 2.219 12.358 5.831 1.00 70.19 335 TYR A C 1
ATOM 2498 O O . TYR A 1 335 ? 2.943 12.761 6.743 1.00 70.19 335 TYR A O 1
ATOM 2506 N N . LEU A 1 336 ? 2.694 12.126 4.601 1.00 68.81 336 LEU A N 1
ATOM 2507 C CA . LEU A 1 336 ? 4.073 12.378 4.175 1.00 68.81 336 LEU A CA 1
ATOM 2508 C C . LEU A 1 336 ? 4.130 13.596 3.253 1.00 68.81 336 LEU A C 1
ATOM 2510 O O . LEU A 1 336 ? 3.326 13.722 2.339 1.00 68.81 336 LEU A O 1
ATOM 2514 N N . ALA A 1 337 ? 5.108 14.472 3.492 1.00 55.09 337 ALA A N 1
ATOM 2515 C CA . ALA A 1 337 ? 5.201 15.800 2.878 1.00 55.09 337 ALA A CA 1
ATOM 2516 C C . ALA A 1 337 ? 6.301 15.930 1.800 1.00 55.09 337 ALA A C 1
ATOM 2518 O O . ALA A 1 337 ? 6.857 17.013 1.626 1.00 55.09 337 ALA A O 1
ATOM 2519 N N . ALA A 1 338 ? 6.683 14.845 1.119 1.00 50.34 338 ALA A N 1
ATOM 2520 C CA . ALA A 1 338 ? 7.720 14.883 0.079 1.00 50.34 338 ALA A CA 1
ATOM 2521 C C . ALA A 1 338 ? 7.214 14.271 -1.232 1.00 50.34 338 ALA A C 1
ATOM 2523 O O . ALA A 1 338 ? 6.362 13.408 -1.179 1.00 50.34 338 ALA A O 1
ATOM 2524 N N . PRO A 1 339 ? 7.747 14.618 -2.410 1.00 50.94 339 PRO A N 1
ATOM 2525 C CA . PRO A 1 339 ? 7.411 13.916 -3.649 1.00 50.94 339 PRO A CA 1
ATOM 2526 C C . PRO A 1 339 ? 7.765 12.411 -3.591 1.00 50.94 339 PRO A C 1
ATOM 2528 O O . PRO A 1 339 ? 8.754 12.056 -2.949 1.00 50.94 339 PRO A O 1
ATOM 2531 N N . PRO A 1 340 ? 7.009 11.527 -4.275 1.00 50.47 340 PRO A N 1
ATOM 2532 C CA . PRO A 1 340 ? 5.829 11.816 -5.101 1.00 50.47 340 PRO A CA 1
ATOM 2533 C C . PRO A 1 340 ? 4.537 12.060 -4.293 1.00 50.47 340 PRO A C 1
ATOM 2535 O O . PRO A 1 340 ? 3.467 12.213 -4.874 1.00 50.47 340 PRO A O 1
ATOM 2538 N N . TYR A 1 341 ? 4.615 12.101 -2.961 1.00 57.50 341 TYR A N 1
ATOM 2539 C CA . TYR A 1 341 ? 3.486 12.303 -2.059 1.00 57.50 341 TYR A CA 1
ATOM 2540 C C . TYR A 1 341 ? 3.010 13.758 -2.155 1.00 57.50 341 TYR A C 1
ATOM 2542 O O . TYR A 1 341 ? 3.694 14.697 -1.749 1.00 57.50 341 TYR A O 1
ATOM 2550 N N . TRP A 1 342 ? 1.852 13.956 -2.783 1.00 49.44 342 TRP A N 1
ATOM 2551 C CA . TRP A 1 342 ? 1.244 15.272 -2.941 1.00 49.44 342 TRP A CA 1
ATOM 2552 C C . TRP A 1 342 ? 1.028 15.905 -1.577 1.00 49.44 342 TRP A C 1
ATOM 2554 O O . TRP A 1 342 ? 0.438 15.290 -0.693 1.00 49.44 342 TRP A O 1
ATOM 2564 N N . ASN A 1 343 ? 1.497 17.142 -1.435 1.00 49.22 343 ASN A N 1
ATOM 2565 C CA . ASN A 1 343 ? 1.375 17.949 -0.228 1.00 49.22 343 ASN A CA 1
ATOM 2566 C C . ASN A 1 343 ? -0.113 18.231 0.036 1.00 49.22 343 ASN A C 1
ATOM 2568 O O . ASN A 1 343 ? -0.650 19.258 -0.381 1.00 49.22 343 ASN A O 1
ATOM 2572 N N . ALA A 1 344 ? -0.798 17.297 0.677 1.00 56.59 344 ALA A N 1
ATOM 2573 C CA . ALA A 1 344 ? -2.140 17.489 1.181 1.00 56.59 344 ALA A CA 1
ATOM 2574 C C . ALA A 1 344 ? -2.092 17.502 2.705 1.00 56.59 344 ALA A C 1
ATOM 2576 O O . ALA A 1 344 ? -1.228 16.886 3.331 1.00 56.59 344 ALA A O 1
ATOM 2577 N N . ASP A 1 345 ? -3.029 18.235 3.298 1.00 67.25 345 ASP A N 1
ATOM 2578 C CA . ASP A 1 345 ? -3.281 18.128 4.724 1.00 67.25 345 ASP A CA 1
ATOM 2579 C C . ASP A 1 345 ? -3.633 16.666 5.047 1.00 67.25 345 ASP A C 1
ATOM 2581 O O . ASP A 1 345 ? -4.468 16.079 4.348 1.00 67.25 345 ASP A O 1
ATOM 2585 N N . PRO A 1 346 ? -3.028 16.064 6.086 1.00 78.00 346 PRO A N 1
ATOM 2586 C CA . PRO A 1 346 ? -3.259 14.669 6.424 1.00 78.00 346 PRO A CA 1
ATOM 2587 C C . PRO A 1 346 ? -4.750 14.413 6.646 1.00 78.00 346 PRO A C 1
ATOM 2589 O O . PRO A 1 346 ? -5.379 14.960 7.557 1.00 78.00 346 PRO A O 1
ATOM 2592 N N . LEU A 1 347 ? -5.327 13.541 5.823 1.00 85.44 347 LEU A N 1
ATOM 2593 C CA . LEU A 1 347 ? -6.734 13.178 5.920 1.00 85.44 347 LEU A CA 1
ATOM 2594 C C . LEU A 1 347 ? -6.876 12.015 6.896 1.00 85.44 347 LEU A C 1
ATOM 2596 O O . LEU A 1 347 ? -6.410 10.904 6.644 1.00 85.44 347 LEU A O 1
ATOM 2600 N N . SER A 1 348 ? -7.554 12.271 8.012 1.00 91.81 348 SER A N 1
ATOM 2601 C CA . SER A 1 348 ? -7.749 11.293 9.082 1.00 91.81 348 SER A CA 1
ATOM 2602 C C . SER A 1 348 ? -9.183 10.772 9.105 1.00 91.81 348 SER A C 1
ATOM 2604 O O . SER A 1 348 ? -10.143 11.537 9.128 1.00 91.81 348 SER A O 1
ATOM 2606 N N . THR A 1 349 ? -9.338 9.451 9.134 1.00 95.50 349 THR A N 1
ATOM 2607 C CA . THR A 1 349 ? -10.620 8.764 9.317 1.00 95.50 349 THR A CA 1
ATOM 2608 C C . THR A 1 349 ? -10.604 7.981 10.623 1.00 95.50 349 THR A C 1
ATOM 2610 O O . THR A 1 349 ? -9.742 7.127 10.825 1.00 95.50 349 THR A O 1
ATOM 2613 N N . LEU A 1 350 ? -11.592 8.218 11.484 1.00 97.00 350 LEU A N 1
ATOM 2614 C CA . LEU A 1 350 ? -11.782 7.453 12.714 1.00 97.00 350 LEU A CA 1
ATOM 2615 C C . LEU A 1 350 ? -12.232 6.018 12.399 1.00 97.00 350 LEU A C 1
ATOM 2617 O O . LEU A 1 350 ? -13.229 5.816 11.703 1.00 97.00 350 LEU A O 1
ATOM 2621 N N . LEU A 1 351 ? -11.503 5.024 12.909 1.00 97.31 351 LEU A N 1
ATOM 2622 C CA . LEU A 1 351 ? -11.832 3.603 12.753 1.00 97.31 351 LEU A CA 1
ATOM 2623 C C . LEU A 1 351 ? -12.453 2.997 14.008 1.00 97.31 351 LEU A C 1
ATOM 2625 O O . LEU A 1 351 ? -13.369 2.184 13.906 1.00 97.31 351 LEU A O 1
ATOM 2629 N N . ALA A 1 352 ? -11.937 3.374 15.176 1.00 97.25 352 ALA A N 1
ATOM 2630 C CA . ALA A 1 352 ? -12.436 2.929 16.468 1.00 97.25 352 ALA A CA 1
ATOM 2631 C C . ALA A 1 352 ? -12.168 3.994 17.536 1.00 97.25 352 ALA A C 1
ATOM 2633 O O . ALA A 1 352 ? -11.216 4.770 17.439 1.00 97.25 352 ALA A O 1
ATOM 2634 N N . THR A 1 353 ? -13.012 4.002 18.561 1.00 96.88 353 THR A N 1
ATOM 2635 C CA . THR A 1 353 ? -12.808 4.736 19.813 1.00 96.88 353 THR A CA 1
ATOM 2636 C C . THR A 1 353 ? -12.562 3.743 20.943 1.00 96.88 353 THR A C 1
ATOM 2638 O O . THR A 1 353 ? -12.619 2.532 20.725 1.00 96.88 353 THR A O 1
ATOM 2641 N N . GLN A 1 354 ? -12.308 4.246 22.155 1.00 96.38 354 GLN A N 1
ATOM 2642 C CA . GLN A 1 354 ? -12.081 3.416 23.343 1.00 96.38 354 GLN A CA 1
ATOM 2643 C C . GLN A 1 354 ? -10.871 2.484 23.189 1.00 96.38 354 GLN A C 1
ATOM 2645 O O . GLN A 1 354 ? -10.831 1.400 23.760 1.00 96.38 354 GLN A O 1
ATOM 2650 N N . VAL A 1 355 ? -9.882 2.893 22.397 1.00 97.62 355 VAL A N 1
ATOM 2651 C CA . VAL A 1 355 ? -8.675 2.114 22.128 1.00 97.62 355 VAL A CA 1
ATOM 2652 C C . VAL A 1 355 ? -7.723 2.241 23.311 1.00 97.62 355 VAL A C 1
ATOM 2654 O O . VAL A 1 355 ? -7.161 3.305 23.554 1.00 97.62 355 VAL A O 1
ATOM 2657 N N . ALA A 1 356 ? -7.534 1.150 24.044 1.00 97.00 356 ALA A N 1
ATOM 2658 C CA . ALA A 1 356 ? -6.608 1.092 25.168 1.00 97.00 356 ALA A CA 1
ATOM 2659 C C . ALA A 1 356 ? -5.164 0.862 24.706 1.00 97.00 356 ALA A C 1
ATOM 2661 O O . ALA A 1 356 ? -4.235 1.441 25.266 1.00 97.00 356 ALA A O 1
ATOM 2662 N N . SER A 1 357 ? -4.961 0.021 23.688 1.00 96.31 357 SER A N 1
ATOM 2663 C CA . SER A 1 357 ? -3.637 -0.218 23.110 1.00 96.31 357 SER A CA 1
ATOM 2664 C C . SER A 1 357 ? -3.705 -0.811 21.706 1.00 96.31 357 SER A C 1
ATOM 2666 O O . SER A 1 357 ? -4.662 -1.503 21.342 1.00 96.31 357 SER A O 1
ATOM 2668 N N . CYS A 1 358 ? -2.645 -0.560 20.939 1.00 97.19 358 CYS A N 1
ATOM 2669 C CA . CYS A 1 358 ? -2.400 -1.152 19.631 1.00 97.19 358 CYS A CA 1
ATOM 2670 C C . CYS A 1 358 ? -1.014 -1.774 19.623 1.00 97.19 358 CYS A C 1
ATOM 2672 O O . CYS A 1 358 ? -0.080 -1.215 20.191 1.00 97.19 358 CYS A O 1
ATOM 2674 N N . ASN A 1 359 ? -0.895 -2.930 18.987 1.00 96.94 359 ASN A N 1
ATOM 2675 C CA . ASN A 1 359 ? 0.380 -3.580 18.758 1.00 96.94 359 ASN A CA 1
ATOM 2676 C C . ASN A 1 359 ? 0.376 -4.193 17.358 1.00 96.94 359 ASN A C 1
ATOM 2678 O O . ASN A 1 359 ? -0.335 -5.165 17.084 1.00 96.94 359 ASN A O 1
ATOM 2682 N N . PHE A 1 360 ? 1.171 -3.594 16.483 1.00 96.56 360 PHE A N 1
ATOM 2683 C CA . PHE A 1 360 ? 1.451 -4.065 15.142 1.00 96.56 360 PHE A CA 1
ATOM 2684 C C . PHE A 1 360 ? 2.830 -4.721 15.115 1.00 96.56 360 PHE A C 1
ATOM 2686 O O . PHE A 1 360 ? 3.808 -4.173 15.623 1.00 96.56 360 PHE A O 1
ATOM 2693 N N . SER A 1 361 ? 2.917 -5.887 14.482 1.00 94.50 361 SER A N 1
ATOM 2694 C CA . SER A 1 361 ? 4.181 -6.581 14.220 1.00 94.50 361 SER A CA 1
ATOM 2695 C C . SER A 1 361 ? 4.166 -7.193 12.823 1.00 94.50 361 SER A C 1
ATOM 2697 O O . SER A 1 361 ? 3.107 -7.520 12.289 1.00 94.50 361 SER A O 1
ATOM 2699 N N . VAL A 1 362 ? 5.341 -7.337 12.216 1.00 90.62 362 VAL A N 1
ATOM 2700 C CA . VAL A 1 362 ? 5.513 -7.998 10.922 1.00 90.62 362 VAL A CA 1
ATOM 2701 C C . VAL A 1 362 ? 6.544 -9.101 11.086 1.00 90.62 362 VAL A C 1
ATOM 2703 O O . VAL A 1 362 ? 7.572 -8.906 11.734 1.00 90.62 362 VAL A O 1
ATOM 2706 N N . SER A 1 363 ? 6.261 -10.269 10.519 1.00 87.25 363 SER A N 1
ATOM 2707 C CA . SER A 1 363 ? 7.229 -11.359 10.425 1.00 87.25 363 SER A CA 1
ATOM 2708 C C . SER A 1 363 ? 7.497 -11.689 8.964 1.00 87.25 363 SER A C 1
ATOM 2710 O O . SER A 1 363 ? 6.578 -11.798 8.151 1.00 87.25 363 SER A O 1
ATOM 2712 N N . THR A 1 364 ? 8.775 -11.826 8.631 1.00 77.19 364 THR A N 1
ATOM 2713 C CA . THR A 1 364 ? 9.256 -12.218 7.307 1.00 77.19 364 THR A CA 1
ATOM 2714 C C . THR A 1 364 ? 9.858 -13.616 7.423 1.00 77.19 364 THR A C 1
ATOM 2716 O O . THR A 1 364 ? 10.941 -13.810 7.971 1.00 77.19 364 THR A O 1
ATOM 2719 N N . LEU A 1 365 ? 9.122 -14.633 6.971 1.00 66.81 365 LEU A N 1
ATOM 2720 C CA . LEU A 1 365 ? 9.561 -16.030 7.038 1.00 66.81 365 LEU A CA 1
ATOM 2721 C C . LEU A 1 365 ? 10.106 -16.476 5.678 1.00 66.81 365 LEU A C 1
ATOM 2723 O O . LEU A 1 365 ? 9.379 -17.049 4.866 1.00 66.81 365 LEU A O 1
ATOM 2727 N N . GLY A 1 366 ? 11.398 -16.233 5.440 1.00 66.19 366 GLY A N 1
ATOM 2728 C CA . GLY A 1 366 ? 12.079 -16.659 4.212 1.00 66.19 366 GLY A CA 1
ATOM 2729 C C . GLY A 1 366 ? 11.442 -16.059 2.954 1.00 66.19 366 GLY A C 1
ATOM 2730 O O . GLY A 1 366 ? 11.322 -14.842 2.855 1.00 66.19 366 GLY A O 1
ATOM 2731 N N . ASN A 1 367 ? 11.020 -16.918 2.018 1.00 62.47 367 ASN A N 1
ATOM 2732 C CA . ASN A 1 367 ? 10.397 -16.525 0.744 1.00 62.47 367 ASN A CA 1
ATOM 2733 C C . ASN A 1 367 ? 8.864 -16.373 0.815 1.00 62.47 367 ASN A C 1
ATOM 2735 O O . ASN A 1 367 ? 8.228 -16.170 -0.218 1.00 62.47 367 ASN A O 1
ATOM 2739 N N . ASN A 1 368 ? 8.248 -16.519 1.993 1.00 66.62 368 ASN A N 1
ATOM 2740 C CA . ASN A 1 368 ? 6.804 -16.333 2.128 1.00 66.62 368 ASN A CA 1
ATOM 2741 C C . ASN A 1 368 ? 6.444 -14.841 2.157 1.00 66.62 368 ASN A C 1
ATOM 2743 O O . ASN A 1 368 ? 7.226 -14.041 2.685 1.00 66.62 368 ASN A O 1
ATOM 2747 N N . PRO A 1 369 ? 5.252 -14.463 1.657 1.00 69.69 369 PRO A N 1
ATOM 2748 C CA . PRO A 1 369 ? 4.761 -13.103 1.806 1.00 69.69 369 PRO A CA 1
ATOM 2749 C C . PRO A 1 369 ? 4.762 -12.689 3.287 1.00 69.69 369 PRO A C 1
ATOM 2751 O O . PRO A 1 369 ? 4.440 -13.508 4.156 1.00 69.69 369 PRO A O 1
ATOM 2754 N N . PRO A 1 370 ? 5.149 -11.439 3.599 1.00 81.62 370 PRO A N 1
ATOM 2755 C CA . PRO A 1 370 ? 5.211 -10.955 4.972 1.00 81.62 370 PRO A CA 1
ATOM 2756 C C . PRO A 1 370 ? 3.844 -11.069 5.649 1.00 81.62 370 PRO A C 1
ATOM 2758 O O . PRO A 1 370 ? 2.810 -10.732 5.065 1.00 81.62 370 PRO A O 1
ATOM 2761 N N . LEU A 1 371 ? 3.860 -11.5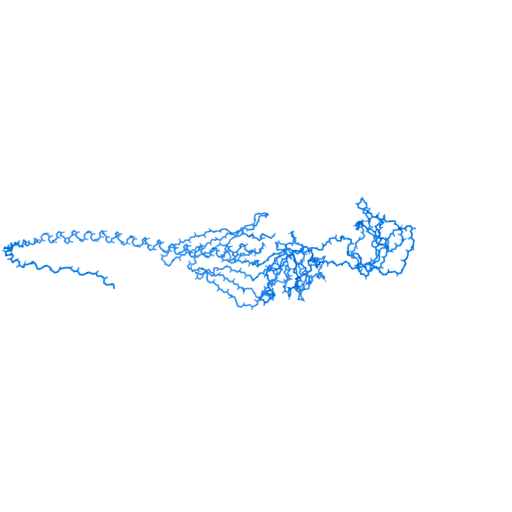33 6.900 1.00 89.88 371 LEU A N 1
ATOM 2762 C CA . LEU A 1 371 ? 2.664 -11.688 7.717 1.00 89.88 371 LEU A CA 1
ATOM 2763 C C . LEU A 1 371 ? 2.598 -10.556 8.736 1.00 89.88 371 LEU A C 1
ATOM 2765 O O . LEU A 1 371 ? 3.443 -10.460 9.634 1.00 89.88 371 LEU A O 1
ATOM 2769 N N . VAL A 1 372 ? 1.581 -9.713 8.597 1.00 93.12 372 VAL A N 1
ATOM 2770 C CA . VAL A 1 372 ? 1.287 -8.619 9.518 1.00 93.12 372 VAL A CA 1
ATOM 2771 C C . VAL A 1 372 ? 0.360 -9.138 10.606 1.00 93.12 372 VAL A C 1
ATOM 2773 O O . VAL A 1 372 ? -0.717 -9.647 10.315 1.00 93.12 372 VAL A O 1
ATOM 2776 N N . THR A 1 373 ? 0.762 -8.997 11.865 1.00 95.56 373 THR A N 1
ATOM 2777 C CA . THR A 1 373 ? -0.083 -9.283 13.027 1.00 95.56 373 THR A CA 1
ATOM 2778 C C . THR A 1 373 ? -0.579 -7.974 13.627 1.00 95.56 373 THR A C 1
ATOM 2780 O O . THR A 1 373 ? 0.213 -7.097 13.975 1.00 95.56 373 THR A O 1
ATOM 2783 N N . ILE A 1 374 ? -1.895 -7.865 13.770 1.00 96.44 374 ILE A N 1
ATOM 2784 C CA . ILE A 1 374 ? -2.604 -6.719 14.333 1.00 96.44 374 ILE A CA 1
ATOM 2785 C C . ILE A 1 374 ? -3.197 -7.159 15.664 1.00 96.44 374 ILE A C 1
ATOM 2787 O O . ILE A 1 374 ? -4.014 -8.073 15.683 1.00 96.44 374 ILE A O 1
ATOM 2791 N N . SER A 1 375 ? -2.820 -6.519 16.767 1.00 97.31 375 SER A N 1
ATOM 2792 C CA . SER A 1 375 ? -3.465 -6.715 18.069 1.00 97.31 375 SER A CA 1
ATOM 2793 C C . SER A 1 375 ? -4.040 -5.402 18.574 1.00 97.31 375 SER A C 1
ATOM 2795 O O . SER A 1 375 ? -3.333 -4.397 18.656 1.00 97.31 375 SER A O 1
ATOM 2797 N N . LEU A 1 376 ? -5.327 -5.415 18.907 1.00 97.12 376 LEU A N 1
ATOM 2798 C CA . LEU A 1 376 ? -6.087 -4.235 19.291 1.00 97.12 376 LEU A CA 1
ATOM 2799 C C . LEU A 1 376 ? -6.841 -4.511 20.593 1.00 97.12 376 LEU A C 1
ATOM 2801 O O . LEU A 1 376 ? -7.642 -5.444 20.663 1.00 97.12 376 LEU A O 1
ATOM 2805 N N . THR A 1 377 ? -6.609 -3.675 21.605 1.00 97.75 377 THR A N 1
ATOM 2806 C CA . THR A 1 377 ? -7.346 -3.724 22.873 1.00 97.75 377 THR A CA 1
ATOM 2807 C C . THR A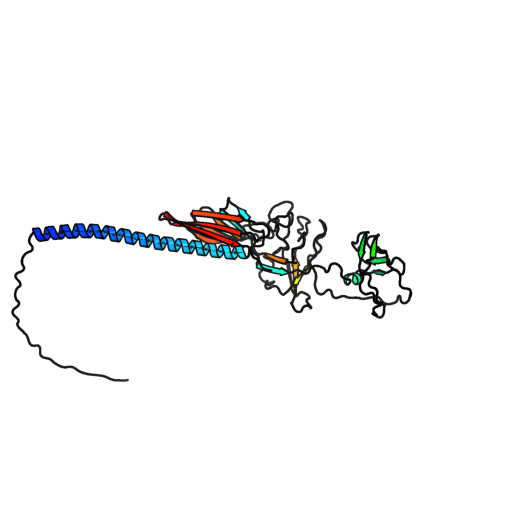 1 377 ? -8.266 -2.518 22.978 1.00 97.75 377 THR A C 1
ATOM 2809 O O . THR A 1 377 ? -7.800 -1.383 22.884 1.00 97.75 377 THR A O 1
ATOM 2812 N N . LEU A 1 378 ? -9.562 -2.754 23.189 1.00 97.81 378 LEU A N 1
ATOM 2813 C CA . LEU A 1 378 ? -10.543 -1.711 23.489 1.00 97.81 378 LEU A CA 1
ATOM 2814 C C . LEU A 1 378 ? -11.018 -1.852 24.931 1.00 97.81 378 LEU A C 1
ATOM 2816 O O . LEU A 1 378 ? -11.259 -2.973 25.379 1.00 97.81 378 LEU A O 1
ATOM 2820 N N . THR A 1 379 ? -11.205 -0.727 25.616 1.00 97.00 379 THR A N 1
ATOM 2821 C CA . THR A 1 379 ? -11.694 -0.671 26.996 1.00 97.00 379 THR A CA 1
ATOM 2822 C C . THR A 1 379 ? -12.814 0.355 27.122 1.00 97.00 379 THR A C 1
ATOM 2824 O O . THR A 1 379 ? -12.615 1.532 26.823 1.00 97.00 379 THR A O 1
ATOM 2827 N N . SER A 1 380 ? -13.989 -0.078 27.576 1.00 94.50 380 SER A N 1
ATOM 2828 C CA . SER A 1 380 ? -15.126 0.806 27.815 1.00 94.50 380 SER A CA 1
ATOM 2829 C C . SER A 1 380 ? -14.912 1.707 29.040 1.00 94.50 380 SER A C 1
ATOM 2831 O O . SER A 1 380 ? -14.115 1.385 29.927 1.00 94.50 380 SER A O 1
ATOM 2833 N N . PRO A 1 381 ? -15.669 2.816 29.165 1.00 89.56 381 PRO A N 1
ATOM 2834 C CA . PRO A 1 381 ? -15.645 3.665 30.357 1.00 89.56 381 PRO A CA 1
ATOM 2835 C C . PRO A 1 381 ? -16.021 2.944 31.661 1.00 89.56 381 PRO A C 1
ATOM 2837 O O . PRO A 1 381 ? -15.646 3.408 32.735 1.00 89.56 381 PRO A O 1
ATOM 2840 N N . SER A 1 382 ? -16.757 1.829 31.584 1.00 88.75 382 SER A N 1
ATOM 2841 C CA . SER A 1 382 ? -17.120 0.989 32.735 1.00 88.75 382 SER A CA 1
ATOM 2842 C C . SER A 1 382 ? -15.976 0.064 33.187 1.00 88.75 382 SER A C 1
ATOM 2844 O O . SER A 1 382 ? -16.069 -0.552 34.249 1.00 88.75 382 SER A O 1
ATOM 2846 N N . GLY A 1 383 ? -14.885 -0.014 32.413 1.00 89.81 383 GLY A N 1
ATOM 2847 C CA . GLY A 1 383 ? -13.710 -0.845 32.679 1.00 89.81 383 GLY A CA 1
ATOM 2848 C C . GLY A 1 383 ? -13.711 -2.202 31.969 1.00 89.81 383 GLY A C 1
ATOM 2849 O O . GLY A 1 383 ? -12.742 -2.954 32.098 1.00 89.81 383 GLY A O 1
ATOM 2850 N N . GLU A 1 384 ? -14.749 -2.537 31.197 1.00 92.31 384 GLU A N 1
ATOM 2851 C CA . GLU A 1 384 ? -14.759 -3.760 30.392 1.00 92.31 384 GLU A CA 1
ATOM 2852 C C . GLU A 1 384 ? -13.736 -3.675 29.255 1.00 92.31 384 GLU A C 1
ATOM 2854 O O . GLU A 1 384 ? -13.646 -2.661 28.575 1.00 92.31 384 GLU A O 1
ATOM 2859 N N . SER A 1 385 ? -12.961 -4.740 29.031 1.00 94.44 385 SER A N 1
ATOM 2860 C CA . SER A 1 385 ? -11.909 -4.762 28.010 1.00 94.44 385 SER A CA 1
ATOM 2861 C C . SER A 1 385 ? -12.004 -5.974 27.088 1.00 94.44 385 SER A C 1
ATOM 2863 O O . SER A 1 385 ? -12.304 -7.088 27.520 1.00 94.44 385 SER A O 1
ATOM 2865 N N . VAL A 1 386 ? -11.687 -5.766 25.812 1.00 96.31 386 VAL A N 1
ATOM 2866 C CA . VAL A 1 386 ? -11.617 -6.802 24.776 1.00 96.31 386 VAL A CA 1
ATOM 2867 C C . VAL A 1 386 ? -10.295 -6.660 24.034 1.00 96.31 386 VAL A C 1
ATOM 2869 O O . VAL A 1 386 ? -9.963 -5.568 23.591 1.00 96.31 386 VAL A O 1
ATOM 2872 N N . ASN A 1 387 ? -9.570 -7.766 23.859 1.00 96.81 387 ASN A N 1
ATOM 2873 C CA . ASN A 1 387 ? -8.379 -7.838 23.014 1.00 96.81 387 ASN A CA 1
ATOM 2874 C C . ASN A 1 387 ? -8.671 -8.743 21.811 1.00 96.81 387 ASN A C 1
ATOM 2876 O O . ASN A 1 387 ? -9.131 -9.874 21.990 1.00 96.81 387 ASN A O 1
ATOM 2880 N N . ILE A 1 388 ? -8.436 -8.236 20.602 1.00 96.56 388 ILE A N 1
ATOM 2881 C CA . ILE A 1 388 ? -8.575 -8.981 19.351 1.00 96.56 388 ILE A CA 1
ATOM 2882 C C . ILE A 1 388 ? -7.242 -8.954 18.614 1.00 96.56 388 ILE A C 1
ATOM 2884 O O . ILE A 1 388 ? -6.700 -7.885 18.338 1.00 96.56 388 ILE A O 1
ATOM 2888 N N . THR A 1 389 ? -6.768 -10.140 18.240 1.00 96.56 389 THR A N 1
ATOM 2889 C CA . THR A 1 389 ? -5.604 -10.320 17.374 1.00 96.56 389 THR A CA 1
ATOM 2890 C C . THR A 1 389 ? -6.039 -10.907 16.039 1.00 96.56 389 THR A C 1
ATOM 2892 O O . THR A 1 389 ? -6.857 -11.827 16.007 1.00 96.56 389 THR A O 1
ATOM 2895 N N . SER A 1 390 ? -5.474 -10.397 14.949 1.00 96.19 390 SER A N 1
ATOM 2896 C CA . SER A 1 390 ? -5.630 -10.957 13.609 1.00 96.19 390 SER A CA 1
ATOM 2897 C C . SER A 1 390 ? -4.322 -10.919 12.827 1.00 96.19 390 SER A C 1
ATOM 2899 O O . SER A 1 390 ? -3.387 -10.203 13.193 1.00 96.19 390 SER A O 1
ATOM 2901 N N . GLN A 1 391 ? -4.259 -11.704 11.756 1.00 94.00 391 GLN A N 1
ATOM 2902 C CA . GLN A 1 391 ? -3.116 -11.785 10.860 1.00 94.00 391 GLN A CA 1
ATOM 2903 C C . GLN A 1 391 ? -3.560 -11.581 9.416 1.00 94.00 391 GLN A C 1
ATOM 2905 O O . GLN A 1 391 ? -4.523 -12.197 8.970 1.00 94.00 391 GLN A O 1
ATOM 2910 N N . ALA A 1 392 ? -2.824 -10.746 8.689 1.00 91.69 392 ALA A N 1
ATOM 2911 C CA . ALA A 1 392 ? -3.026 -10.501 7.269 1.00 91.69 392 ALA A CA 1
ATOM 2912 C C . ALA A 1 392 ? -1.724 -10.756 6.512 1.00 91.69 392 ALA A C 1
ATOM 2914 O O . ALA A 1 392 ? -0.659 -10.268 6.900 1.00 91.69 392 ALA A O 1
ATOM 2915 N N . SER A 1 393 ? -1.807 -11.531 5.434 1.00 89.94 393 SER A N 1
ATOM 2916 C CA . SER A 1 393 ? -0.716 -11.701 4.478 1.00 89.94 393 SER A CA 1
ATOM 2917 C C . SER A 1 393 ? -0.818 -10.653 3.382 1.00 89.94 393 SER A C 1
ATOM 2919 O O . SER A 1 393 ? -1.910 -10.348 2.904 1.00 89.94 393 SER A O 1
ATOM 2921 N N . ILE A 1 394 ? 0.321 -10.148 2.934 1.00 87.31 394 ILE A N 1
ATOM 2922 C CA . ILE A 1 394 ? 0.365 -9.285 1.756 1.00 87.31 394 ILE A CA 1
ATOM 2923 C C . ILE A 1 394 ? 0.350 -10.167 0.510 1.00 87.31 394 ILE A C 1
ATOM 2925 O O . ILE A 1 394 ? 1.275 -10.956 0.324 1.00 87.31 394 ILE A O 1
ATOM 2929 N N . ASP A 1 395 ? -0.681 -10.054 -0.325 1.00 76.31 395 ASP A N 1
ATOM 2930 C CA . ASP A 1 395 ? -0.819 -10.867 -1.535 1.00 76.31 395 ASP A CA 1
ATOM 2931 C C . ASP A 1 395 ? -1.341 -10.020 -2.698 1.00 76.31 395 ASP A C 1
ATOM 2933 O O . ASP A 1 395 ? -2.542 -9.810 -2.859 1.00 76.31 395 ASP A O 1
ATOM 2937 N N . ASN A 1 396 ? -0.409 -9.545 -3.524 1.00 69.62 396 ASN A N 1
ATOM 2938 C CA . ASN A 1 396 ? -0.727 -8.916 -4.801 1.00 69.62 396 ASN A CA 1
ATOM 2939 C C . ASN A 1 396 ? -0.426 -9.924 -5.913 1.00 69.62 396 ASN A C 1
ATOM 2941 O O . ASN A 1 396 ? 0.677 -9.952 -6.465 1.00 69.62 396 ASN A O 1
ATOM 2945 N N . GLY A 1 397 ? -1.390 -10.805 -6.179 1.00 53.19 397 GLY A N 1
ATOM 2946 C CA . GLY A 1 397 ? -1.269 -11.935 -7.104 1.00 53.19 397 GLY A CA 1
ATOM 2947 C C . GLY A 1 397 ? -1.272 -11.565 -8.592 1.00 53.19 397 GLY A C 1
ATOM 2948 O O . GLY A 1 397 ? -2.216 -11.918 -9.295 1.00 53.19 397 GLY A O 1
ATOM 2949 N N . ILE A 1 398 ? -0.222 -10.894 -9.080 1.00 53.94 398 ILE A N 1
ATOM 2950 C CA . ILE A 1 398 ? -0.011 -10.582 -10.516 1.00 53.94 398 ILE A CA 1
ATOM 2951 C C . ILE A 1 398 ? 0.857 -11.633 -11.220 1.00 53.94 398 ILE A C 1
ATOM 2953 O O . ILE A 1 398 ? 1.872 -12.065 -10.627 1.00 53.94 398 ILE A O 1
#

pLDDT: mean 72.84, std 18.53, range [27.03, 97.88]

Nearest PDB structures (foldseek):
  3n8b-assembly1_B  TM=6.144E-01  e=1.433E+00  Borreliella burgdorferi
  5fq7-assembly1_H  TM=4.122E-01  e=6.523E-01  Bacteroides thetaiotaomicron
  2kpn-assembly1_A  TM=5.350E-01  e=2.691E+00  Bacillus cereus ATCC 14579
  7lhd-assembly1_FD  TM=3.794E-01  e=1.046E+00  Qubevirus durum
  5fq8-assembly1_G  TM=3.857E-01  e=6.567E+00  Bacteroides thetaiotaomicron

Foldseek 3Di:
DDDDDDDDDDDDDDDPPDPPPPPPPPDDDPVNVVVVVVVCVVVVVVVVVVVVVVVVVVVLVVVVVVQVVLVVQLVVVVQVQQQQFDFPQWDADPQQQKIKTWGFPDKFFFAAPPPDDPQVCQVFFPDWDLDVQIKTFGPFFPPDDFFDWDWDQFDADPVRHTPDDTCPVPTFTWDDPDRGMITTHPHHGDPDDDDDPDRPPPPDPPQWAGDDADPDFADQPDQKTKTFADDPDDPPPPQLFKKKAFAADPDFLRHCVQQADDVPRRALIWRWDDKAWGGDPVVRTMIMTGTPQAPPVRNGGHHNDGHDPRMMTITGWMWMWGDPPPQWTWIWTLPGCGPPRPNDDIDIDTSHGQWPGWGWDWDDDDPFFIKIKIWTWGADPVGDIDIDIDIHGHDPPD

Radius of gyration: 40.69 Å; Cα contacts (8 Å, |Δi|>4): 758; chains: 1; bounding box: 123×43×121 Å

Secondary structure (DSSP, 8-state):
--------------------------PPPHHHHHHHHHHHHHHHHHHHHHHHHHHHHHHHHHHHHHHHHHHHHHHHHHHHHHHTBPTT--EEEGGGTEEEEEEEEEEEEBPBPPS--SSTHHHHEEEE-SSSSEEEEESS-----TT-EE-----B-TT--B-----TTSPEEEEEEETTEEEEET----S----------------S--B---SSSS----SEEEEEB--SS-TTTSTTT-EEES---SSTTT-TTTTSS-SS---S-EEEEEEEE---SSSS-EEEEEEE-EETTTTEES-SSPPGGGEEEEEEEEEEEE--SSS-EEEEES---STTS-----EEEEEESSEEEEEEEEE--TTSPPEEEEEEEEE-TTS-EEEEEEEEE-----

Sequence (398 aa):
MSILSGCVSKAWFQRDHSPSRIVLAKGFTLIELVMVIAITGIIAAAIGQLIGGQMASYQNLTERAALVQMAQNAIRRMERDIHHALPYSVQITNGGNSIAVLNVAEGTRYRLEPRLDKRDIAAILNGVSQTTPIVVTTTVAHGFATGDKVTIKDIYDTAASLIAFRNEANPWTITVIDGTHFSLDGSVAPANPYDETAPPGYTEKVLGDPLSFATGVFSCPDATFDVVGNLAVSTADNIDRLWVVVRNANEAGQDAWAGVGVNPPQANVAVVTALAPGGSDDGAGSDRLTISNLNLTSGLCAFPRESDGQRLYFVDRPIQFTCPGDGTLLKVIDYLAAPPYWNADPLSTLLATQVASCNFSVSTLGNNPPLVTISLTLTSPSGESVNITSQASIDNGI

Solvent-accessible surface area (backbone atoms only — not comparable to full-atom values): 22906 Å² total; per-residue (Å²): 134,85,88,83,88,88,79,91,75,91,74,81,90,75,85,78,83,70,81,78,76,77,72,78,77,76,76,81,50,72,67,59,54,53,52,47,58,52,52,51,49,55,50,51,55,57,51,52,56,55,54,53,55,52,56,53,54,52,51,53,54,52,51,52,50,51,52,51,52,39,53,51,55,34,47,56,52,52,41,57,52,44,27,35,19,40,66,84,40,75,42,74,40,80,94,18,28,22,42,34,32,34,28,45,76,47,69,44,34,47,37,62,60,71,85,78,73,85,61,73,52,51,82,34,52,69,45,72,49,81,37,72,51,28,36,43,32,37,75,48,72,68,84,73,53,66,70,42,76,49,68,51,76,75,44,61,48,99,82,70,46,77,70,75,44,64,32,80,94,59,59,26,34,32,41,59,76,52,63,36,32,34,34,33,46,86,46,73,44,77,96,71,94,86,82,93,84,73,84,80,84,57,83,70,78,75,66,48,45,40,50,61,58,35,91,58,74,82,55,53,77,44,45,50,26,24,30,60,30,70,70,86,78,55,75,87,85,42,37,84,64,30,29,39,31,48,36,58,37,102,48,93,44,18,29,67,70,41,45,58,90,49,89,81,61,28,37,13,47,28,44,39,74,48,70,44,85,33,50,54,85,83,78,63,45,21,26,24,41,29,40,55,26,60,47,88,90,72,61,45,41,37,36,61,52,84,30,85,87,37,37,34,35,33,31,46,65,49,38,32,41,37,43,89,77,85,26,39,33,34,43,34,31,38,79,51,83,38,64,88,42,61,83,45,79,61,48,73,41,84,51,38,67,43,37,72,46,53,41,45,50,76,47,75,63,83,92,47,64,46,37,36,37,44,34,42,29,35,38,49,98,90,67,55,72,51,77,50,74,50,76,38,54,38,60,75,93,121